Protein AF-A0A8H4IUZ9-F1 (afdb_monomer)

Mean predicted aligned error: 8.3 Å

InterPro domains:
  IPR010730 Heterokaryon incompatibility [PF06985] (3-133)
  IPR052895 Heterokaryon Regulation/Transcriptional Modulator [PTHR24148] (2-432)

Solvent-accessible surface area (backbone atoms only — not comparable to full-atom values): 25069 Å² total; per-residue (Å²): 133,91,75,56,72,67,57,58,50,48,55,60,69,68,50,54,96,87,52,91,75,92,79,90,46,70,91,74,78,42,61,86,88,40,52,72,56,44,28,57,46,61,76,40,46,54,58,51,34,45,68,36,89,57,38,75,48,71,68,45,71,69,54,70,53,34,62,58,28,52,50,52,38,44,54,52,17,57,22,35,34,73,49,94,87,73,49,73,38,64,23,92,84,37,88,50,77,58,65,47,42,37,81,50,80,71,99,64,55,71,67,55,52,49,14,42,40,50,52,62,66,31,71,64,77,39,38,34,47,45,58,49,58,62,69,40,23,43,94,64,17,30,37,32,36,45,93,46,69,48,52,38,69,35,47,53,42,27,45,55,48,54,51,57,40,66,89,58,59,68,69,43,43,53,52,33,50,58,39,44,78,74,72,53,60,76,92,67,40,41,60,69,60,46,42,62,47,29,41,80,28,50,69,95,49,60,50,38,54,50,64,32,46,41,81,61,32,52,67,79,48,37,76,52,41,85,72,54,78,83,57,54,48,52,58,53,38,37,42,48,49,46,30,43,27,72,71,70,21,43,44,49,60,50,59,58,34,45,88,91,54,46,35,89,95,46,38,78,77,32,37,35,57,67,55,68,93,64,89,70,74,57,79,55,91,89,38,81,67,45,78,37,65,94,50,74,47,50,73,48,67,93,43,101,68,43,80,47,67,75,81,78,94,84,73,43,37,68,46,71,46,73,41,52,69,46,56,68,64,40,36,45,51,37,54,64,74,60,57,54,88,47,33,91,79,30,73,26,81,89,61,63,40,28,46,59,56,51,48,35,41,73,46,67,66,55,28,22,82,79,35,77,91,47,82,87,43,51,38,64,67,58,42,52,50,31,45,50,34,23,75,70,70,77,42,61,51,64,75,39,41,52,89,39,45,82,80,46,56,24,76,55,30,20,40,33,37,26,76,76,61,51,72,43,72,42,75,45,85,72,75,64,55,85,128

Secondary structure (DSSP, 8-state):
----HHHHHHHHHH--SSS------HHHHS-TT-HHHHHHHHHHHHHHHHHSS--EEE--SS-TTHHHHHHHHHHHHHHEEE-TT--EEEPTT-SSTTTTSTTS-----HHHHHHHHHHHTSGGGGBTTHHHHHHSS-TT-EEEETTEEEEHHHHHHHHHHHTT-TT--HHHHHHHHHHHHHHS-GGG--HHHHHHHHHTSB-SSTTHHHHTTGGGS-HHHHTTS---TTS-HHHHHHHHHHHHHHHH---GGGGG--STTPPTT--TTS--SSS-----TT-STT----TTTTSPP-EEEEETTEEEE-------EEEEEEPPSSSHHHHHHHHHHT--TTTTTPBPTTSSBHHHHHHHHHTTT--TTT-TTSTTPPPHHHHHHHHHHHHTTSS-HHHHSGGGHHHH--SS-EEEEETTS-EEEESS-PPPPP-

Radius of gyration: 25.47 Å; Cα contacts (8 Å, |Δi|>4): 630; chains: 1; bounding box: 60×59×74 Å

Structure (mmCIF, N/CA/C/O backbone):
data_AF-A0A8H4IUZ9-F1
#
_entry.id   AF-A0A8H4IUZ9-F1
#
loop_
_atom_site.group_PDB
_atom_site.id
_atom_site.type_symbol
_atom_site.label_atom_id
_atom_site.label_alt_id
_atom_site.label_comp_id
_atom_site.label_asym_id
_atom_site.label_entity_id
_atom_site.label_seq_id
_atom_site.pdbx_PDB_ins_code
_atom_site.Cartn_x
_atom_site.Cartn_y
_atom_site.Cartn_z
_atom_site.occupancy
_atom_site.B_iso_or_equiv
_atom_site.auth_seq_id
_atom_site.auth_comp_id
_atom_site.auth_asym_id
_atom_site.auth_atom_id
_atom_site.pdbx_PDB_model_num
ATOM 1 N N . MET A 1 1 ? -10.299 -13.273 -30.147 1.00 68.19 1 MET A N 1
ATOM 2 C CA . MET A 1 1 ? -10.267 -12.860 -28.729 1.00 68.19 1 MET A CA 1
ATOM 3 C C . MET A 1 1 ? -9.928 -11.375 -28.660 1.00 68.19 1 MET A C 1
ATOM 5 O O . MET A 1 1 ? -8.871 -11.003 -29.164 1.00 68.19 1 MET A O 1
ATOM 9 N N . PRO A 1 2 ? -10.821 -10.522 -28.137 1.00 83.06 2 PRO A N 1
ATOM 10 C CA . PRO A 1 2 ? -10.525 -9.107 -27.930 1.00 83.06 2 PRO A CA 1
ATOM 11 C C . PRO A 1 2 ? -9.498 -8.944 -26.798 1.00 83.06 2 PRO A C 1
ATOM 13 O O . PRO A 1 2 ? -9.589 -9.622 -25.781 1.00 83.06 2 PRO A O 1
ATOM 16 N N . ILE A 1 3 ? -8.522 -8.051 -26.971 1.00 90.06 3 ILE A N 1
ATOM 17 C CA . ILE A 1 3 ? -7.540 -7.694 -25.936 1.00 90.06 3 ILE A CA 1
ATOM 18 C C . ILE A 1 3 ? -7.425 -6.175 -25.825 1.00 90.06 3 ILE A C 1
ATOM 20 O O . ILE A 1 3 ? -7.604 -5.456 -26.808 1.00 90.06 3 ILE A O 1
ATOM 24 N N . GLY A 1 4 ? -7.097 -5.680 -24.631 1.00 89.88 4 GLY A N 1
ATOM 25 C CA . GLY A 1 4 ? -6.888 -4.250 -24.407 1.00 89.88 4 GLY A CA 1
ATOM 26 C C . GLY A 1 4 ? -5.687 -3.698 -25.185 1.00 89.88 4 GLY A C 1
ATOM 27 O O . GLY A 1 4 ? -4.695 -4.397 -25.404 1.00 89.88 4 GLY A O 1
ATOM 28 N N . ALA A 1 5 ? -5.740 -2.412 -25.550 1.00 92.62 5 ALA A N 1
ATOM 29 C CA . ALA A 1 5 ? -4.696 -1.748 -26.339 1.00 92.62 5 ALA A CA 1
ATOM 30 C C . ALA A 1 5 ? -3.298 -1.838 -25.698 1.00 92.62 5 ALA A C 1
ATOM 32 O O . ALA A 1 5 ? -2.304 -2.034 -26.399 1.00 92.62 5 ALA A O 1
ATOM 33 N N . ASN A 1 6 ? -3.222 -1.751 -24.365 1.00 92.12 6 ASN A N 1
ATOM 34 C CA . ASN A 1 6 ? -1.965 -1.889 -23.631 1.00 92.12 6 ASN A CA 1
ATOM 35 C C . ASN A 1 6 ? -1.355 -3.294 -23.817 1.00 92.12 6 ASN A C 1
ATOM 37 O O . ASN A 1 6 ? -0.188 -3.414 -24.183 1.00 92.12 6 ASN A O 1
ATOM 41 N N . LEU A 1 7 ? -2.163 -4.350 -23.680 1.00 94.00 7 LEU A N 1
ATOM 42 C CA . LEU A 1 7 ? -1.710 -5.725 -23.886 1.00 94.00 7 LEU A CA 1
ATOM 43 C C . LEU A 1 7 ? -1.313 -5.988 -25.346 1.00 94.00 7 LEU A C 1
ATOM 45 O O . LEU A 1 7 ? -0.278 -6.596 -25.608 1.00 94.00 7 LEU A O 1
ATOM 49 N N . ALA A 1 8 ? -2.086 -5.475 -26.306 1.00 94.94 8 ALA A N 1
ATOM 50 C CA . ALA A 1 8 ? -1.737 -5.574 -27.722 1.00 94.94 8 ALA A CA 1
ATOM 51 C C . ALA A 1 8 ? -0.395 -4.890 -28.037 1.00 94.94 8 ALA A C 1
ATOM 53 O O . ALA A 1 8 ? 0.361 -5.357 -28.889 1.00 94.94 8 ALA A O 1
ATOM 54 N N . CYS A 1 9 ? -0.095 -3.774 -27.369 1.00 95.44 9 CYS A N 1
ATOM 55 C CA . CYS A 1 9 ? 1.200 -3.109 -27.452 1.00 95.44 9 CYS A CA 1
ATOM 56 C C . CYS A 1 9 ? 2.305 -3.999 -26.860 1.00 95.44 9 CYS A C 1
ATOM 58 O O . CYS A 1 9 ? 3.253 -4.334 -27.568 1.00 95.44 9 CYS A O 1
ATOM 60 N N . ALA A 1 10 ? 2.127 -4.471 -25.621 1.00 96.00 10 ALA A N 1
ATOM 61 C CA . ALA A 1 10 ? 3.081 -5.338 -24.931 1.00 96.00 10 ALA A CA 1
ATOM 62 C C . ALA A 1 10 ? 3.464 -6.567 -25.769 1.00 96.00 10 ALA A C 1
ATOM 64 O O . ALA A 1 10 ? 4.642 -6.848 -25.951 1.00 96.00 10 ALA A O 1
ATOM 65 N N . LEU A 1 11 ? 2.486 -7.268 -26.353 1.00 95.50 11 LEU A N 1
ATOM 66 C CA . LEU A 1 11 ? 2.736 -8.458 -27.174 1.00 95.50 11 LEU A CA 1
ATOM 67 C C . LEU A 1 11 ? 3.648 -8.183 -28.379 1.00 95.50 11 LEU A C 1
ATOM 69 O O . LEU A 1 11 ? 4.432 -9.054 -28.747 1.00 95.50 11 LEU A O 1
ATOM 73 N N . ARG A 1 12 ? 3.578 -6.989 -28.984 1.00 94.88 12 ARG A N 1
ATOM 74 C CA . ARG A 1 12 ? 4.452 -6.612 -30.109 1.00 94.88 12 ARG A CA 1
ATOM 75 C C . ARG A 1 12 ? 5.887 -6.368 -29.652 1.00 94.88 12 ARG A C 1
ATOM 77 O O . ARG A 1 12 ? 6.795 -6.894 -30.284 1.00 94.88 12 ARG A O 1
ATOM 84 N N . TYR A 1 13 ? 6.069 -5.646 -28.546 1.00 95.44 13 TYR A N 1
ATOM 85 C CA . TYR A 1 13 ? 7.384 -5.376 -27.949 1.00 95.44 13 TYR A CA 1
ATOM 86 C C . TYR A 1 13 ? 8.041 -6.630 -27.358 1.00 95.44 13 TYR A C 1
ATOM 88 O O . TYR A 1 13 ? 9.256 -6.785 -27.379 1.00 95.44 13 TYR A O 1
ATOM 96 N N . LEU A 1 14 ? 7.243 -7.555 -26.822 1.00 94.69 14 LEU A N 1
ATOM 97 C CA . LEU A 1 14 ? 7.749 -8.782 -26.211 1.00 94.69 14 LEU A CA 1
ATOM 98 C C . LEU A 1 14 ? 8.012 -9.899 -27.224 1.00 94.69 14 LEU A C 1
ATOM 100 O O . LEU A 1 14 ? 8.622 -10.907 -26.860 1.00 94.69 14 LEU A O 1
ATOM 104 N N . ARG A 1 15 ? 7.568 -9.761 -28.473 1.00 94.44 15 ARG A N 1
ATOM 105 C CA . ARG A 1 15 ? 7.786 -10.767 -29.512 1.00 94.44 15 ARG A CA 1
ATOM 106 C C . ARG A 1 15 ? 9.255 -10.782 -29.934 1.00 94.44 15 ARG A C 1
ATOM 108 O O . ARG A 1 15 ? 9.818 -9.746 -30.264 1.00 94.44 15 ARG A O 1
ATOM 115 N N . HIS A 1 16 ? 9.862 -11.967 -29.973 1.00 92.06 16 HIS A N 1
ATOM 116 C CA . HIS A 1 16 ? 11.173 -12.124 -30.600 1.00 92.06 16 HIS A CA 1
ATOM 117 C C . HIS A 1 16 ? 11.037 -12.080 -32.132 1.00 92.06 16 HIS A C 1
ATOM 119 O O . HIS A 1 16 ? 10.047 -12.591 -32.658 1.00 92.06 16 HIS A O 1
ATOM 125 N N . PRO A 1 17 ? 12.001 -11.487 -32.854 1.00 92.38 17 PRO A N 1
ATOM 126 C CA . PRO A 1 17 ? 11.924 -11.361 -34.310 1.00 92.38 17 PRO A CA 1
ATOM 127 C C . PRO A 1 17 ? 12.042 -12.709 -35.035 1.00 92.38 17 PRO A C 1
ATOM 129 O O . PRO A 1 17 ? 11.488 -12.877 -36.115 1.00 92.38 17 PRO A O 1
ATOM 132 N N . ASP A 1 18 ? 12.750 -13.661 -34.434 1.00 95.56 18 ASP A N 1
ATOM 133 C CA . ASP A 1 18 ? 13.264 -14.876 -35.067 1.00 95.56 18 ASP A CA 1
ATOM 134 C C . ASP A 1 18 ? 12.739 -16.173 -34.434 1.00 95.56 18 ASP A C 1
ATOM 136 O O . ASP A 1 18 ? 12.943 -17.259 -34.975 1.00 95.56 18 ASP A O 1
ATOM 140 N N . ARG A 1 19 ? 12.061 -16.091 -33.285 1.00 94.50 19 ARG A N 1
ATOM 141 C CA . ARG A 1 19 ? 11.604 -17.274 -32.549 1.00 94.50 19 ARG A CA 1
ATOM 142 C C . ARG A 1 19 ? 10.286 -17.067 -31.823 1.00 94.50 19 ARG A C 1
ATOM 144 O O . ARG A 1 19 ? 9.902 -15.958 -31.457 1.00 94.50 19 ARG A O 1
ATOM 151 N N . SER A 1 20 ? 9.619 -18.182 -31.548 1.00 94.69 20 SER A N 1
ATOM 152 C CA . SER A 1 20 ? 8.426 -18.184 -30.707 1.00 94.69 20 SER A CA 1
ATOM 153 C C . SER A 1 20 ? 8.771 -17.840 -29.260 1.00 94.69 20 SER A C 1
ATOM 155 O O . SER A 1 20 ? 9.844 -18.176 -28.753 1.00 94.69 20 SER A O 1
ATOM 157 N N . ARG A 1 21 ? 7.831 -17.181 -28.582 1.00 94.00 21 ARG A N 1
ATOM 158 C CA . ARG A 1 21 ? 7.924 -16.857 -27.162 1.00 94.00 21 ARG A CA 1
ATOM 159 C C . ARG A 1 21 ? 6.682 -17.355 -26.439 1.00 94.00 21 ARG A C 1
ATOM 161 O O . ARG A 1 21 ? 5.576 -16.943 -26.769 1.00 94.00 21 ARG A O 1
ATOM 168 N N . THR A 1 22 ? 6.878 -18.183 -25.420 1.00 94.69 22 THR A N 1
ATOM 169 C CA . THR A 1 22 ? 5.793 -18.623 -24.538 1.00 94.69 22 THR A CA 1
ATOM 170 C C . THR A 1 22 ? 5.569 -17.582 -23.448 1.00 94.69 22 THR A C 1
ATOM 172 O O . THR A 1 22 ? 6.500 -17.231 -22.720 1.00 94.69 22 THR A O 1
ATOM 175 N N . LEU A 1 23 ? 4.341 -17.078 -23.342 1.00 94.44 23 LEU A N 1
ATOM 176 C CA . LEU A 1 23 ? 3.927 -16.104 -22.338 1.00 94.44 23 LEU A CA 1
ATOM 177 C C . LEU A 1 23 ? 2.672 -16.614 -21.636 1.00 94.44 23 LEU A C 1
ATOM 179 O O . LEU A 1 23 ? 1.731 -17.047 -22.295 1.00 94.44 23 LEU A O 1
ATOM 183 N N . TRP A 1 24 ? 2.663 -16.521 -20.309 1.00 94.38 24 TRP A N 1
ATOM 184 C CA . TRP A 1 24 ? 1.435 -16.606 -19.530 1.00 94.38 24 TRP A CA 1
ATOM 185 C C . TRP A 1 24 ? 0.952 -15.185 -19.247 1.00 94.38 24 TRP A C 1
ATOM 187 O O . TRP A 1 24 ? 1.723 -14.359 -18.756 1.00 94.38 24 TRP A O 1
ATOM 197 N N . ILE A 1 25 ? -0.295 -14.896 -19.607 1.00 92.88 25 ILE A N 1
ATOM 198 C CA . ILE A 1 25 ? -0.935 -13.589 -19.444 1.00 92.88 25 ILE A CA 1
ATOM 199 C C . ILE A 1 25 ? -2.332 -13.859 -18.899 1.00 92.88 25 ILE A C 1
ATOM 201 O O . ILE A 1 25 ? -3.130 -14.497 -19.577 1.00 92.88 25 ILE A O 1
ATOM 205 N N . ASP A 1 26 ? -2.630 -13.372 -17.702 1.00 89.50 26 ASP A N 1
ATOM 206 C CA . ASP A 1 26 ? -3.909 -13.549 -17.002 1.00 89.50 26 ASP A CA 1
ATOM 207 C C . ASP A 1 26 ? -5.141 -13.235 -17.872 1.00 89.50 26 ASP A C 1
ATOM 209 O O . ASP A 1 26 ? -6.083 -14.020 -17.920 1.00 89.50 26 ASP A O 1
ATOM 213 N N . ALA A 1 27 ? -5.115 -12.141 -18.633 1.00 89.38 27 ALA A N 1
ATOM 214 C CA . ALA A 1 27 ? -6.211 -11.735 -19.514 1.00 89.38 27 ALA A CA 1
ATOM 215 C C . ALA A 1 27 ? -6.435 -12.661 -20.731 1.00 89.38 27 ALA A C 1
ATOM 217 O O . ALA A 1 27 ? -7.413 -12.483 -21.452 1.00 89.38 27 ALA A O 1
ATOM 218 N N . ILE A 1 28 ? -5.518 -13.598 -20.997 1.00 92.12 28 ILE A N 1
ATOM 219 C CA . ILE A 1 28 ? -5.573 -14.547 -22.123 1.00 92.12 28 ILE A CA 1
ATOM 220 C C . ILE A 1 28 ? -5.701 -15.991 -21.628 1.00 92.12 28 ILE A C 1
ATOM 222 O O . ILE A 1 28 ? -6.414 -16.792 -22.222 1.00 92.12 28 ILE A O 1
ATOM 226 N N . CYS A 1 29 ? -4.962 -16.337 -20.576 1.00 92.94 29 CYS A N 1
ATOM 227 C CA . CYS A 1 29 ? -4.814 -17.697 -20.070 1.00 92.94 29 CYS A CA 1
ATOM 228 C C . CYS A 1 29 ? -5.856 -18.078 -19.012 1.00 92.94 29 CYS A C 1
ATOM 230 O O . CYS A 1 29 ? -5.817 -19.212 -18.545 1.00 92.94 29 CYS A O 1
ATOM 232 N N . ILE A 1 30 ? -6.711 -17.142 -18.599 1.00 90.25 30 ILE A N 1
ATOM 233 C CA . ILE A 1 30 ? -7.815 -17.366 -17.664 1.00 90.25 30 ILE A CA 1
ATOM 234 C C . ILE A 1 30 ? -9.096 -16.967 -18.388 1.00 90.25 30 ILE A C 1
ATOM 236 O O . ILE A 1 30 ? -9.172 -15.846 -18.904 1.00 90.25 30 ILE A O 1
ATOM 240 N N . ASP A 1 31 ? -10.111 -17.831 -18.390 1.00 89.25 31 ASP A N 1
ATOM 241 C CA . ASP A 1 31 ? -11.448 -17.412 -18.794 1.00 89.25 31 ASP A CA 1
ATOM 242 C C . ASP A 1 31 ? -12.021 -16.440 -17.753 1.00 89.25 31 ASP A C 1
ATOM 244 O O . ASP A 1 31 ? -12.530 -16.817 -16.697 1.00 89.25 31 ASP A O 1
ATOM 248 N N . GLN A 1 32 ? -11.924 -15.146 -18.058 1.00 85.44 32 GLN A N 1
ATOM 249 C CA . GLN A 1 32 ? -12.402 -14.071 -17.189 1.00 85.44 32 GLN A CA 1
ATOM 250 C C . GLN A 1 32 ? -13.934 -14.056 -17.044 1.00 85.44 32 GLN A C 1
ATOM 252 O O . GLN A 1 32 ? -14.445 -13.327 -16.194 1.00 85.44 32 GLN A O 1
ATOM 257 N N . SER A 1 33 ? -14.666 -14.825 -17.862 1.00 88.81 33 SER A N 1
ATOM 258 C CA . SER A 1 33 ? -16.125 -14.939 -17.795 1.00 88.81 33 SER A CA 1
ATOM 259 C C . SER A 1 33 ? -16.609 -16.056 -16.865 1.00 88.81 33 SER A C 1
ATOM 261 O O . SER A 1 33 ? -17.761 -16.019 -16.428 1.00 88.81 33 SER A O 1
ATOM 263 N N . LEU A 1 34 ? -15.737 -17.008 -16.506 1.00 92.56 34 LEU A N 1
ATOM 264 C CA . LEU A 1 34 ? -16.075 -18.143 -15.654 1.00 92.56 34 LEU A CA 1
ATOM 265 C C . LEU A 1 34 ? -15.470 -17.981 -14.253 1.00 92.56 34 LEU A C 1
ATOM 267 O O . LEU A 1 34 ? -14.285 -18.233 -14.024 1.00 92.56 34 LEU A O 1
ATOM 271 N N . ASN A 1 35 ? -16.310 -17.614 -13.280 1.00 91.94 35 ASN A N 1
ATOM 272 C CA . ASN A 1 35 ? -15.879 -17.419 -11.891 1.00 91.94 35 ASN A CA 1
ATOM 273 C C . ASN A 1 35 ? -15.210 -18.661 -11.285 1.00 91.94 35 ASN A C 1
ATOM 275 O O . ASN A 1 35 ? -14.278 -18.513 -10.503 1.00 91.94 35 ASN A O 1
ATOM 279 N N . GLU A 1 36 ? -15.640 -19.873 -11.645 1.00 93.06 36 GLU A N 1
ATOM 280 C CA . GLU A 1 36 ? -15.028 -21.118 -11.161 1.00 93.06 36 GLU A CA 1
ATOM 281 C C . GLU A 1 36 ? -13.551 -21.221 -11.555 1.00 93.06 36 GLU A C 1
ATOM 283 O O . GLU A 1 36 ? -12.694 -21.475 -10.701 1.00 93.06 36 GLU A O 1
ATOM 288 N N . GLU A 1 37 ? -13.236 -20.952 -12.827 1.00 92.19 37 GLU A N 1
ATOM 289 C CA . GLU A 1 37 ? -11.851 -20.914 -13.281 1.00 92.19 37 GLU A CA 1
ATOM 290 C C . GLU A 1 37 ? -11.111 -19.754 -12.615 1.00 92.19 37 GLU A C 1
ATOM 292 O O . GLU A 1 37 ? -10.044 -19.965 -12.038 1.00 92.19 37 GLU A O 1
ATOM 297 N N . LYS A 1 38 ? -11.680 -18.543 -12.624 1.00 90.19 38 LYS A N 1
ATOM 298 C CA . LYS A 1 38 ? -11.057 -17.361 -12.011 1.00 90.19 38 LYS A CA 1
ATOM 299 C C . LYS A 1 38 ? -10.685 -17.608 -10.543 1.00 90.19 38 LYS A C 1
ATOM 301 O O . LYS A 1 38 ? -9.556 -17.324 -10.139 1.00 90.19 38 LYS A O 1
ATOM 306 N N . ASN A 1 39 ? -11.590 -18.208 -9.768 1.00 92.81 39 ASN A N 1
ATOM 307 C CA . ASN A 1 39 ? -11.375 -18.607 -8.376 1.00 92.81 39 ASN A CA 1
ATOM 308 C C . ASN A 1 39 ? -10.184 -19.566 -8.239 1.00 92.81 39 ASN A C 1
ATOM 310 O O . ASN A 1 39 ? -9.327 -19.383 -7.369 1.00 92.81 39 ASN A O 1
ATOM 314 N N . ALA A 1 40 ? -10.112 -20.590 -9.093 1.00 91.81 40 ALA A N 1
ATOM 315 C CA . ALA A 1 40 ? -9.021 -21.560 -9.085 1.00 91.81 40 ALA A CA 1
ATOM 316 C C . ALA A 1 40 ? -7.680 -20.934 -9.504 1.00 91.81 40 ALA A C 1
ATOM 318 O O . ALA A 1 40 ? -6.645 -21.223 -8.899 1.00 91.81 40 ALA A O 1
ATOM 319 N N . GLN A 1 41 ? -7.685 -20.054 -10.506 1.00 90.88 41 GLN A N 1
ATOM 320 C CA . GLN A 1 41 ? -6.479 -19.418 -11.035 1.00 90.88 41 GLN A CA 1
ATOM 321 C C . GLN A 1 41 ? -5.907 -18.388 -10.062 1.00 90.88 41 GLN A C 1
ATOM 323 O O . GLN A 1 41 ? -4.703 -18.394 -9.825 1.00 90.88 41 GLN A O 1
ATOM 328 N N . VAL A 1 42 ? -6.740 -17.573 -9.410 1.00 88.81 42 VAL A N 1
ATOM 329 C CA . VAL A 1 42 ? -6.289 -16.584 -8.411 1.00 88.81 42 VAL A CA 1
ATOM 330 C C . VAL A 1 42 ? -5.583 -17.256 -7.232 1.00 88.81 42 VAL A C 1
ATOM 332 O O . VAL A 1 42 ? -4.534 -16.787 -6.791 1.00 88.81 42 VAL A O 1
ATOM 335 N N . LYS A 1 43 ? -6.060 -18.429 -6.791 1.00 88.25 43 LYS A N 1
ATOM 336 C CA . LYS A 1 43 ? -5.361 -19.251 -5.783 1.00 88.25 43 LYS A CA 1
ATOM 337 C C . LYS A 1 43 ? -3.982 -19.738 -6.259 1.00 88.25 43 LYS A C 1
ATOM 339 O O . LYS A 1 43 ? -3.102 -19.989 -5.438 1.00 88.25 43 LYS A O 1
ATOM 344 N N . ARG A 1 44 ? -3.775 -19.864 -7.574 1.00 89.62 44 ARG A N 1
ATOM 345 C CA . ARG A 1 44 ? -2.530 -20.336 -8.208 1.00 89.62 44 ARG A CA 1
ATOM 346 C C . ARG A 1 44 ? -1.606 -19.213 -8.677 1.00 89.62 44 ARG A C 1
ATOM 348 O O . ARG A 1 44 ? -0.428 -19.489 -8.898 1.00 89.62 44 ARG A O 1
ATOM 355 N N . MET A 1 45 ? -2.082 -17.970 -8.795 1.00 88.06 45 MET A N 1
ATOM 356 C CA . MET A 1 45 ? -1.292 -16.834 -9.299 1.00 88.06 45 MET A CA 1
ATOM 357 C C . MET A 1 45 ? 0.034 -16.681 -8.556 1.00 88.06 45 MET A C 1
ATOM 359 O O . MET A 1 45 ? 1.068 -16.435 -9.176 1.00 88.06 45 MET A O 1
ATOM 363 N N . ALA A 1 46 ? 0.032 -16.924 -7.243 1.00 85.88 46 ALA A N 1
ATOM 364 C CA . ALA A 1 46 ? 1.246 -16.872 -6.444 1.00 85.88 46 ALA A CA 1
ATOM 365 C C . ALA A 1 46 ? 2.332 -17.834 -6.956 1.00 85.88 46 ALA A C 1
ATOM 367 O O . ALA A 1 46 ? 3.475 -17.441 -7.184 1.00 85.88 46 ALA A O 1
ATOM 368 N N . GLN A 1 47 ? 1.947 -19.090 -7.195 1.00 89.81 47 GLN A N 1
ATOM 369 C CA . GLN A 1 47 ? 2.831 -20.117 -7.741 1.00 89.81 47 GLN A CA 1
ATOM 370 C C . GLN A 1 47 ? 3.252 -19.781 -9.173 1.00 89.81 47 GLN A C 1
ATOM 372 O O . GLN A 1 47 ? 4.409 -19.978 -9.526 1.00 89.81 47 GLN A O 1
ATOM 377 N N . MET A 1 48 ? 2.347 -19.237 -9.990 1.00 91.12 48 MET A N 1
ATOM 378 C CA . MET A 1 48 ? 2.657 -18.852 -11.368 1.00 91.12 48 MET A CA 1
ATOM 379 C C . MET A 1 48 ? 3.755 -17.788 -11.427 1.00 91.12 48 MET A C 1
ATOM 381 O O . MET A 1 48 ? 4.736 -17.984 -12.140 1.00 91.12 48 MET A O 1
ATOM 385 N N . TYR A 1 49 ? 3.652 -16.708 -10.644 1.00 90.56 49 TYR A N 1
ATOM 386 C CA . TYR A 1 49 ? 4.698 -15.678 -10.604 1.00 90.56 49 TYR A CA 1
ATOM 387 C C . TYR A 1 49 ? 6.013 -16.197 -10.012 1.00 90.56 49 TYR A C 1
ATOM 389 O O . TYR A 1 49 ? 7.083 -15.867 -10.526 1.00 90.56 49 TYR A O 1
ATOM 397 N N . SER A 1 50 ? 5.950 -17.039 -8.976 1.00 88.94 50 SER A N 1
ATOM 398 C CA . SER A 1 50 ? 7.150 -17.589 -8.335 1.00 88.94 50 SER A CA 1
ATOM 399 C C . SER A 1 50 ? 7.883 -18.633 -9.180 1.00 88.94 50 SER A C 1
ATOM 401 O O . SER A 1 50 ? 9.114 -18.662 -9.165 1.00 88.94 50 SER A O 1
ATOM 403 N N . TYR A 1 51 ? 7.163 -19.464 -9.937 1.00 91.94 51 TYR A N 1
ATOM 404 C CA . TYR A 1 51 ? 7.751 -20.495 -10.800 1.00 91.94 51 TYR A CA 1
ATOM 405 C C . TYR A 1 51 ? 8.000 -20.035 -12.237 1.00 91.94 51 TYR A C 1
ATOM 407 O O . TYR A 1 51 ? 8.699 -20.728 -12.981 1.00 91.94 51 TYR A O 1
ATOM 415 N N . ALA A 1 52 ? 7.472 -18.878 -12.648 1.00 92.75 52 ALA A N 1
ATOM 416 C CA . ALA A 1 52 ? 7.784 -18.301 -13.949 1.00 92.75 52 ALA A CA 1
ATOM 417 C C . ALA A 1 52 ? 9.302 -18.189 -14.120 1.00 92.75 52 ALA A C 1
ATOM 419 O O . ALA A 1 52 ? 10.002 -17.755 -13.212 1.00 92.75 52 ALA A O 1
ATOM 420 N N . HIS A 1 53 ? 9.829 -18.519 -15.303 1.00 94.12 53 HIS A N 1
ATOM 421 C CA . HIS A 1 53 ? 11.258 -18.337 -15.577 1.00 94.12 53 HIS A CA 1
ATOM 422 C C . HIS A 1 53 ? 11.686 -16.872 -15.384 1.00 94.12 53 HIS A C 1
ATOM 424 O O . HIS A 1 53 ? 12.762 -16.597 -14.849 1.00 94.12 53 HIS A O 1
ATOM 430 N N . ARG A 1 54 ? 10.824 -15.939 -15.799 1.00 94.31 54 ARG A N 1
ATOM 431 C CA . ARG A 1 54 ? 10.971 -14.491 -15.652 1.00 94.31 54 ARG A CA 1
ATOM 432 C C . ARG A 1 54 ? 9.588 -13.847 -15.680 1.00 94.31 54 ARG A C 1
ATOM 434 O O . ARG A 1 54 ? 8.790 -14.170 -16.555 1.00 94.31 54 ARG A O 1
ATOM 441 N N . VAL A 1 55 ? 9.356 -12.890 -14.788 1.00 95.38 55 VAL A N 1
ATOM 442 C CA . VAL A 1 55 ? 8.201 -11.983 -14.846 1.00 95.38 55 VAL A CA 1
ATOM 443 C C . VAL A 1 55 ? 8.616 -10.693 -15.546 1.00 95.38 55 VAL A C 1
ATOM 445 O O . VAL A 1 55 ? 9.728 -10.203 -15.339 1.00 95.38 55 VAL A O 1
ATOM 448 N N . ILE A 1 56 ? 7.738 -10.155 -16.390 1.00 96.06 56 ILE A N 1
ATOM 449 C CA . ILE A 1 56 ? 7.947 -8.869 -17.058 1.00 96.06 56 ILE A CA 1
ATOM 450 C C . ILE A 1 56 ? 6.868 -7.907 -16.606 1.00 96.06 56 ILE A C 1
ATOM 452 O O . ILE A 1 56 ? 5.695 -8.072 -16.932 1.00 96.06 56 ILE A O 1
ATOM 456 N N . ILE A 1 57 ? 7.298 -6.888 -15.878 1.00 96.06 57 ILE A N 1
ATOM 457 C CA . ILE A 1 57 ? 6.481 -5.752 -15.490 1.00 96.06 57 ILE A CA 1
ATOM 458 C C . ILE A 1 57 ? 6.484 -4.778 -16.666 1.00 96.06 57 ILE A C 1
ATOM 460 O O . ILE A 1 57 ? 7.475 -4.099 -16.927 1.00 96.06 57 ILE A O 1
ATOM 464 N N . TRP A 1 58 ? 5.381 -4.743 -17.403 1.00 96.56 58 TRP A N 1
ATOM 465 C CA . TRP A 1 58 ? 5.222 -3.875 -18.564 1.00 96.56 58 TRP A CA 1
ATOM 466 C C . TRP A 1 58 ? 4.616 -2.525 -18.165 1.00 96.56 58 TRP A C 1
ATOM 468 O O . TRP A 1 58 ? 3.486 -2.459 -17.678 1.00 96.56 58 TRP A O 1
ATOM 478 N N . LEU A 1 59 ? 5.352 -1.439 -18.405 1.00 96.69 59 LEU A N 1
ATOM 479 C CA . LEU A 1 59 ? 4.928 -0.076 -18.074 1.00 96.69 59 LEU A CA 1
ATOM 480 C C . LEU A 1 59 ? 4.250 0.658 -19.239 1.00 96.69 59 LEU A C 1
ATOM 482 O O . LEU A 1 59 ? 3.745 1.762 -19.039 1.00 96.69 59 LEU A O 1
ATOM 486 N N . GLY A 1 60 ? 4.212 0.078 -20.440 1.00 96.31 60 GLY A N 1
ATOM 487 C CA . GLY A 1 60 ? 3.683 0.718 -21.650 1.00 96.31 60 GLY A CA 1
ATOM 488 C C . GLY A 1 60 ? 4.772 1.074 -22.662 1.00 96.31 60 GLY A C 1
ATOM 489 O O . GLY A 1 60 ? 5.946 0.781 -22.453 1.00 96.31 60 GLY A O 1
ATOM 490 N N . LYS A 1 61 ? 4.375 1.718 -23.765 1.00 96.56 61 LYS A N 1
ATOM 491 C CA . LYS A 1 61 ? 5.317 2.233 -24.771 1.00 96.56 61 LYS A CA 1
ATOM 492 C C . LYS A 1 61 ? 6.225 3.323 -24.191 1.00 96.56 61 LYS A C 1
ATOM 494 O O . LYS A 1 61 ? 5.895 3.958 -23.183 1.00 96.56 61 LYS A O 1
ATOM 499 N N . GLU A 1 62 ? 7.351 3.534 -24.856 1.00 96.62 62 GLU A N 1
ATOM 500 C CA . GLU A 1 62 ? 8.258 4.637 -24.560 1.00 96.62 62 GLU A CA 1
ATOM 501 C C . GLU A 1 62 ? 7.574 5.978 -24.836 1.00 96.62 62 GLU A C 1
ATOM 503 O O . GLU A 1 62 ? 7.115 6.213 -25.954 1.00 96.62 62 GLU A O 1
ATOM 508 N N . GLN A 1 63 ? 7.447 6.801 -23.790 1.00 95.25 63 GLN A N 1
ATOM 509 C CA . GLN A 1 63 ? 6.819 8.130 -23.778 1.00 95.25 63 GLN A CA 1
ATOM 510 C C . GLN A 1 63 ? 7.255 8.887 -22.520 1.00 95.25 63 GLN A C 1
ATOM 512 O O . GLN A 1 63 ? 7.649 8.249 -21.540 1.00 95.25 63 GLN A O 1
ATOM 517 N N . ASP A 1 64 ? 7.113 10.214 -22.530 1.00 96.00 64 ASP A N 1
ATOM 518 C CA . ASP A 1 64 ? 7.329 11.084 -21.364 1.00 96.00 64 ASP A CA 1
ATOM 519 C C . ASP A 1 64 ? 8.716 10.886 -20.730 1.00 96.00 64 ASP A C 1
ATOM 521 O O . ASP A 1 64 ? 8.850 10.771 -19.511 1.00 96.00 64 ASP A O 1
ATOM 525 N N . GLU A 1 65 ? 9.744 10.767 -21.579 1.00 97.56 65 GLU A N 1
ATOM 526 C CA . GLU A 1 65 ? 11.136 10.531 -21.176 1.00 97.56 65 GLU A CA 1
ATOM 527 C C . GLU A 1 65 ? 11.333 9.262 -20.323 1.00 97.56 65 GLU A C 1
ATOM 529 O O . GLU A 1 65 ? 12.239 9.169 -19.495 1.00 97.56 65 GLU A O 1
ATOM 534 N N . SER A 1 66 ? 10.500 8.233 -20.521 1.00 97.75 66 SER A N 1
ATOM 535 C CA . SER A 1 66 ? 10.557 7.003 -19.719 1.00 97.75 66 SER A CA 1
ATOM 536 C C . SER A 1 66 ? 11.902 6.276 -19.769 1.00 97.75 66 SER A C 1
ATOM 538 O O . SER A 1 66 ? 12.282 5.637 -18.788 1.00 97.75 66 SER A O 1
ATOM 540 N N . THR A 1 67 ? 12.616 6.352 -20.894 1.00 98.25 67 THR A N 1
ATOM 541 C CA . THR A 1 67 ? 13.945 5.737 -21.044 1.00 98.25 67 THR A CA 1
ATOM 542 C C . THR A 1 67 ? 14.987 6.486 -20.221 1.00 98.25 67 THR A C 1
ATOM 544 O O . THR A 1 67 ? 15.786 5.848 -19.532 1.00 98.25 67 THR A O 1
ATOM 547 N N . HIS A 1 68 ? 14.930 7.823 -20.212 1.00 98.56 68 HIS A N 1
ATOM 548 C CA . HIS A 1 68 ? 15.736 8.655 -19.317 1.00 98.56 68 HIS A CA 1
ATOM 549 C C . HIS A 1 68 ? 15.436 8.309 -17.856 1.00 98.56 68 HIS A C 1
ATOM 551 O O . HIS A 1 68 ? 16.337 7.895 -17.133 1.00 98.56 68 HIS A O 1
ATOM 557 N N . ALA A 1 69 ? 14.158 8.310 -17.462 1.00 98.56 69 ALA A N 1
ATOM 558 C CA . ALA A 1 69 ? 13.724 7.974 -16.105 1.00 98.56 69 ALA A CA 1
ATOM 559 C C . ALA A 1 69 ? 14.229 6.597 -15.631 1.00 98.56 69 ALA A C 1
ATOM 561 O O . ALA A 1 69 ? 14.788 6.473 -14.540 1.00 98.56 69 ALA A O 1
ATOM 562 N N . LEU A 1 70 ? 14.065 5.547 -16.448 1.00 98.62 70 LEU A N 1
ATOM 563 C CA . LEU A 1 70 ? 14.542 4.200 -16.115 1.00 98.62 70 LEU A CA 1
ATOM 564 C C . LEU A 1 70 ? 16.070 4.118 -16.067 1.00 98.62 70 LEU A C 1
ATOM 566 O O . LEU A 1 70 ? 16.607 3.390 -15.235 1.00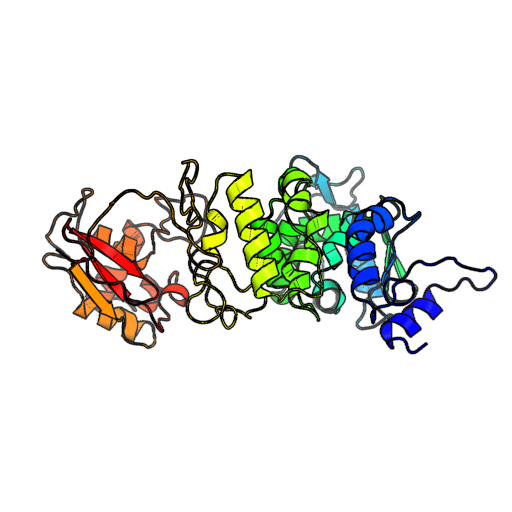 98.62 70 LEU A O 1
ATOM 570 N N . THR A 1 71 ? 16.774 4.858 -16.923 1.00 98.62 71 THR A N 1
ATOM 571 C CA . THR A 1 71 ? 18.242 4.921 -16.908 1.00 98.62 71 THR A CA 1
ATOM 572 C C . THR A 1 71 ? 18.745 5.618 -15.649 1.00 98.62 71 THR A C 1
ATOM 574 O O . THR A 1 71 ? 19.625 5.085 -14.975 1.00 98.62 71 THR A O 1
ATOM 577 N N . THR A 1 72 ? 18.133 6.741 -15.266 1.00 98.62 72 THR A N 1
ATOM 578 C CA . THR A 1 72 ? 18.418 7.439 -14.007 1.00 98.62 72 THR A CA 1
ATOM 579 C C . THR A 1 72 ? 18.175 6.529 -12.804 1.00 98.62 72 THR A C 1
ATOM 581 O O . THR A 1 72 ? 19.041 6.414 -11.940 1.00 98.62 72 THR A O 1
ATOM 584 N N . LEU A 1 73 ? 17.033 5.832 -12.756 1.00 98.50 73 LEU A N 1
ATOM 585 C CA . LEU A 1 73 ? 16.698 4.914 -11.660 1.00 98.50 73 LEU A CA 1
ATOM 586 C C . LEU A 1 73 ? 17.628 3.704 -11.606 1.00 98.50 73 LEU A C 1
ATOM 588 O O . LEU A 1 73 ? 17.965 3.252 -10.512 1.00 98.50 73 LEU A O 1
ATOM 592 N N . LYS A 1 74 ? 18.057 3.190 -12.764 1.00 98.50 74 LYS A N 1
ATOM 593 C CA . LYS A 1 74 ? 19.054 2.120 -12.842 1.00 98.50 74 LYS A CA 1
ATOM 594 C C . LYS A 1 74 ? 20.381 2.579 -12.258 1.00 98.50 74 LYS A C 1
ATOM 596 O O . LYS A 1 74 ? 20.883 1.913 -11.361 1.00 98.50 74 LYS A O 1
ATOM 601 N N . TYR A 1 75 ? 20.895 3.723 -12.712 1.00 98.50 75 TYR A N 1
ATOM 602 C CA . TYR A 1 75 ? 22.153 4.268 -12.210 1.00 98.50 75 TYR A CA 1
ATOM 603 C C . TYR A 1 75 ? 22.081 4.519 -10.704 1.00 98.50 75 TYR A C 1
ATOM 605 O O . TYR A 1 75 ? 22.926 4.016 -9.974 1.00 98.50 75 TYR A O 1
ATOM 613 N N . PHE A 1 76 ? 21.034 5.202 -10.223 1.00 98.38 76 PHE A N 1
ATOM 614 C CA . PHE A 1 76 ? 20.811 5.441 -8.794 1.00 98.38 76 PHE A CA 1
ATOM 615 C C . PHE A 1 76 ? 20.761 4.140 -7.989 1.00 98.38 76 PHE A C 1
ATOM 617 O O . PHE A 1 76 ? 21.448 4.002 -6.981 1.00 98.38 76 PHE A O 1
ATOM 624 N N . GLY A 1 77 ? 19.973 3.166 -8.452 1.00 97.38 77 GLY A N 1
ATOM 625 C CA . GLY A 1 77 ? 19.864 1.859 -7.816 1.00 97.38 77 GLY A CA 1
ATOM 626 C C . GLY A 1 77 ? 21.180 1.078 -7.824 1.00 97.38 77 GLY A C 1
ATOM 627 O O . GLY A 1 77 ? 21.381 0.234 -6.965 1.00 97.38 77 GLY A O 1
ATOM 628 N N . GLU A 1 78 ? 22.109 1.348 -8.734 1.00 97.31 78 GLU A N 1
ATOM 629 C CA . GLU A 1 78 ? 23.453 0.757 -8.708 1.00 97.31 78 GLU A CA 1
ATOM 630 C C . GLU A 1 78 ? 24.377 1.430 -7.673 1.00 97.31 78 GLU A C 1
ATOM 632 O O . GLU A 1 78 ? 25.360 0.814 -7.273 1.00 97.31 78 GLU A O 1
ATOM 637 N N . GLN A 1 79 ? 24.047 2.634 -7.181 1.00 98.00 79 GLN A N 1
ATOM 638 C CA . GLN A 1 79 ? 24.839 3.348 -6.164 1.00 98.00 79 GLN A CA 1
ATOM 639 C C . GLN A 1 79 ? 24.419 3.033 -4.724 1.00 98.00 79 GLN A C 1
ATOM 641 O O . GLN A 1 79 ? 25.235 3.116 -3.813 1.00 98.00 79 GLN A O 1
ATOM 646 N N . VAL A 1 80 ? 23.156 2.669 -4.490 1.00 97.06 80 VAL A N 1
ATOM 647 C CA . VAL A 1 80 ? 22.582 2.565 -3.133 1.00 97.06 80 VAL A CA 1
ATOM 648 C C . VAL A 1 80 ? 22.219 1.134 -2.767 1.00 97.06 80 VAL A C 1
ATOM 650 O O . VAL A 1 80 ? 21.823 0.366 -3.638 1.00 97.06 80 VAL A O 1
ATOM 653 N N . GLU A 1 81 ? 22.339 0.764 -1.498 1.00 93.69 81 GLU A N 1
ATOM 654 C CA . GLU A 1 81 ? 21.992 -0.553 -0.965 1.00 93.69 81 GLU A CA 1
ATOM 655 C C . GLU A 1 81 ? 20.797 -0.486 -0.008 1.00 93.69 81 GLU A C 1
ATOM 657 O O . GLU A 1 81 ? 20.635 0.491 0.725 1.00 93.69 81 GLU A O 1
ATOM 662 N N . TYR A 1 82 ? 19.966 -1.531 -0.019 1.00 89.19 82 TYR A N 1
ATOM 663 C CA . TYR A 1 82 ? 18.950 -1.763 1.008 1.00 89.19 82 TYR A CA 1
ATOM 664 C C . TYR A 1 82 ? 18.953 -3.234 1.418 1.00 89.19 82 TYR A C 1
ATOM 666 O O . TYR A 1 82 ? 18.654 -4.122 0.613 1.00 89.19 82 TYR A O 1
ATOM 674 N N . THR A 1 83 ? 19.272 -3.492 2.680 1.00 83.00 83 THR A N 1
ATOM 675 C CA . THR A 1 83 ? 19.489 -4.842 3.199 1.00 83.00 83 THR A CA 1
ATOM 676 C C . THR A 1 83 ? 18.264 -5.390 3.941 1.00 83.00 83 THR A C 1
ATOM 678 O O . THR A 1 83 ? 17.288 -4.693 4.224 1.00 83.00 83 THR A O 1
ATOM 681 N N . ALA A 1 84 ? 18.282 -6.693 4.239 1.00 73.88 84 ALA A N 1
ATOM 682 C CA . ALA A 1 84 ? 17.166 -7.379 4.895 1.00 73.88 84 ALA A CA 1
ATOM 683 C C . ALA A 1 84 ? 16.945 -6.951 6.360 1.00 73.88 84 ALA A C 1
ATOM 685 O O . ALA A 1 84 ? 15.837 -7.090 6.871 1.00 73.88 84 ALA A O 1
ATOM 686 N N . ASP A 1 85 ? 17.978 -6.432 7.015 1.00 78.12 85 ASP A N 1
ATOM 687 C CA . ASP A 1 85 ? 17.954 -5.785 8.332 1.00 78.12 85 ASP A CA 1
ATOM 688 C C . ASP A 1 85 ? 17.535 -4.306 8.262 1.00 78.12 85 ASP A C 1
ATOM 690 O O . ASP A 1 85 ? 17.627 -3.584 9.248 1.00 78.12 85 ASP A O 1
ATOM 694 N N . GLU A 1 86 ? 17.017 -3.874 7.109 1.00 80.88 86 GLU A N 1
ATOM 695 C CA . GLU A 1 86 ? 16.510 -2.525 6.859 1.00 80.88 86 GLU A CA 1
ATOM 696 C C . GLU A 1 86 ? 17.584 -1.427 6.916 1.00 80.88 86 GLU A C 1
ATOM 698 O O . GLU A 1 86 ? 17.253 -0.247 7.042 1.00 80.88 86 GLU A O 1
ATOM 703 N N . CYS A 1 87 ? 18.861 -1.792 6.760 1.00 85.19 87 CYS A N 1
ATOM 704 C CA . CYS A 1 87 ? 19.940 -0.824 6.617 1.00 85.19 87 CYS A CA 1
ATOM 705 C C . CYS A 1 87 ? 19.971 -0.256 5.193 1.00 85.19 87 CYS A C 1
ATOM 707 O O . CYS A 1 87 ? 19.744 -0.956 4.203 1.00 85.19 87 CYS A O 1
ATOM 709 N N . ILE A 1 88 ? 20.261 1.040 5.110 1.00 91.69 88 ILE A N 1
ATOM 710 C CA . ILE A 1 88 ? 20.442 1.791 3.870 1.00 91.69 88 ILE A CA 1
ATOM 711 C C . ILE A 1 88 ? 21.899 2.252 3.833 1.00 91.69 88 ILE A C 1
ATOM 713 O O . ILE A 1 88 ? 22.415 2.729 4.842 1.00 91.69 88 ILE A O 1
ATOM 717 N N . GLY A 1 89 ? 22.564 2.094 2.692 1.00 95.12 89 GLY A N 1
ATOM 718 C CA . GLY A 1 89 ? 23.983 2.420 2.562 1.00 95.12 89 GLY A CA 1
ATOM 719 C C . GLY A 1 89 ? 24.453 2.499 1.116 1.00 95.12 89 GLY A C 1
ATOM 720 O O . GLY A 1 89 ? 23.645 2.498 0.187 1.00 95.12 89 GLY A O 1
ATOM 721 N N . ASP A 1 90 ? 25.766 2.571 0.918 1.00 96.62 90 ASP A N 1
ATOM 722 C CA . ASP A 1 90 ? 26.377 2.519 -0.409 1.00 96.62 90 ASP A CA 1
ATOM 723 C C . ASP A 1 90 ? 26.388 1.075 -0.933 1.00 96.62 90 ASP A C 1
ATOM 725 O O . ASP A 1 90 ? 26.661 0.127 -0.192 1.00 96.62 90 ASP A O 1
ATOM 729 N N . SER A 1 91 ? 26.107 0.896 -2.225 1.00 95.50 91 SER A N 1
ATOM 730 C CA . SER A 1 91 ? 26.322 -0.398 -2.882 1.00 95.50 91 SER A CA 1
ATOM 731 C C . SER A 1 91 ? 27.815 -0.739 -2.935 1.00 95.50 91 SER A C 1
ATOM 733 O O . SER A 1 91 ? 28.654 0.162 -3.050 1.00 95.50 91 SER A O 1
ATOM 735 N N . PRO A 1 92 ? 28.186 -2.033 -2.938 1.00 92.69 92 PRO A N 1
ATOM 736 C CA . PRO A 1 92 ? 29.558 -2.435 -3.219 1.00 92.69 92 PRO A CA 1
ATOM 737 C C . PRO A 1 92 ? 30.030 -1.873 -4.570 1.00 92.69 92 PRO A C 1
ATOM 739 O O . PRO A 1 92 ? 29.464 -2.199 -5.611 1.00 92.69 92 PRO A O 1
ATOM 742 N N . GLY A 1 93 ? 31.067 -1.031 -4.551 1.00 92.62 93 GLY A N 1
ATOM 743 C CA . GLY A 1 93 ? 31.597 -0.382 -5.757 1.00 92.62 93 GLY A CA 1
ATOM 744 C C . GLY A 1 93 ? 30.825 0.857 -6.222 1.00 92.62 93 GLY A C 1
ATOM 745 O O . GLY A 1 93 ? 30.993 1.258 -7.373 1.00 92.62 93 GLY A O 1
ATOM 746 N N . ALA A 1 94 ? 29.996 1.459 -5.362 1.00 96.25 94 ALA A N 1
ATOM 747 C CA . ALA A 1 94 ? 29.330 2.723 -5.662 1.00 96.25 94 ALA A CA 1
ATOM 748 C C . ALA A 1 94 ? 30.347 3.809 -6.053 1.00 96.25 94 ALA A C 1
ATOM 750 O O . ALA A 1 94 ? 31.352 4.024 -5.373 1.00 96.25 94 ALA A O 1
ATOM 751 N N . LEU A 1 95 ? 30.059 4.501 -7.153 1.00 97.81 95 LEU A N 1
ATOM 752 C CA . LEU A 1 95 ? 30.818 5.658 -7.630 1.00 97.81 95 LEU A CA 1
ATOM 753 C C . LEU A 1 95 ? 30.363 6.947 -6.940 1.00 97.81 95 LEU A C 1
ATOM 755 O O . LEU A 1 95 ? 31.109 7.921 -6.880 1.00 97.81 95 LEU A O 1
ATOM 759 N N . GLU A 1 96 ? 29.140 6.935 -6.415 1.00 97.12 96 GLU A N 1
ATOM 760 C CA . GLU A 1 96 ? 28.463 8.092 -5.847 1.00 97.12 96 GLU A CA 1
ATOM 761 C C . GLU A 1 96 ? 28.223 7.903 -4.341 1.00 97.12 96 GLU A C 1
ATOM 763 O O . GLU A 1 96 ? 27.114 7.543 -3.924 1.00 97.12 96 GLU A O 1
ATOM 768 N N . PRO A 1 97 ? 29.246 8.124 -3.497 1.00 93.94 97 PRO A N 1
ATOM 769 C CA . PRO A 1 97 ? 29.132 7.869 -2.070 1.00 93.94 97 PRO A CA 1
ATOM 770 C C . PRO A 1 97 ? 28.051 8.755 -1.451 1.00 93.94 97 PRO A C 1
ATOM 772 O O . PRO A 1 97 ? 27.866 9.910 -1.852 1.00 93.94 97 PRO A O 1
ATOM 775 N N . THR A 1 98 ? 27.369 8.245 -0.427 1.00 95.19 98 THR A N 1
ATOM 776 C CA . THR A 1 98 ? 26.349 8.956 0.372 1.00 95.19 98 THR A CA 1
ATOM 777 C C . THR A 1 98 ? 25.068 9.324 -0.375 1.00 95.19 98 THR A C 1
ATOM 779 O O . THR A 1 98 ? 24.205 9.999 0.181 1.00 95.19 98 THR A O 1
ATOM 782 N N . TRP A 1 99 ? 24.862 8.877 -1.619 1.00 96.62 99 TRP A N 1
ATOM 783 C CA . TRP A 1 99 ? 23.597 9.135 -2.329 1.00 96.62 99 TRP A CA 1
ATOM 784 C C . TRP A 1 99 ? 22.368 8.547 -1.624 1.00 96.62 99 TRP A C 1
ATOM 786 O O . TRP A 1 99 ? 21.249 9.037 -1.814 1.00 96.62 99 TRP A O 1
ATOM 796 N N . TRP A 1 100 ? 22.594 7.544 -0.780 1.00 95.31 100 TRP A N 1
ATOM 797 C CA . TRP A 1 100 ? 21.607 6.914 0.082 1.00 95.31 100 TRP A CA 1
ATOM 798 C C . TRP A 1 100 ? 21.159 7.781 1.270 1.00 95.31 100 TRP A C 1
ATOM 800 O O . TRP A 1 100 ? 20.059 7.576 1.778 1.00 95.31 100 TRP A O 1
ATOM 810 N N . ASP A 1 101 ? 21.968 8.758 1.695 1.00 95.00 101 ASP A N 1
ATOM 811 C CA . ASP A 1 101 ? 21.676 9.646 2.826 1.00 95.00 101 ASP A CA 1
ATOM 812 C C . ASP A 1 101 ? 20.442 10.509 2.520 1.00 95.00 101 ASP A C 1
ATOM 814 O O . ASP A 1 101 ? 20.354 11.115 1.450 1.00 95.00 101 ASP A O 1
ATOM 818 N N . ALA A 1 102 ? 19.485 10.588 3.445 1.00 92.75 102 ALA A N 1
ATOM 819 C CA . ALA A 1 102 ? 18.228 11.315 3.271 1.00 92.75 102 ALA A CA 1
ATOM 820 C C . ALA A 1 102 ? 18.405 12.806 2.910 1.00 92.75 102 ALA A C 1
ATOM 822 O O . ALA A 1 102 ? 17.616 13.338 2.121 1.00 92.75 102 ALA A O 1
ATOM 823 N N . GLU A 1 103 ? 19.435 13.469 3.445 1.00 93.31 103 GLU A N 1
ATOM 824 C CA . GLU A 1 103 ? 19.687 14.908 3.284 1.00 93.31 103 GLU A CA 1
ATOM 825 C C . GLU A 1 103 ? 20.565 15.229 2.066 1.00 93.31 103 GLU A C 1
ATOM 827 O O . GLU A 1 103 ? 20.571 16.359 1.565 1.00 93.31 103 GLU A O 1
ATOM 832 N N . ARG A 1 104 ? 21.285 14.236 1.529 1.00 94.56 104 ARG A N 1
ATOM 833 C CA . ARG A 1 104 ? 22.145 14.428 0.355 1.00 94.56 104 ARG A CA 1
ATOM 834 C C . ARG A 1 104 ? 21.309 14.787 -0.874 1.00 94.56 104 ARG A C 1
ATOM 836 O O . ARG A 1 104 ? 20.606 13.946 -1.430 1.00 94.56 104 ARG A O 1
ATOM 843 N N . ARG A 1 105 ? 21.422 16.011 -1.387 1.00 93.00 105 ARG A N 1
ATOM 844 C CA . ARG A 1 105 ? 20.736 16.386 -2.633 1.00 93.00 105 ARG A CA 1
ATOM 845 C C . ARG A 1 105 ? 21.301 15.604 -3.823 1.00 93.00 105 ARG A C 1
ATOM 847 O O . ARG A 1 105 ? 22.507 15.619 -4.060 1.00 93.00 105 ARG A O 1
ATOM 854 N N . LEU A 1 106 ? 20.421 14.953 -4.582 1.00 96.12 106 LEU A N 1
ATOM 855 C CA . LEU A 1 106 ? 20.801 14.291 -5.829 1.00 96.12 106 LEU A CA 1
ATOM 856 C C . LEU A 1 106 ? 21.029 15.338 -6.929 1.00 96.12 106 LEU A C 1
ATOM 858 O O . LEU A 1 106 ? 20.279 16.320 -6.983 1.00 96.12 106 LEU A O 1
ATOM 862 N N . PRO A 1 107 ? 22.027 15.151 -7.811 1.00 95.56 107 PRO A N 1
ATOM 863 C CA . PRO A 1 107 ? 22.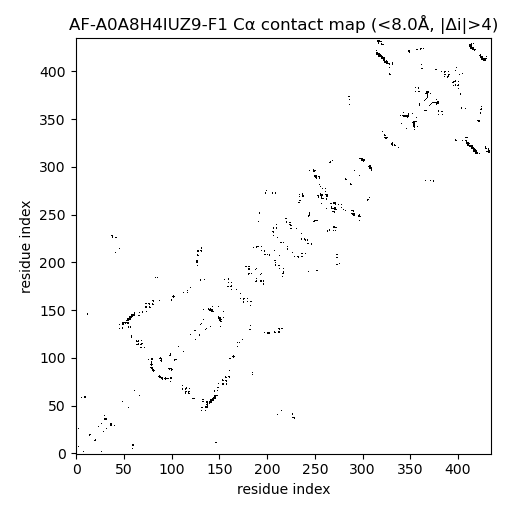371 16.105 -8.865 1.00 95.56 107 PRO A CA 1
ATOM 864 C C . PRO A 1 107 ? 21.403 16.010 -10.058 1.00 95.56 107 PRO A C 1
ATOM 866 O O . PRO A 1 107 ? 21.818 15.947 -11.210 1.00 95.56 107 PRO A O 1
ATOM 869 N N . TYR A 1 108 ? 20.100 15.952 -9.783 1.00 96.44 108 TYR A N 1
ATOM 870 C CA . TYR A 1 108 ? 19.047 15.849 -10.789 1.00 96.44 108 TYR A CA 1
ATOM 871 C C . TYR A 1 108 ? 18.406 17.212 -11.016 1.00 96.44 108 TYR A C 1
ATOM 873 O O . TYR A 1 108 ? 18.020 17.909 -10.069 1.00 96.44 108 TYR A O 1
ATOM 881 N N . ASP A 1 109 ? 18.292 17.575 -12.286 1.00 96.62 109 ASP A N 1
ATOM 882 C CA . ASP A 1 109 ? 17.612 18.775 -12.744 1.00 96.62 109 ASP A CA 1
ATOM 883 C C . ASP A 1 109 ? 16.085 18.587 -12.791 1.00 96.62 109 ASP A C 1
ATOM 885 O O . ASP A 1 109 ? 15.541 17.510 -12.526 1.00 96.62 109 ASP A O 1
ATOM 889 N N . ALA A 1 110 ? 15.367 19.665 -13.116 1.00 96.69 110 ALA A N 1
A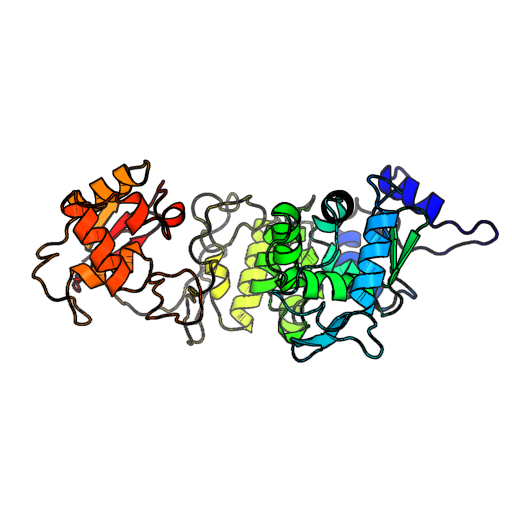TOM 890 C CA . ALA A 1 110 ? 13.907 19.652 -13.171 1.00 96.69 110 ALA A CA 1
ATOM 891 C C . ALA A 1 110 ? 13.361 18.666 -14.221 1.00 96.69 110 ALA A C 1
ATOM 893 O O . ALA A 1 110 ? 12.348 18.014 -13.971 1.00 96.69 110 ALA A O 1
ATOM 894 N N . ALA A 1 111 ? 14.041 18.523 -15.365 1.00 97.81 111 ALA A N 1
ATOM 895 C CA . ALA A 1 111 ? 13.648 17.595 -16.423 1.00 97.81 111 ALA A CA 1
ATOM 896 C C . ALA A 1 111 ? 13.754 16.134 -15.957 1.00 97.81 111 ALA A C 1
ATOM 898 O O . ALA A 1 111 ? 12.817 15.354 -16.131 1.00 97.81 111 ALA A O 1
ATOM 899 N N . THR A 1 112 ? 14.846 15.782 -15.273 1.00 98.31 112 THR A N 1
ATOM 900 C CA . THR A 1 112 ? 15.028 14.450 -14.689 1.00 98.31 112 THR A CA 1
ATOM 901 C C . THR A 1 112 ? 13.944 14.157 -13.659 1.00 98.31 112 THR A C 1
ATOM 903 O O . THR A 1 112 ? 13.274 13.130 -13.761 1.00 98.31 112 THR A O 1
ATOM 906 N N . TRP A 1 113 ? 13.677 15.073 -12.721 1.00 97.81 113 TRP A N 1
ATOM 907 C CA . TRP A 1 113 ? 12.589 14.893 -11.754 1.00 97.81 113 TRP A CA 1
ATOM 908 C C . TRP A 1 113 ? 11.217 14.738 -12.417 1.00 97.81 113 TRP A C 1
ATOM 910 O O . TRP A 1 113 ? 10.443 13.871 -12.010 1.00 97.81 113 TRP A O 1
ATOM 920 N N . SER A 1 114 ? 10.932 15.524 -13.458 1.00 98.19 114 SER A N 1
ATOM 921 C CA . SER A 1 114 ? 9.690 15.422 -14.227 1.00 98.19 114 SER A CA 1
ATOM 922 C C . SER A 1 114 ? 9.542 14.050 -14.892 1.00 98.19 114 SER A C 1
ATOM 924 O O . SER A 1 114 ? 8.483 13.434 -14.778 1.00 98.19 114 SER A O 1
ATOM 926 N N . SER A 1 115 ? 10.613 13.508 -15.483 1.00 98.44 115 SER A N 1
ATOM 927 C CA . SER A 1 115 ? 10.595 12.164 -16.080 1.00 98.44 115 SER A CA 1
ATOM 928 C C . SER A 1 115 ? 10.288 11.065 -15.050 1.00 98.44 115 SER A C 1
ATOM 930 O O . SER A 1 115 ? 9.510 10.148 -15.324 1.00 98.44 115 SER A O 1
ATOM 932 N N . LEU A 1 116 ? 10.826 11.181 -13.826 1.00 98.50 116 LEU A N 1
ATOM 933 C CA . LEU A 1 116 ? 10.546 10.246 -12.733 1.00 98.50 116 LEU A CA 1
ATOM 934 C C . LEU A 1 116 ? 9.080 10.331 -12.296 1.00 98.50 116 LEU A C 1
ATOM 936 O O . LEU A 1 116 ? 8.422 9.299 -12.155 1.00 98.50 116 LEU A O 1
ATOM 940 N N . VAL A 1 117 ? 8.549 11.546 -12.126 1.00 97.94 117 VAL A N 1
ATOM 941 C CA . VAL A 1 117 ? 7.130 11.770 -11.802 1.00 97.94 117 VAL A CA 1
ATOM 942 C C . VAL A 1 117 ? 6.227 11.145 -12.870 1.00 97.94 117 VAL A C 1
ATOM 944 O O . VAL A 1 117 ? 5.306 10.399 -12.528 1.00 97.94 117 VAL A O 1
ATOM 947 N N . SER A 1 118 ? 6.513 11.371 -14.154 1.00 97.94 118 SER A N 1
ATOM 948 C CA . SER A 1 118 ? 5.752 10.799 -15.271 1.00 97.94 118 SER A CA 1
ATOM 949 C C . SER A 1 118 ? 5.806 9.270 -15.292 1.00 97.94 118 SER A C 1
ATOM 951 O O . SER A 1 118 ? 4.771 8.616 -15.442 1.00 97.94 118 SER A O 1
ATOM 953 N N . LEU A 1 119 ? 6.983 8.672 -15.065 1.00 98.00 119 LEU A N 1
ATOM 954 C CA . LEU A 1 119 ? 7.141 7.217 -15.007 1.00 98.00 119 LEU A CA 1
ATOM 955 C C . LEU A 1 119 ? 6.308 6.600 -13.872 1.00 98.00 119 LEU A C 1
ATOM 957 O O . LEU A 1 119 ? 5.558 5.651 -14.110 1.00 98.00 119 LEU A O 1
ATOM 961 N N . PHE A 1 120 ? 6.406 7.142 -12.655 1.00 96.25 120 PHE A N 1
ATOM 962 C CA . PHE A 1 120 ? 5.679 6.631 -11.486 1.00 96.25 120 PHE A CA 1
ATOM 963 C C . PHE A 1 120 ? 4.175 6.942 -11.512 1.00 96.25 120 PHE A C 1
ATOM 965 O O . PHE A 1 120 ? 3.407 6.286 -10.810 1.00 96.25 120 PHE A O 1
ATOM 972 N N . SER A 1 121 ? 3.734 7.865 -12.370 1.00 95.25 121 SER A N 1
ATOM 973 C CA . SER A 1 121 ? 2.312 8.143 -12.620 1.00 95.25 121 SER A CA 1
ATOM 974 C C . SER 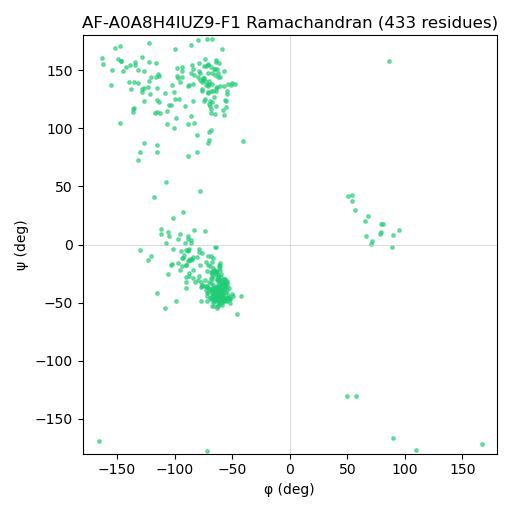A 1 121 ? 1.646 7.122 -13.552 1.00 95.25 121 SER A C 1
ATOM 976 O O . SER A 1 121 ? 0.428 7.153 -13.749 1.00 95.25 121 SER A O 1
ATOM 978 N N . ARG A 1 122 ? 2.414 6.191 -14.137 1.00 95.06 122 ARG A N 1
ATOM 979 C CA . ARG A 1 122 ? 1.876 5.189 -15.064 1.00 95.06 122 ARG A CA 1
ATOM 980 C C . ARG A 1 122 ? 0.891 4.238 -14.368 1.00 95.06 122 ARG A C 1
ATOM 982 O O . ARG A 1 122 ? 1.116 3.850 -13.220 1.00 95.06 122 ARG A O 1
ATOM 989 N N . PRO A 1 123 ? -0.163 3.765 -15.069 1.00 93.38 123 PRO A N 1
ATOM 990 C CA . PRO A 1 123 ? -1.260 3.009 -14.459 1.00 93.38 123 PRO A CA 1
ATOM 991 C C . PRO A 1 123 ? -0.842 1.780 -13.652 1.00 93.38 123 PRO A C 1
ATOM 993 O O . PRO A 1 123 ? -1.510 1.464 -12.665 1.00 93.38 123 PRO A O 1
ATOM 996 N N . TRP A 1 124 ? 0.251 1.107 -14.035 1.00 93.88 124 TRP A N 1
ATOM 997 C CA . TRP A 1 124 ? 0.783 -0.037 -13.293 1.00 93.88 124 TRP A CA 1
ATOM 998 C C . TRP A 1 124 ? 0.977 0.319 -11.813 1.00 93.88 124 TRP A C 1
ATOM 1000 O O . TRP A 1 124 ? 0.359 -0.316 -10.967 1.00 93.88 124 TRP A O 1
ATOM 1010 N N . PHE A 1 125 ? 1.645 1.434 -11.498 1.00 92.88 125 PHE A N 1
ATOM 1011 C CA . PHE A 1 125 ? 1.902 1.881 -10.121 1.00 92.88 125 PHE A CA 1
ATOM 1012 C C . PHE A 1 125 ? 0.646 2.247 -9.307 1.00 92.88 125 PHE A C 1
ATOM 1014 O O . PHE A 1 125 ? 0.724 2.602 -8.134 1.00 92.88 125 PHE A O 1
ATOM 1021 N N . SER A 1 126 ? -0.545 2.187 -9.895 1.00 91.00 126 SER A N 1
ATOM 1022 C CA . SER A 1 126 ? -1.789 2.417 -9.164 1.00 91.00 126 SER A CA 1
ATOM 1023 C C . SER A 1 126 ? -2.547 1.133 -8.842 1.00 91.00 126 SER A C 1
ATOM 1025 O O . SER A 1 126 ? -3.402 1.176 -7.967 1.00 91.00 126 SER A O 1
ATOM 1027 N N . ARG A 1 127 ? -2.262 0.001 -9.500 1.00 91.88 127 ARG A N 1
ATOM 1028 C CA . ARG A 1 127 ? -3.074 -1.227 -9.391 1.00 91.88 127 ARG A CA 1
ATOM 1029 C C . ARG A 1 127 ? -2.796 -1.987 -8.089 1.00 91.88 127 ARG A C 1
ATOM 1031 O O . ARG A 1 127 ? -1.672 -1.995 -7.602 1.00 91.88 127 ARG A O 1
ATOM 1038 N N . VAL A 1 128 ? -3.807 -2.664 -7.537 1.00 90.50 128 VAL A N 1
ATOM 1039 C CA . VAL A 1 128 ? -3.656 -3.471 -6.303 1.00 90.50 128 VAL A CA 1
ATOM 1040 C C . VAL A 1 128 ? -2.817 -4.736 -6.521 1.00 90.50 128 VAL A C 1
ATOM 1042 O O . VAL A 1 128 ? -2.051 -5.134 -5.650 1.00 90.50 128 VAL A O 1
ATOM 1045 N N . TRP A 1 129 ? -2.888 -5.317 -7.719 1.00 91.25 129 TRP A N 1
ATOM 1046 C CA . TRP A 1 129 ? -2.224 -6.576 -8.074 1.00 91.25 129 TRP A CA 1
ATOM 1047 C C . TRP A 1 129 ? -0.699 -6.482 -8.203 1.00 91.25 129 TRP A C 1
ATOM 1049 O O . TRP A 1 129 ? -0.004 -7.494 -8.119 1.00 91.25 129 TRP A O 1
ATOM 1059 N N . VAL A 1 130 ? -0.153 -5.273 -8.353 1.00 89.00 130 VAL A N 1
ATOM 1060 C CA . VAL A 1 130 ? 1.267 -5.074 -8.685 1.00 89.00 130 VAL A CA 1
ATOM 1061 C C . VAL A 1 130 ? 2.245 -5.638 -7.676 1.00 89.00 130 VAL A C 1
ATOM 1063 O O . VAL A 1 130 ? 3.331 -6.049 -8.065 1.00 89.00 130 VAL A O 1
ATOM 1066 N N . LEU A 1 131 ? 1.902 -5.673 -6.386 1.00 84.50 131 LEU A N 1
ATOM 1067 C CA . LEU A 1 131 ? 2.815 -6.255 -5.408 1.00 84.50 131 LEU A CA 1
ATOM 1068 C C . LEU A 1 131 ? 2.882 -7.770 -5.530 1.00 84.50 131 LEU A C 1
ATOM 1070 O O . LEU A 1 131 ? 3.972 -8.305 -5.380 1.00 84.50 131 LEU A O 1
ATOM 1074 N N . GLN A 1 132 ? 1.785 -8.467 -5.842 1.00 86.50 132 GLN A N 1
ATOM 1075 C CA . GLN A 1 132 ? 1.884 -9.903 -6.128 1.00 86.50 132 GLN A CA 1
ATOM 1076 C C . GLN A 1 132 ? 2.733 -10.134 -7.372 1.00 86.50 132 GLN A C 1
ATOM 1078 O O . GLN A 1 132 ? 3.676 -10.919 -7.321 1.00 86.50 132 GLN A O 1
ATOM 1083 N N . GLU A 1 133 ? 2.448 -9.391 -8.445 1.00 86.81 133 GLU A N 1
ATOM 1084 C CA . GLU A 1 133 ? 3.191 -9.461 -9.706 1.00 86.81 133 GLU A CA 1
ATOM 1085 C C . GLU A 1 133 ? 4.696 -9.241 -9.482 1.00 86.81 133 GLU A C 1
ATOM 1087 O O . GLU A 1 133 ? 5.523 -9.990 -9.997 1.00 86.81 133 GLU A O 1
ATOM 1092 N N . ALA A 1 134 ? 5.060 -8.224 -8.699 1.00 84.75 134 ALA A N 1
ATOM 1093 C CA . ALA A 1 134 ? 6.438 -7.774 -8.569 1.00 84.75 134 ALA A CA 1
ATOM 1094 C C . ALA A 1 134 ? 7.215 -8.463 -7.438 1.00 84.75 134 ALA A C 1
ATOM 1096 O O . ALA A 1 134 ? 8.406 -8.733 -7.580 1.00 84.75 134 ALA A O 1
ATOM 1097 N N . LEU A 1 135 ? 6.585 -8.739 -6.296 1.00 85.06 135 LEU A N 1
ATOM 1098 C CA . LEU A 1 135 ? 7.275 -9.295 -5.126 1.00 85.06 135 LEU A CA 1
ATOM 1099 C C . LEU A 1 135 ? 7.353 -10.817 -5.126 1.00 85.06 135 LEU A C 1
ATOM 1101 O O . LEU A 1 135 ? 8.244 -11.369 -4.479 1.00 85.06 135 LEU A O 1
ATOM 1105 N N . LEU A 1 136 ? 6.436 -11.496 -5.816 1.00 87.06 136 LEU A N 1
ATOM 1106 C CA . LEU A 1 136 ? 6.516 -12.947 -5.986 1.00 87.06 136 LEU A CA 1
ATOM 1107 C C . LEU A 1 136 ? 7.379 -13.360 -7.166 1.00 87.06 136 LEU A C 1
ATOM 1109 O O . LEU A 1 136 ? 7.726 -14.537 -7.275 1.00 87.06 136 LEU A O 1
ATOM 1113 N N . ALA A 1 137 ? 7.718 -12.410 -8.034 1.00 87.38 137 ALA A N 1
ATOM 1114 C CA . ALA A 1 137 ? 8.628 -12.649 -9.126 1.00 87.38 137 ALA A CA 1
ATOM 1115 C C . ALA A 1 137 ? 10.018 -13.043 -8.610 1.00 87.38 137 ALA A C 1
ATOM 1117 O O . ALA A 1 137 ? 10.512 -12.544 -7.596 1.00 87.38 137 ALA A O 1
ATOM 1118 N N . ASN A 1 138 ? 10.673 -13.940 -9.342 1.00 87.69 138 ASN A N 1
ATOM 1119 C CA . ASN A 1 138 ? 12.039 -14.340 -9.034 1.00 87.69 138 ASN A CA 1
ATOM 1120 C C . ASN A 1 138 ? 13.060 -13.226 -9.363 1.00 87.69 138 ASN A C 1
ATOM 1122 O O . ASN A 1 138 ? 12.735 -12.187 -9.938 1.00 87.69 138 ASN A O 1
ATOM 1126 N N . GLN A 1 139 ? 14.338 -13.467 -9.060 1.00 89.19 139 GLN A N 1
ATOM 1127 C CA . GLN A 1 139 ? 15.426 -12.501 -9.279 1.00 89.19 139 GLN A CA 1
ATOM 1128 C C . GLN A 1 139 ? 15.637 -12.081 -10.748 1.00 89.19 139 GLN A C 1
ATOM 1130 O O . GLN A 1 139 ? 16.300 -11.082 -11.006 1.00 89.19 139 GLN A O 1
ATOM 1135 N N . ARG A 1 140 ? 15.084 -12.816 -11.722 1.00 94.75 140 ARG A N 1
ATOM 1136 C CA . ARG A 1 140 ? 15.174 -12.496 -13.156 1.00 94.75 140 ARG A CA 1
ATOM 1137 C C . ARG A 1 140 ? 14.098 -11.520 -13.624 1.00 94.75 140 ARG A C 1
ATOM 1139 O O . ARG A 1 140 ? 14.046 -11.258 -14.827 1.00 94.75 140 ARG A O 1
ATOM 1146 N N . ALA A 1 141 ? 13.230 -11.048 -12.730 1.00 96.06 141 ALA A N 1
ATOM 1147 C CA . ALA A 1 141 ? 12.162 -10.110 -13.043 1.00 96.06 141 ALA A CA 1
ATOM 1148 C C . ALA A 1 141 ? 12.697 -8.815 -13.667 1.00 96.06 141 ALA A C 1
ATOM 1150 O O . ALA A 1 141 ? 13.686 -8.247 -13.198 1.00 96.06 141 ALA A O 1
ATOM 1151 N N . LEU A 1 142 ? 12.019 -8.342 -14.711 1.00 97.12 142 LEU A N 1
ATOM 1152 C CA . LEU A 1 142 ? 12.371 -7.117 -15.425 1.00 97.12 142 LEU A CA 1
ATOM 1153 C C . LEU A 1 142 ? 11.217 -6.127 -15.378 1.00 97.12 142 LEU A C 1
ATOM 1155 O O . LEU A 1 142 ? 10.056 -6.519 -15.490 1.00 97.12 142 LEU A O 1
ATOM 1159 N N . VAL A 1 143 ? 11.555 -4.848 -15.292 1.00 97.38 143 VAL A N 1
ATOM 1160 C CA . VAL A 1 143 ? 10.646 -3.749 -15.610 1.00 97.38 143 VAL A CA 1
ATOM 1161 C C . VAL A 1 143 ? 10.979 -3.260 -17.001 1.00 97.38 143 VAL A C 1
ATOM 1163 O O . VAL A 1 143 ? 12.134 -2.945 -17.275 1.00 97.38 143 VAL A O 1
ATOM 1166 N N . GLN A 1 144 ? 9.983 -3.227 -17.878 1.00 97.56 144 GLN A N 1
ATOM 1167 C CA . GLN A 1 144 ? 10.145 -2.879 -19.281 1.00 97.56 144 GLN A CA 1
ATOM 1168 C C . GLN A 1 144 ? 9.184 -1.758 -19.679 1.00 97.56 144 GLN A C 1
ATOM 1170 O O . GLN A 1 144 ? 7.993 -1.797 -19.366 1.00 97.56 144 GLN A O 1
ATOM 1175 N N . CYS A 1 145 ? 9.714 -0.775 -20.399 1.00 97.94 145 CYS A N 1
ATOM 1176 C CA . CYS A 1 145 ? 8.977 0.335 -20.977 1.00 97.94 145 CYS A CA 1
ATOM 1177 C C . CYS A 1 145 ? 9.470 0.562 -22.407 1.00 97.94 145 CYS A C 1
ATOM 1179 O O . CYS A 1 145 ? 10.626 0.923 -22.609 1.00 97.94 145 CYS A O 1
ATOM 1181 N N . GLY A 1 146 ? 8.609 0.323 -23.398 1.00 96.50 146 GLY A N 1
ATOM 1182 C CA . GLY A 1 146 ? 9.052 0.216 -24.788 1.00 96.50 146 GLY A CA 1
ATOM 1183 C C . GLY A 1 146 ? 10.112 -0.881 -24.941 1.00 96.50 146 GLY A C 1
ATOM 1184 O O . GLY A 1 146 ? 9.938 -1.998 -24.442 1.00 96.50 146 GLY A O 1
ATOM 1185 N N . ASP A 1 147 ? 11.219 -0.553 -25.598 1.00 95.69 147 ASP A N 1
ATOM 1186 C CA . ASP A 1 147 ? 12.346 -1.472 -25.794 1.00 95.69 147 ASP A CA 1
ATOM 1187 C C . ASP A 1 147 ? 13.352 -1.459 -24.632 1.00 95.69 147 ASP A C 1
ATOM 1189 O O . ASP A 1 147 ? 14.184 -2.361 -24.516 1.00 95.69 147 ASP A O 1
ATOM 1193 N N . TYR A 1 148 ? 13.263 -0.477 -23.729 1.00 97.75 148 TYR A N 1
ATOM 1194 C CA . TYR A 1 148 ? 14.184 -0.358 -22.605 1.00 97.75 148 TYR A CA 1
ATOM 1195 C C . TYR A 1 148 ? 13.708 -1.161 -21.391 1.00 97.75 148 TYR A C 1
ATOM 1197 O O . TYR A 1 148 ? 12.526 -1.157 -21.033 1.00 97.75 148 TYR A O 1
ATOM 1205 N N . SER A 1 149 ? 14.635 -1.856 -20.725 1.00 97.69 149 SER A N 1
ATOM 1206 C CA . SER A 1 149 ? 14.319 -2.645 -19.533 1.00 97.69 149 SER A CA 1
ATOM 1207 C C . SER A 1 149 ? 15.434 -2.633 -18.497 1.00 97.69 149 SER A C 1
ATOM 1209 O O . SER A 1 149 ? 16.614 -2.549 -18.834 1.00 97.69 149 SER A O 1
ATOM 1211 N N . ILE A 1 150 ? 15.045 -2.744 -17.227 1.00 98.19 150 ILE A N 1
ATOM 1212 C CA . ILE A 1 150 ? 15.954 -2.799 -16.078 1.00 98.19 150 ILE A CA 1
ATOM 1213 C C . ILE A 1 150 ? 15.530 -3.928 -15.127 1.00 98.19 150 ILE A C 1
ATOM 1215 O O . ILE A 1 150 ? 14.347 -4.288 -15.097 1.00 98.19 150 ILE A O 1
ATOM 1219 N N . PRO A 1 151 ? 16.444 -4.507 -14.326 1.00 97.50 151 PRO A N 1
ATOM 1220 C CA . PRO A 1 151 ? 16.064 -5.484 -13.311 1.00 97.50 151 PRO A CA 1
ATOM 1221 C C . PRO A 1 151 ? 15.100 -4.886 -12.282 1.00 97.50 151 PRO A C 1
ATOM 1223 O O . PRO A 1 151 ? 15.322 -3.786 -11.771 1.00 97.50 151 PRO A O 1
ATOM 1226 N N . TRP A 1 152 ? 14.054 -5.632 -11.921 1.00 95.44 152 TRP A N 1
ATOM 1227 C CA . TRP A 1 152 ? 13.116 -5.202 -10.879 1.00 95.44 152 TRP A CA 1
ATOM 1228 C C . TRP A 1 152 ? 13.801 -5.007 -9.524 1.00 95.44 152 TRP A C 1
ATOM 1230 O O . TRP A 1 152 ? 13.447 -4.091 -8.791 1.00 95.44 152 TRP A O 1
ATOM 1240 N N . SER A 1 153 ? 14.816 -5.814 -9.205 1.00 92.44 153 SER A N 1
ATOM 1241 C CA . SER A 1 153 ? 15.609 -5.656 -7.980 1.00 92.44 153 SER A CA 1
ATOM 1242 C C . SER A 1 153 ? 16.251 -4.270 -7.875 1.00 92.44 153 SER A C 1
ATOM 1244 O O . SER A 1 153 ? 16.200 -3.661 -6.809 1.00 92.44 153 SER A O 1
ATOM 1246 N N . ILE A 1 154 ? 16.783 -3.745 -8.983 1.00 95.62 154 ILE A N 1
ATOM 1247 C CA . ILE A 1 154 ? 17.391 -2.411 -9.046 1.00 95.62 154 ILE A CA 1
ATOM 1248 C C . ILE A 1 154 ? 16.328 -1.326 -8.872 1.00 95.62 154 ILE A C 1
ATOM 1250 O O . ILE A 1 154 ? 16.504 -0.436 -8.041 1.00 95.62 154 ILE A O 1
ATOM 1254 N N . LEU A 1 155 ? 15.192 -1.425 -9.576 1.00 95.81 155 LEU A N 1
ATOM 1255 C CA . LEU A 1 155 ? 14.112 -0.446 -9.423 1.00 95.81 155 LEU A CA 1
ATOM 1256 C C . LEU A 1 155 ? 13.533 -0.453 -8.005 1.00 95.81 155 LEU A C 1
ATOM 1258 O O . LEU A 1 155 ? 13.347 0.604 -7.415 1.00 95.81 155 LEU A O 1
ATOM 1262 N N . ARG A 1 156 ? 13.269 -1.634 -7.437 1.00 92.75 156 ARG A N 1
ATOM 1263 C CA . ARG A 1 156 ? 12.758 -1.776 -6.068 1.00 92.75 156 ARG A CA 1
ATOM 1264 C C . ARG A 1 156 ? 13.697 -1.114 -5.065 1.00 92.75 156 ARG A C 1
ATOM 1266 O O . ARG A 1 156 ? 13.231 -0.383 -4.197 1.00 92.75 156 ARG A O 1
ATOM 1273 N N . LYS A 1 157 ? 15.002 -1.353 -5.199 1.00 92.25 157 LYS A N 1
ATOM 1274 C CA . LYS A 1 157 ? 16.029 -0.747 -4.350 1.00 92.25 157 LYS A CA 1
ATOM 1275 C C . LYS A 1 157 ? 16.040 0.776 -4.482 1.00 92.25 157 LYS A C 1
ATOM 1277 O O . LYS A 1 157 ? 15.936 1.472 -3.476 1.00 92.25 157 LYS A O 1
ATOM 1282 N N . ALA A 1 158 ? 16.032 1.283 -5.715 1.00 96.00 158 ALA A N 1
ATOM 1283 C CA . ALA A 1 158 ? 15.914 2.710 -5.994 1.00 96.00 158 ALA A CA 1
ATOM 1284 C C . ALA A 1 158 ? 14.656 3.322 -5.354 1.00 96.00 158 ALA A C 1
ATOM 1286 O O . ALA A 1 158 ? 14.746 4.350 -4.694 1.00 96.00 158 ALA A O 1
ATOM 1287 N N . MET A 1 159 ? 13.494 2.674 -5.487 1.00 94.81 159 MET A N 1
ATOM 1288 C CA . MET A 1 159 ? 12.231 3.140 -4.903 1.00 94.81 159 MET A CA 1
ATOM 1289 C C . MET A 1 159 ? 12.285 3.231 -3.375 1.00 94.81 159 MET A C 1
ATOM 1291 O O . MET A 1 159 ? 11.795 4.210 -2.818 1.00 94.81 159 MET A O 1
ATOM 1295 N N . VAL A 1 160 ? 12.851 2.220 -2.704 1.00 91.00 160 VAL A N 1
ATOM 1296 C CA . VAL A 1 160 ? 12.941 2.187 -1.236 1.00 91.00 160 VAL A CA 1
ATOM 1297 C C . VAL A 1 160 ? 13.850 3.300 -0.724 1.00 91.00 160 VAL A C 1
ATOM 1299 O O . VAL A 1 160 ? 13.442 4.033 0.169 1.00 91.00 160 VAL A O 1
ATOM 1302 N N . VAL A 1 161 ? 15.035 3.479 -1.313 1.00 94.06 161 VAL A N 1
ATOM 1303 C CA . VAL A 1 161 ? 15.978 4.513 -0.858 1.00 94.06 161 VAL A CA 1
ATOM 1304 C C . VAL A 1 161 ? 15.506 5.917 -1.245 1.00 94.06 161 VAL A C 1
ATOM 1306 O O . VAL A 1 161 ? 15.581 6.832 -0.428 1.00 94.06 161 VAL A O 1
ATOM 1309 N N . LEU A 1 162 ? 14.939 6.104 -2.447 1.00 95.12 162 LEU A N 1
ATOM 1310 C CA . LEU A 1 162 ? 14.353 7.393 -2.837 1.00 95.12 162 LEU A CA 1
ATOM 1311 C C . LEU A 1 162 ? 13.232 7.816 -1.883 1.00 95.12 162 LEU A C 1
ATOM 1313 O O . LEU A 1 162 ? 13.125 8.998 -1.581 1.00 95.12 162 LEU A O 1
ATOM 1317 N N . ALA A 1 163 ? 12.428 6.879 -1.368 1.00 91.44 163 ALA A N 1
ATOM 1318 C CA . ALA A 1 163 ? 11.343 7.192 -0.435 1.00 91.44 163 ALA A CA 1
ATOM 1319 C C . ALA A 1 163 ? 11.814 7.849 0.880 1.00 91.44 163 ALA A C 1
ATOM 1321 O O . ALA A 1 163 ? 10.991 8.466 1.559 1.00 91.44 163 ALA A O 1
ATOM 1322 N N . GLU A 1 164 ? 13.100 7.740 1.235 1.00 89.62 164 GLU A N 1
ATOM 1323 C CA . GLU A 1 164 ? 13.682 8.394 2.415 1.00 89.62 164 GLU A CA 1
ATOM 1324 C C . GLU A 1 164 ? 14.274 9.782 2.116 1.00 89.62 164 GLU A C 1
ATOM 1326 O O . GLU A 1 164 ? 14.626 10.506 3.046 1.00 89.62 164 GLU A O 1
ATOM 1331 N N . LYS A 1 165 ? 14.379 10.189 0.845 1.00 92.00 165 LYS A N 1
ATOM 1332 C CA . LYS A 1 165 ? 14.989 11.470 0.461 1.00 92.00 165 LYS A CA 1
ATOM 1333 C C . LYS A 1 165 ? 14.105 12.652 0.842 1.00 92.00 165 LYS A C 1
ATOM 1335 O O . LYS A 1 165 ? 12.902 12.674 0.569 1.00 92.00 165 LYS A O 1
ATOM 1340 N N . VAL A 1 166 ? 14.731 13.687 1.391 1.00 89.50 166 VAL A N 1
ATOM 1341 C CA . VAL A 1 166 ? 14.081 14.976 1.644 1.00 89.50 166 VAL A CA 1
ATOM 1342 C C . VAL A 1 166 ? 14.018 15.789 0.344 1.00 89.50 166 VAL A C 1
ATOM 1344 O O . VAL A 1 166 ? 14.926 15.742 -0.484 1.00 89.50 166 VAL A O 1
ATOM 1347 N N . GLY A 1 167 ? 12.936 16.551 0.153 1.00 88.31 167 GLY A N 1
ATOM 1348 C CA . GLY A 1 167 ? 12.810 17.494 -0.966 1.00 88.31 167 GLY A CA 1
ATOM 1349 C C . GLY A 1 167 ? 12.431 16.873 -2.314 1.00 88.31 167 GLY A C 1
ATOM 1350 O O . GLY A 1 167 ? 12.621 17.512 -3.347 1.00 88.31 167 GLY A O 1
ATOM 1351 N N . LEU A 1 168 ? 11.894 15.648 -2.327 1.00 92.62 168 LEU A N 1
ATOM 1352 C CA . LEU A 1 168 ? 11.305 15.070 -3.536 1.00 92.62 168 LEU A CA 1
ATOM 1353 C C . LEU A 1 168 ? 10.087 15.879 -4.024 1.00 92.62 168 LEU A C 1
ATOM 1355 O O . LEU A 1 168 ? 9.351 16.424 -3.194 1.00 92.62 168 LEU A O 1
ATOM 1359 N N . PRO A 1 169 ? 9.801 15.884 -5.343 1.00 95.25 169 PRO A N 1
ATOM 1360 C CA . PRO A 1 169 ? 8.515 16.349 -5.863 1.00 95.25 169 PRO A CA 1
ATOM 1361 C C . PRO A 1 169 ? 7.342 15.684 -5.129 1.00 95.25 169 PRO A C 1
ATOM 1363 O O . PRO A 1 169 ? 7.391 14.483 -4.845 1.00 95.25 169 PRO A O 1
ATOM 1366 N N . ALA A 1 170 ? 6.286 16.442 -4.823 1.00 89.75 170 ALA A N 1
ATOM 1367 C CA . ALA A 1 170 ? 5.205 16.002 -3.936 1.00 89.75 170 ALA A CA 1
ATOM 1368 C C . ALA A 1 170 ? 4.490 14.735 -4.441 1.00 89.75 170 ALA A C 1
ATOM 1370 O O . ALA A 1 170 ? 4.187 13.830 -3.660 1.00 89.75 170 ALA A O 1
ATOM 1371 N N . GLU A 1 171 ? 4.267 14.635 -5.749 1.00 91.25 171 GLU A N 1
ATOM 1372 C CA . GLU A 1 171 ? 3.647 13.492 -6.420 1.00 91.25 171 GLU A CA 1
ATOM 1373 C C . GLU A 1 171 ? 4.521 12.240 -6.310 1.00 91.25 171 GLU A C 1
ATOM 1375 O O . GLU A 1 171 ? 4.025 11.139 -6.042 1.00 91.25 171 GLU A O 1
ATOM 1380 N N . LEU A 1 172 ? 5.836 12.411 -6.474 1.00 93.50 172 LEU A N 1
ATOM 1381 C CA . LEU A 1 172 ? 6.803 11.328 -6.352 1.00 93.50 172 LEU A CA 1
ATOM 1382 C C . LEU A 1 172 ? 6.912 10.863 -4.899 1.00 93.50 172 LEU A C 1
ATOM 1384 O O . LEU A 1 172 ? 6.831 9.665 -4.638 1.00 93.50 172 LEU A O 1
ATOM 1388 N N . PHE A 1 173 ? 7.014 11.801 -3.954 1.00 89.88 173 PHE A N 1
ATOM 1389 C CA . PHE A 1 173 ? 7.015 11.513 -2.522 1.00 89.88 173 PHE A CA 1
ATOM 1390 C C . PHE A 1 173 ? 5.757 10.741 -2.106 1.00 89.88 173 PHE A C 1
ATOM 1392 O O . PHE A 1 173 ? 5.851 9.702 -1.452 1.00 89.88 173 PHE A O 1
ATOM 1399 N N . ALA A 1 174 ? 4.576 11.197 -2.534 1.00 86.12 174 ALA A N 1
ATOM 1400 C CA . ALA A 1 174 ? 3.315 10.521 -2.250 1.00 86.12 174 ALA A CA 1
ATOM 1401 C C . ALA A 1 174 ? 3.286 9.103 -2.840 1.00 86.12 174 ALA A C 1
ATOM 1403 O O . ALA A 1 174 ? 2.885 8.153 -2.161 1.00 86.12 174 ALA A O 1
ATOM 1404 N N . THR A 1 175 ? 3.750 8.938 -4.081 1.00 88.69 175 THR A N 1
ATOM 1405 C CA . THR A 1 175 ? 3.763 7.638 -4.758 1.00 88.69 175 THR A CA 1
ATOM 1406 C C . THR A 1 175 ? 4.739 6.671 -4.095 1.00 88.69 175 THR A C 1
ATOM 1408 O O . THR A 1 175 ? 4.326 5.586 -3.686 1.00 88.69 175 THR A O 1
ATOM 1411 N N . LEU A 1 176 ? 6.002 7.053 -3.905 1.00 90.81 176 LEU A N 1
ATOM 1412 C CA . LEU A 1 176 ? 7.017 6.206 -3.269 1.00 90.81 176 LEU A CA 1
ATOM 1413 C C . LEU A 1 176 ? 6.672 5.906 -1.805 1.00 90.81 176 LEU A C 1
ATOM 1415 O O . LEU A 1 176 ? 6.708 4.747 -1.384 1.00 90.81 176 LEU A O 1
ATOM 1419 N N . GLY A 1 177 ? 6.224 6.915 -1.055 1.00 84.44 177 GLY A N 1
ATOM 1420 C CA . GLY A 1 177 ? 5.759 6.757 0.321 1.00 84.44 177 GLY A CA 1
ATOM 1421 C C . GLY A 1 177 ? 4.594 5.773 0.431 1.00 84.44 177 GLY A C 1
ATOM 1422 O O . GLY A 1 177 ? 4.576 4.929 1.328 1.00 84.44 177 GLY A O 1
ATOM 1423 N N . SER A 1 178 ? 3.665 5.796 -0.534 1.00 82.56 178 SER A N 1
ATOM 1424 C CA . SER A 1 178 ? 2.571 4.823 -0.599 1.00 82.56 178 SER A CA 1
ATOM 1425 C C . SER A 1 178 ? 3.039 3.400 -0.893 1.00 82.56 178 SER A C 1
ATOM 1427 O O . SER A 1 178 ? 2.279 2.476 -0.647 1.00 82.56 178 SER A O 1
ATOM 1429 N N . TYR A 1 179 ? 4.234 3.195 -1.452 1.00 84.94 179 TYR A N 1
ATOM 1430 C CA . TYR A 1 179 ? 4.793 1.878 -1.770 1.00 84.94 179 TYR A CA 1
ATOM 1431 C C . TYR A 1 179 ? 5.706 1.327 -0.686 1.00 84.94 179 TYR A C 1
ATOM 1433 O O . TYR A 1 179 ? 5.858 0.107 -0.616 1.00 84.94 179 TYR A O 1
ATOM 1441 N N . ARG A 1 180 ? 6.255 2.194 0.173 1.00 77.75 180 ARG A N 1
ATOM 1442 C CA . ARG A 1 180 ? 7.186 1.828 1.244 1.00 77.75 180 ARG A CA 1
ATOM 1443 C C . ARG A 1 180 ? 6.695 0.603 2.010 1.00 77.75 180 ARG A C 1
ATOM 1445 O O . ARG A 1 180 ? 7.321 -0.441 1.940 1.00 77.75 180 ARG A O 1
ATOM 1452 N N . THR A 1 181 ? 5.516 0.659 2.630 1.00 72.12 181 THR A N 1
ATOM 1453 C CA . THR A 1 181 ? 4.976 -0.470 3.416 1.00 72.12 181 THR A CA 1
ATOM 1454 C C . THR A 1 181 ? 4.858 -1.777 2.626 1.00 72.12 181 THR A C 1
ATOM 1456 O O . THR A 1 181 ? 5.068 -2.846 3.187 1.00 72.12 181 THR A O 1
ATOM 1459 N N . GLY A 1 182 ? 4.526 -1.695 1.337 1.00 75.56 182 GLY A N 1
ATOM 1460 C CA . GLY A 1 182 ? 4.335 -2.861 0.483 1.00 75.56 182 GLY A CA 1
ATOM 1461 C C . GLY A 1 182 ? 5.632 -3.477 -0.041 1.00 75.56 182 GLY A C 1
ATOM 1462 O O . GLY A 1 182 ? 5.675 -4.677 -0.262 1.00 75.56 182 GLY A O 1
ATOM 1463 N N . LEU A 1 183 ? 6.686 -2.678 -0.238 1.00 79.56 183 LEU A N 1
ATOM 1464 C CA . LEU A 1 183 ? 7.959 -3.123 -0.822 1.00 79.56 183 LEU A CA 1
ATOM 1465 C C . LEU A 1 183 ? 9.013 -3.552 0.208 1.00 79.56 183 LEU A C 1
ATOM 1467 O O . LEU A 1 183 ? 10.025 -4.138 -0.191 1.00 79.56 183 LEU A O 1
ATOM 1471 N N . LEU A 1 184 ? 8.806 -3.274 1.499 1.00 74.38 184 LEU A N 1
ATOM 1472 C CA . LEU A 1 184 ? 9.697 -3.709 2.585 1.00 74.38 184 LEU A CA 1
ATOM 1473 C C . LEU A 1 184 ? 9.671 -5.240 2.775 1.00 74.38 184 LEU A C 1
ATOM 1475 O O . LEU A 1 184 ? 8.997 -5.965 2.044 1.00 74.38 184 LEU A O 1
ATOM 1479 N N . THR A 1 185 ? 10.486 -5.758 3.692 1.00 63.56 185 THR A N 1
ATOM 1480 C CA . THR A 1 185 ? 10.755 -7.196 3.873 1.00 63.56 185 THR A CA 1
ATOM 1481 C C . THR A 1 185 ? 9.510 -8.018 4.245 1.00 63.56 185 THR A C 1
ATOM 1483 O O . THR A 1 185 ? 8.548 -7.506 4.818 1.00 63.56 185 THR A O 1
ATOM 1486 N N . LYS A 1 186 ? 9.536 -9.333 3.960 1.00 67.44 186 LYS A N 1
ATOM 1487 C CA . LYS A 1 186 ? 8.408 -10.263 4.195 1.00 67.44 186 LYS A CA 1
ATOM 1488 C C . LYS A 1 186 ? 7.907 -10.282 5.644 1.00 67.44 186 LYS A C 1
ATOM 1490 O O . LYS A 1 186 ? 6.718 -10.473 5.869 1.00 67.44 186 LYS A O 1
ATOM 1495 N N . SER A 1 187 ? 8.786 -10.080 6.627 1.00 58.88 187 SER A N 1
ATOM 1496 C CA . SER A 1 187 ? 8.417 -10.043 8.051 1.00 58.88 187 SER A CA 1
ATOM 1497 C C . SER A 1 187 ? 7.494 -8.867 8.392 1.00 58.88 187 SER A C 1
ATOM 1499 O O . SER A 1 187 ? 6.739 -8.935 9.361 1.00 58.88 187 SER A O 1
ATOM 1501 N N . THR A 1 188 ? 7.505 -7.803 7.584 1.00 60.59 188 THR A N 1
ATOM 1502 C CA . THR A 1 188 ? 6.643 -6.629 7.773 1.00 60.59 188 THR A CA 1
ATOM 1503 C C . THR A 1 188 ? 5.251 -6.782 7.150 1.00 60.59 188 THR A C 1
ATOM 1505 O O . THR A 1 188 ? 4.360 -5.982 7.463 1.00 60.59 188 THR A O 1
ATOM 1508 N N . TRP A 1 189 ? 5.040 -7.808 6.314 1.00 73.69 189 TRP A N 1
ATOM 1509 C CA . TRP A 1 189 ? 3.795 -8.067 5.587 1.00 73.69 189 TRP A CA 1
ATOM 1510 C C . TRP A 1 189 ? 2.763 -8.763 6.474 1.00 73.69 189 TRP A C 1
ATOM 1512 O O . TRP A 1 189 ? 2.539 -9.971 6.415 1.00 73.69 189 TRP A O 1
ATOM 1522 N N . ASN A 1 190 ? 2.102 -7.972 7.312 1.00 77.12 190 ASN A N 1
ATOM 1523 C CA . ASN A 1 190 ? 0.873 -8.389 7.975 1.00 77.12 190 ASN A CA 1
ATOM 1524 C C . ASN A 1 190 ? -0.352 -7.849 7.227 1.00 77.12 190 ASN A C 1
ATOM 1526 O O . ASN A 1 190 ? -0.292 -6.809 6.564 1.00 77.12 190 ASN A O 1
ATOM 1530 N N . LEU A 1 191 ? -1.469 -8.572 7.339 1.00 84.44 191 LEU A N 1
ATOM 1531 C CA . LEU A 1 191 ? -2.713 -8.229 6.652 1.00 84.44 191 LEU A CA 1
ATOM 1532 C C . LEU A 1 191 ? -3.155 -6.767 6.901 1.00 84.44 191 LEU A C 1
ATOM 1534 O O . LEU A 1 191 ? -3.425 -6.093 5.915 1.00 84.44 191 LEU A O 1
ATOM 1538 N N . PRO A 1 192 ? -3.168 -6.212 8.131 1.00 82.81 192 PRO A N 1
ATOM 1539 C CA . PRO A 1 192 ? -3.551 -4.811 8.347 1.00 82.81 192 PRO A CA 1
ATOM 1540 C C . PRO A 1 192 ? -2.698 -3.797 7.575 1.00 82.81 192 PRO A C 1
ATOM 1542 O O . PRO A 1 192 ? -3.230 -2.852 6.989 1.00 82.81 192 PRO A O 1
ATOM 1545 N N . ARG A 1 193 ? -1.370 -3.978 7.553 1.00 79.56 193 ARG A N 1
ATOM 1546 C CA . ARG A 1 193 ? -0.453 -3.090 6.819 1.00 79.56 193 ARG A CA 1
ATOM 1547 C C . ARG A 1 193 ? -0.647 -3.196 5.313 1.00 79.56 193 ARG A C 1
ATOM 1549 O O . ARG A 1 193 ? -0.668 -2.171 4.634 1.00 79.56 193 ARG A O 1
ATOM 1556 N N . LEU A 1 194 ? -0.819 -4.413 4.803 1.00 84.56 194 LEU A N 1
ATOM 1557 C CA . LEU A 1 194 ? -1.102 -4.634 3.389 1.00 84.56 194 LEU A CA 1
ATOM 1558 C C . LEU A 1 194 ? -2.465 -4.055 3.007 1.00 84.56 194 LEU A C 1
ATOM 1560 O O . LEU A 1 194 ? -2.541 -3.310 2.042 1.00 84.56 194 LEU A O 1
ATOM 1564 N N . LEU A 1 195 ? -3.516 -4.272 3.798 1.00 83.94 195 LEU A N 1
ATOM 1565 C CA . LEU A 1 195 ? -4.839 -3.696 3.548 1.00 83.94 195 LEU A CA 1
ATOM 1566 C C . LEU A 1 195 ? -4.820 -2.169 3.550 1.00 83.94 195 LEU A C 1
ATOM 1568 O O . LEU A 1 195 ? -5.480 -1.554 2.715 1.00 83.94 195 LEU A O 1
ATOM 1572 N N . LEU A 1 196 ? -4.036 -1.543 4.433 1.00 78.12 196 LEU A N 1
ATOM 1573 C CA . LEU A 1 196 ? -3.822 -0.097 4.392 1.00 78.12 196 LEU A CA 1
ATOM 1574 C C . LEU A 1 196 ? -3.195 0.344 3.066 1.00 78.12 196 LEU A C 1
ATOM 1576 O O . LEU A 1 196 ? -3.639 1.322 2.471 1.00 78.12 196 LEU A O 1
ATOM 1580 N N . TRP A 1 197 ? -2.182 -0.384 2.600 1.00 83.00 197 TRP A N 1
ATOM 1581 C CA . TRP A 1 197 ? -1.546 -0.135 1.313 1.00 83.00 197 TRP A CA 1
ATOM 1582 C C . TRP A 1 197 ? -2.525 -0.336 0.141 1.00 83.00 197 TRP A C 1
ATOM 1584 O O . TRP A 1 197 ? -2.728 0.578 -0.660 1.00 83.00 197 TRP A O 1
ATOM 1594 N N . GLY A 1 198 ? -3.167 -1.504 0.059 1.00 83.62 198 GLY A N 1
ATOM 1595 C CA . GLY A 1 198 ? -4.048 -1.918 -1.035 1.00 83.62 198 GLY A CA 1
ATOM 1596 C C . GLY A 1 198 ? -5.329 -1.097 -1.125 1.00 83.62 198 GLY A C 1
ATOM 1597 O O . GLY A 1 198 ? -5.860 -0.885 -2.216 1.00 83.62 198 GLY A O 1
ATOM 1598 N N . ARG A 1 199 ? -5.789 -0.534 -0.003 1.00 80.50 199 ARG A N 1
ATOM 1599 C CA . ARG A 1 199 ? -6.933 0.380 0.031 1.00 80.50 199 ARG A CA 1
ATOM 1600 C C . ARG A 1 199 ? -6.772 1.556 -0.930 1.00 80.50 199 ARG A C 1
ATOM 1602 O O . ARG A 1 199 ? -7.737 1.914 -1.597 1.00 80.50 199 ARG A O 1
ATOM 1609 N N . PHE A 1 200 ? -5.572 2.121 -1.053 1.00 80.00 200 PHE A N 1
ATOM 1610 C CA . PHE A 1 200 ? -5.311 3.266 -1.936 1.00 80.00 200 PHE A CA 1
ATOM 1611 C C . PHE A 1 200 ? -4.989 2.874 -3.382 1.00 80.00 200 PHE A C 1
ATOM 1613 O O . PHE A 1 200 ? -4.672 3.735 -4.201 1.00 80.00 200 PHE A O 1
ATOM 1620 N N . ARG A 1 201 ? -5.062 1.582 -3.711 1.00 87.00 201 ARG A N 1
ATOM 1621 C CA . ARG A 1 201 ? -4.775 1.065 -5.048 1.00 87.00 201 ARG A CA 1
ATOM 1622 C C . ARG A 1 201 ? -6.044 0.849 -5.846 1.00 87.00 201 ARG A C 1
ATOM 1624 O O . ARG A 1 201 ? -7.064 0.449 -5.305 1.00 87.00 201 ARG A O 1
ATOM 1631 N N . LYS A 1 202 ? -5.988 1.081 -7.147 1.00 91.12 202 LYS A N 1
ATOM 1632 C CA . LYS A 1 202 ? -7.093 0.852 -8.070 1.00 91.12 202 LYS A CA 1
ATOM 1633 C C . LYS A 1 202 ? -7.287 -0.646 -8.312 1.00 91.12 202 LYS A C 1
ATOM 1635 O O . LYS A 1 202 ? -6.321 -1.398 -8.470 1.00 91.12 202 LYS A O 1
ATOM 1640 N N . CYS A 1 203 ? -8.542 -1.052 -8.390 1.00 91.06 203 CYS A N 1
ATOM 1641 C CA . CYS A 1 203 ? -8.993 -2.357 -8.854 1.00 91.06 203 CYS A CA 1
ATOM 1642 C C . CYS A 1 203 ? -10.286 -2.159 -9.647 1.00 91.06 203 CYS A C 1
ATOM 1644 O O . CYS A 1 203 ? -10.993 -1.178 -9.434 1.00 91.06 203 CYS A O 1
ATOM 1646 N N . THR A 1 204 ? -10.556 -3.053 -10.594 1.00 90.50 204 THR A N 1
ATOM 1647 C CA . THR A 1 204 ? -11.833 -3.069 -11.326 1.00 90.50 204 THR A CA 1
ATOM 1648 C C . THR A 1 204 ? -12.908 -3.785 -10.517 1.00 90.50 204 THR A C 1
ATOM 1650 O O . THR A 1 204 ? -14.077 -3.432 -10.590 1.00 90.50 204 THR A O 1
ATOM 1653 N N . ASP A 1 205 ? -12.491 -4.781 -9.742 1.00 92.44 205 ASP A N 1
ATOM 1654 C CA . ASP A 1 205 ? -13.335 -5.580 -8.876 1.00 92.44 205 ASP A CA 1
ATOM 1655 C C . ASP A 1 205 ? -12.956 -5.305 -7.420 1.00 92.44 205 ASP A C 1
ATOM 1657 O O . ASP A 1 205 ? -11.801 -5.475 -7.028 1.00 92.44 205 ASP A O 1
ATOM 1661 N N . ASP A 1 206 ? -13.917 -4.867 -6.615 1.00 92.81 206 ASP A N 1
ATOM 1662 C CA . ASP A 1 206 ? -13.685 -4.487 -5.222 1.00 92.81 206 ASP A CA 1
ATOM 1663 C C . ASP A 1 206 ? -13.132 -5.643 -4.373 1.00 92.81 206 ASP A C 1
ATOM 1665 O O . ASP A 1 206 ? -12.342 -5.426 -3.455 1.00 92.81 206 ASP A O 1
ATOM 1669 N N . ARG A 1 207 ? -13.437 -6.899 -4.716 1.00 94.19 207 ARG A N 1
ATOM 1670 C CA . ARG A 1 207 ? -12.910 -8.077 -4.000 1.00 94.19 207 ARG A CA 1
ATOM 1671 C C . ARG A 1 207 ? -11.394 -8.206 -4.112 1.00 94.19 207 ARG A C 1
ATOM 1673 O O . ARG A 1 207 ? -10.745 -8.755 -3.217 1.00 94.19 207 ARG A O 1
ATOM 1680 N N . ASP A 1 208 ? -10.802 -7.621 -5.151 1.00 93.69 208 ASP A N 1
ATOM 1681 C CA . ASP A 1 208 ? -9.355 -7.607 -5.351 1.00 93.69 208 ASP A CA 1
ATOM 1682 C C . ASP A 1 208 ? -8.629 -6.760 -4.297 1.00 93.69 208 ASP A C 1
ATOM 1684 O O . ASP A 1 208 ? -7.426 -6.933 -4.096 1.00 93.69 208 ASP A O 1
ATOM 1688 N N . LYS A 1 209 ? -9.345 -5.912 -3.544 1.00 91.50 209 LYS A N 1
ATOM 1689 C CA . LYS A 1 209 ? -8.813 -5.279 -2.327 1.00 91.50 209 LYS A CA 1
ATOM 1690 C C . LYS A 1 209 ? -8.419 -6.290 -1.255 1.00 91.50 209 LYS A C 1
ATOM 1692 O O . LYS A 1 209 ? -7.694 -5.914 -0.346 1.00 91.50 209 LYS A O 1
ATOM 1697 N N . ILE A 1 210 ? -8.883 -7.537 -1.328 1.00 92.94 210 ILE A N 1
ATOM 1698 C CA . ILE A 1 210 ? -8.407 -8.647 -0.494 1.00 92.94 210 ILE A CA 1
ATOM 1699 C C . ILE A 1 210 ? -7.585 -9.609 -1.348 1.00 92.94 210 ILE A C 1
ATOM 1701 O O . ILE A 1 210 ? -6.422 -9.875 -1.037 1.00 92.94 210 ILE A O 1
ATOM 1705 N N . TYR A 1 211 ? -8.160 -10.103 -2.448 1.00 93.62 211 TYR A N 1
ATOM 1706 C CA . TYR A 1 211 ? -7.554 -11.164 -3.259 1.00 93.62 211 TYR A CA 1
ATOM 1707 C C . TYR A 1 211 ? -6.215 -10.756 -3.874 1.00 93.62 211 TYR A C 1
ATOM 1709 O O . TYR A 1 211 ? -5.275 -11.552 -3.872 1.00 93.62 211 TYR A O 1
ATOM 1717 N N . GLY A 1 212 ? -6.075 -9.480 -4.240 1.00 90.50 212 GLY A N 1
ATOM 1718 C CA . GLY A 1 212 ? -4.837 -8.874 -4.720 1.00 90.50 212 GLY A CA 1
ATOM 1719 C C . GLY A 1 212 ? -3.709 -8.809 -3.691 1.00 90.50 212 GLY A C 1
ATOM 1720 O O . GLY A 1 212 ? -2.601 -8.419 -4.036 1.00 90.50 212 GLY A O 1
ATOM 1721 N N . MET A 1 213 ? -3.914 -9.242 -2.442 1.00 89.06 213 MET A N 1
ATOM 1722 C CA . MET A 1 213 ? -2.865 -9.295 -1.410 1.00 89.06 213 MET A CA 1
ATOM 1723 C C . MET A 1 213 ? -2.759 -10.638 -0.682 1.00 89.06 213 MET A C 1
ATOM 1725 O O . MET A 1 213 ? -1.832 -10.814 0.108 1.00 89.06 213 MET A O 1
ATOM 1729 N N . LEU A 1 214 ? -3.649 -11.599 -0.955 1.00 88.56 214 LEU A N 1
ATOM 1730 C CA . LEU A 1 214 ? -3.675 -12.883 -0.244 1.00 88.56 214 LEU A CA 1
ATOM 1731 C C . LEU A 1 214 ? -2.359 -13.658 -0.326 1.00 88.56 214 LEU A C 1
ATOM 1733 O O . LEU A 1 214 ? -1.965 -14.305 0.638 1.00 88.56 214 LEU A O 1
ATOM 1737 N N . SER A 1 215 ? -1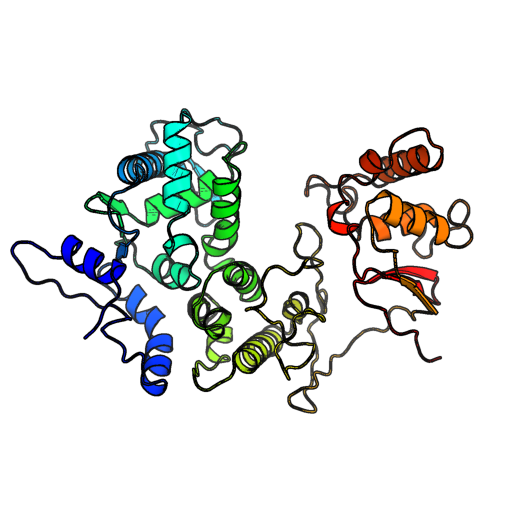.643 -13.566 -1.443 1.00 86.56 215 SER A N 1
ATOM 1738 C CA . SER A 1 215 ? -0.366 -14.261 -1.603 1.00 86.56 215 SER A CA 1
ATOM 1739 C C . SER A 1 215 ? 0.806 -13.611 -0.856 1.00 86.56 215 SER A C 1
ATOM 1741 O O . SER A 1 215 ? 1.911 -14.149 -0.871 1.00 86.56 215 SER A O 1
ATOM 1743 N N . LEU A 1 216 ? 0.599 -12.425 -0.275 1.00 86.75 216 LEU A N 1
ATOM 1744 C CA . LEU A 1 216 ? 1.620 -11.651 0.436 1.00 86.75 216 LEU A CA 1
ATOM 1745 C C . LEU A 1 216 ? 1.483 -11.765 1.959 1.00 86.75 216 LEU A C 1
ATOM 1747 O O . LEU A 1 216 ? 2.423 -11.432 2.675 1.00 86.75 216 LEU A O 1
ATOM 1751 N N . VAL A 1 217 ? 0.331 -12.217 2.465 1.00 86.38 217 VAL A N 1
ATOM 1752 C CA . VAL A 1 217 ? 0.116 -12.448 3.901 1.00 86.38 217 VAL A CA 1
ATOM 1753 C C . VAL A 1 217 ? 0.602 -13.837 4.319 1.00 86.38 217 VAL A C 1
ATOM 1755 O O . VAL A 1 217 ? 0.958 -14.671 3.487 1.00 86.38 217 VAL A O 1
ATOM 1758 N N . SER A 1 218 ? 0.625 -14.107 5.629 1.00 83.31 218 SER A N 1
ATOM 1759 C CA . SER A 1 218 ? 1.016 -15.426 6.126 1.00 83.31 218 SER A CA 1
ATOM 1760 C C . SER A 1 218 ? 0.079 -16.525 5.591 1.00 83.31 218 SER A C 1
ATOM 1762 O O . SER A 1 218 ? -1.136 -16.306 5.510 1.00 83.31 218 SER A O 1
ATOM 1764 N N . PRO A 1 219 ? 0.599 -17.732 5.287 1.00 86.81 219 PRO A N 1
ATOM 1765 C CA . PRO A 1 219 ? -0.224 -18.840 4.801 1.00 86.81 219 PRO A CA 1
ATOM 1766 C C . PRO A 1 219 ? -1.396 -19.173 5.730 1.00 86.81 219 PRO A C 1
ATOM 1768 O O . PRO A 1 219 ? -2.489 -19.455 5.257 1.00 86.81 2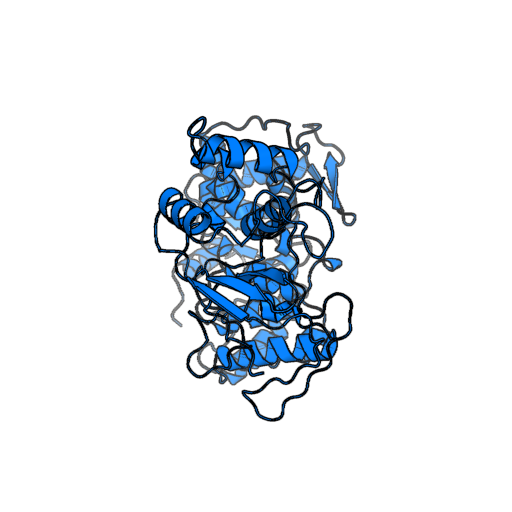19 PRO A O 1
ATOM 1771 N N . ALA A 1 220 ? -1.195 -19.060 7.047 1.00 87.50 220 ALA A N 1
ATOM 1772 C CA . ALA A 1 220 ? -2.238 -19.301 8.040 1.00 87.50 220 ALA A CA 1
ATOM 1773 C C . ALA A 1 220 ? -3.418 -18.318 7.925 1.00 87.50 220 ALA A C 1
ATOM 1775 O O . ALA A 1 220 ? -4.561 -18.724 8.105 1.00 87.50 220 ALA A O 1
ATOM 1776 N N . VAL A 1 221 ? -3.174 -17.043 7.596 1.00 86.00 221 VAL A N 1
ATOM 1777 C CA . VAL A 1 221 ? -4.261 -16.087 7.318 1.00 86.00 221 VAL A CA 1
ATOM 1778 C C . VAL A 1 221 ? -4.907 -16.411 5.973 1.00 86.00 221 VAL A C 1
ATOM 1780 O O . VAL A 1 221 ? -6.126 -16.512 5.895 1.00 86.00 221 VAL A O 1
ATOM 1783 N N . ALA A 1 222 ? -4.099 -16.607 4.926 1.00 88.50 222 ALA A N 1
ATOM 1784 C CA . ALA A 1 222 ? -4.595 -16.839 3.570 1.00 88.50 222 ALA A CA 1
ATOM 1785 C C . ALA A 1 222 ? -5.487 -18.088 3.462 1.00 88.50 222 ALA A C 1
ATOM 1787 O O . ALA A 1 222 ? -6.508 -18.044 2.786 1.00 88.50 222 ALA A O 1
ATOM 1788 N N . MET A 1 223 ? -5.144 -19.178 4.158 1.00 89.50 223 MET A N 1
ATOM 1789 C CA . MET A 1 223 ? -5.928 -20.423 4.168 1.00 89.50 223 MET A CA 1
ATOM 1790 C C . MET A 1 223 ? -7.329 -20.261 4.773 1.00 89.50 223 MET A C 1
ATOM 1792 O O . MET A 1 223 ? -8.215 -21.045 4.449 1.00 89.50 223 MET A O 1
ATOM 1796 N N . ASN A 1 224 ? -7.535 -19.253 5.625 1.00 90.50 224 ASN A N 1
ATOM 1797 C CA . ASN A 1 224 ? -8.830 -18.965 6.243 1.00 90.50 224 ASN A CA 1
ATOM 1798 C C . ASN A 1 224 ? -9.685 -17.981 5.423 1.00 90.50 224 ASN A C 1
ATOM 1800 O O . ASN A 1 224 ? -10.783 -17.635 5.847 1.00 90.50 224 ASN A O 1
ATOM 1804 N N . ILE A 1 225 ? -9.210 -17.521 4.259 1.00 91.38 225 ILE A N 1
ATOM 1805 C CA . ILE A 1 225 ? -9.951 -16.611 3.379 1.00 91.38 225 ILE A CA 1
ATOM 1806 C C . ILE A 1 225 ? -10.247 -17.331 2.063 1.00 91.38 225 ILE A C 1
ATOM 1808 O O . ILE A 1 225 ? -9.342 -17.630 1.282 1.00 91.38 225 ILE A O 1
ATOM 1812 N N . SER A 1 226 ? -11.527 -17.592 1.794 1.00 91.62 226 SER A N 1
ATOM 1813 C CA . SER A 1 226 ? -11.940 -18.204 0.531 1.00 91.62 226 SER A CA 1
ATOM 1814 C C . SER A 1 226 ? -11.915 -17.184 -0.611 1.00 91.62 226 SER A C 1
ATOM 1816 O O . SER A 1 226 ? -12.445 -16.076 -0.495 1.00 91.62 226 SER A O 1
ATOM 1818 N N . VAL A 1 227 ? -11.307 -17.572 -1.735 1.00 94.44 227 VAL A N 1
ATOM 1819 C CA . VAL A 1 227 ? -11.430 -16.839 -3.002 1.00 94.44 227 VAL A CA 1
ATOM 1820 C C . VAL A 1 227 ? -12.680 -17.324 -3.720 1.00 94.44 227 VAL A C 1
ATOM 1822 O O . VAL A 1 227 ? -12.703 -18.469 -4.184 1.00 94.44 227 VAL A O 1
ATOM 1825 N N . ASP A 1 228 ? -13.683 -16.451 -3.797 1.00 94.75 228 ASP A N 1
ATOM 1826 C CA . ASP A 1 228 ? -14.940 -16.682 -4.492 1.00 94.75 228 ASP A CA 1
ATOM 1827 C C . ASP A 1 228 ? -15.527 -15.386 -5.092 1.00 94.75 228 ASP A C 1
ATOM 1829 O O . ASP A 1 228 ? -16.114 -14.551 -4.403 1.00 94.75 228 ASP A O 1
ATOM 1833 N N . TYR A 1 229 ? -15.412 -15.236 -6.413 1.00 94.50 229 TYR A N 1
ATOM 1834 C CA . TYR A 1 229 ? -16.016 -14.150 -7.191 1.00 94.50 229 TYR A CA 1
ATOM 1835 C C . TYR A 1 229 ? -17.545 -14.288 -7.373 1.00 94.50 229 TYR A C 1
ATOM 1837 O O . TYR A 1 229 ? -18.142 -13.525 -8.138 1.00 94.50 229 TYR A O 1
ATOM 1845 N N . ASN A 1 230 ? -18.212 -15.193 -6.656 1.00 94.38 230 ASN A N 1
ATOM 1846 C CA . ASN A 1 230 ? -19.668 -15.165 -6.486 1.00 94.38 230 ASN A CA 1
ATOM 1847 C C . ASN A 1 230 ? -20.103 -14.423 -5.211 1.00 94.38 230 ASN A C 1
ATOM 1849 O O . ASN A 1 230 ? -21.247 -13.981 -5.130 1.00 94.38 230 ASN A O 1
ATOM 1853 N N . MET A 1 231 ? -19.199 -14.233 -4.244 1.00 93.19 231 MET A N 1
ATOM 1854 C CA . MET A 1 231 ? -19.472 -13.444 -3.041 1.00 93.19 231 MET A CA 1
ATOM 1855 C C . MET A 1 231 ? -19.526 -11.949 -3.366 1.00 93.19 231 MET A C 1
ATOM 1857 O O . MET A 1 231 ? -18.858 -11.463 -4.288 1.00 93.19 231 MET A O 1
ATOM 1861 N N . SER A 1 232 ? -20.272 -11.195 -2.563 1.00 93.12 232 SER A N 1
ATOM 1862 C CA . SER A 1 232 ? -20.193 -9.734 -2.553 1.00 93.12 232 SER A CA 1
ATOM 1863 C C . SER A 1 232 ? -18.872 -9.255 -1.935 1.00 93.12 232 SER A C 1
ATOM 1865 O O . SER A 1 232 ? -18.278 -9.925 -1.089 1.00 93.12 232 SER A O 1
ATOM 1867 N N . ALA A 1 233 ? -18.414 -8.051 -2.297 1.00 92.81 233 ALA A N 1
ATOM 1868 C CA . ALA A 1 233 ? -17.209 -7.472 -1.694 1.00 92.81 233 ALA A CA 1
ATOM 1869 C C . ALA A 1 233 ? -17.314 -7.354 -0.161 1.00 92.81 233 ALA A C 1
ATOM 1871 O O . ALA A 1 233 ? -16.347 -7.629 0.545 1.00 92.81 233 ALA A O 1
ATOM 1872 N N . GLY A 1 234 ? -18.499 -7.019 0.364 1.00 92.25 234 GLY A N 1
ATOM 1873 C CA . GLY A 1 234 ? -18.741 -6.931 1.806 1.00 92.25 234 GLY A CA 1
ATOM 1874 C C . GLY A 1 234 ? -18.562 -8.264 2.536 1.00 92.25 234 GLY A C 1
ATOM 1875 O O . GLY A 1 234 ? -17.981 -8.289 3.620 1.00 92.25 234 GLY A O 1
ATOM 1876 N N . GLU A 1 235 ? -18.994 -9.376 1.939 1.00 92.75 235 GLU A N 1
ATOM 1877 C CA . GLU A 1 235 ? -18.771 -10.715 2.500 1.00 92.75 235 GLU A CA 1
ATOM 1878 C C . GLU A 1 235 ? -17.289 -11.087 2.488 1.00 92.75 235 GLU A C 1
ATOM 1880 O O . GLU A 1 235 ? -16.773 -11.571 3.490 1.00 92.75 235 GLU A O 1
ATOM 1885 N N . VAL A 1 236 ? -16.574 -10.779 1.403 1.00 94.00 236 VAL A N 1
ATOM 1886 C CA . VAL A 1 236 ? -15.125 -11.017 1.317 1.00 94.00 236 VAL A CA 1
ATOM 1887 C C . VAL A 1 236 ? -14.364 -10.202 2.370 1.00 94.00 236 VAL A C 1
ATOM 1889 O O . VAL A 1 236 ? -13.453 -10.714 3.021 1.00 94.00 236 VAL A O 1
ATOM 1892 N N . TYR A 1 237 ? -14.747 -8.942 2.591 1.00 93.50 237 TYR A N 1
ATOM 1893 C CA . TYR A 1 237 ? -14.137 -8.090 3.618 1.00 93.50 237 TYR A CA 1
ATOM 1894 C C . TYR A 1 237 ? -14.437 -8.584 5.034 1.00 93.50 237 TYR A C 1
ATOM 1896 O O . TYR A 1 237 ? -13.554 -8.554 5.895 1.00 93.50 237 TYR A O 1
ATOM 1904 N N . ARG A 1 238 ? -15.665 -9.060 5.272 1.00 92.81 238 ARG A N 1
ATOM 1905 C CA . ARG A 1 238 ? -16.073 -9.678 6.536 1.00 92.81 238 ARG A CA 1
ATOM 1906 C C . ARG A 1 238 ? -15.233 -10.910 6.832 1.00 92.81 238 ARG A C 1
ATOM 1908 O O . ARG A 1 238 ? -14.662 -11.005 7.915 1.00 92.81 238 ARG A O 1
ATOM 1915 N N . ASP A 1 239 ? -15.134 -11.818 5.874 1.00 92.00 239 ASP A N 1
ATOM 1916 C CA . ASP A 1 239 ? -14.438 -13.086 6.053 1.00 92.00 239 ASP A CA 1
ATOM 1917 C C . ASP A 1 239 ? -12.931 -12.854 6.249 1.00 92.00 239 ASP A C 1
ATOM 1919 O O . ASP A 1 239 ? -12.327 -13.462 7.130 1.00 92.00 239 ASP A O 1
ATOM 1923 N N . ALA A 1 240 ? -12.338 -11.881 5.546 1.00 92.94 240 ALA A N 1
ATOM 1924 C CA . ALA A 1 240 ? -10.958 -11.455 5.782 1.00 92.94 240 ALA A CA 1
ATOM 1925 C C . ALA A 1 240 ? -10.732 -10.895 7.197 1.00 92.94 240 ALA A C 1
ATOM 1927 O O . ALA A 1 240 ? -9.714 -11.193 7.831 1.00 92.94 240 ALA A O 1
ATOM 1928 N N . LEU A 1 241 ? -11.676 -10.096 7.709 1.00 92.88 241 LEU A N 1
ATOM 1929 C CA . LEU A 1 241 ? -11.598 -9.562 9.066 1.00 92.88 241 LEU A CA 1
ATOM 1930 C C . LEU A 1 241 ? -11.690 -10.672 10.113 1.00 92.88 241 LEU A C 1
ATOM 1932 O O . LEU A 1 241 ? -10.883 -10.693 11.043 1.00 92.88 241 LEU A O 1
ATOM 1936 N N . LEU A 1 242 ? -12.645 -11.589 9.954 1.00 92.50 242 LEU A N 1
ATOM 1937 C CA . LEU A 1 242 ? -12.853 -12.703 10.876 1.00 92.50 242 LEU A CA 1
ATOM 1938 C C . LEU A 1 242 ? -11.672 -13.669 10.868 1.00 92.50 242 LEU A C 1
ATOM 1940 O O . LEU A 1 242 ? -11.141 -13.961 11.934 1.00 92.50 242 LEU A O 1
ATOM 1944 N N . ALA A 1 243 ? -11.190 -14.071 9.689 1.00 92.12 243 ALA A N 1
ATOM 1945 C CA . ALA A 1 243 ? -10.014 -14.926 9.547 1.00 92.12 243 ALA A CA 1
ATOM 1946 C C . ALA A 1 243 ? -8.799 -14.346 10.287 1.00 92.12 243 ALA A C 1
ATOM 1948 O O . ALA A 1 243 ? -8.087 -15.049 11.007 1.00 92.12 243 ALA A O 1
ATOM 1949 N N . HIS A 1 244 ? -8.580 -13.036 10.155 1.00 91.31 244 HIS A N 1
ATOM 1950 C CA . HIS A 1 244 ? -7.520 -12.354 10.881 1.00 91.31 244 HIS A CA 1
ATOM 1951 C C . HIS A 1 244 ? -7.769 -12.329 12.390 1.00 91.31 244 HIS A C 1
ATOM 1953 O O . HIS A 1 244 ? -6.871 -12.687 13.148 1.00 91.31 244 HIS A O 1
ATOM 1959 N N . ALA A 1 245 ? -8.960 -11.921 12.832 1.00 91.81 245 ALA A N 1
ATOM 1960 C CA . ALA A 1 245 ? -9.282 -11.790 14.249 1.00 91.81 245 ALA A CA 1
ATOM 1961 C C . ALA A 1 245 ? -9.249 -13.136 14.987 1.00 91.81 245 ALA A C 1
ATOM 1963 O O . ALA A 1 245 ? -8.734 -13.220 16.102 1.00 91.81 245 ALA A O 1
ATOM 1964 N N . GLU A 1 246 ? -9.746 -14.201 14.362 1.00 91.75 246 GLU A N 1
ATOM 1965 C CA . GLU A 1 246 ? -9.778 -15.545 14.934 1.00 91.75 246 GLU A CA 1
ATOM 1966 C C . GLU A 1 246 ? -8.374 -16.147 15.056 1.00 91.75 246 GLU A C 1
ATOM 1968 O O . GLU A 1 246 ? -8.080 -16.775 16.077 1.00 91.75 246 GLU A O 1
ATOM 1973 N N . LEU A 1 247 ? -7.497 -15.907 14.075 1.00 91.12 247 LEU A N 1
ATOM 1974 C CA . LEU A 1 247 ? -6.124 -16.408 14.082 1.00 91.12 247 LEU A CA 1
ATOM 1975 C C . LEU A 1 247 ? -5.211 -15.608 15.019 1.00 91.12 247 LEU A C 1
ATOM 1977 O O . LEU A 1 247 ? -4.470 -16.190 15.807 1.00 91.12 247 LEU A O 1
ATOM 1981 N N . THR A 1 248 ? -5.229 -14.276 14.927 1.00 89.12 248 THR A N 1
ATOM 1982 C CA . THR A 1 248 ? -4.285 -13.416 15.663 1.00 89.12 248 THR A CA 1
ATOM 1983 C C . THR A 1 248 ? -4.777 -13.045 17.057 1.00 89.12 248 THR A C 1
ATOM 1985 O O . THR A 1 248 ? -3.999 -12.535 17.864 1.00 89.12 248 THR A O 1
ATOM 1988 N N . LYS A 1 249 ? -6.070 -13.268 17.337 1.00 91.94 249 LYS A N 1
ATOM 1989 C CA . LYS A 1 249 ? -6.772 -12.743 18.516 1.00 91.94 249 LYS A CA 1
ATOM 1990 C C . LYS A 1 249 ? -6.633 -11.220 18.626 1.00 91.94 249 LYS A C 1
ATOM 1992 O O . LYS A 1 249 ? -6.494 -10.684 19.724 1.00 91.94 249 LYS A O 1
ATOM 1997 N N . ARG A 1 250 ? -6.656 -10.508 17.491 1.00 89.69 250 ARG A N 1
ATOM 1998 C CA . ARG A 1 250 ? -6.592 -9.038 17.419 1.00 89.69 250 ARG A CA 1
ATOM 1999 C C . ARG A 1 250 ? -7.806 -8.461 16.703 1.00 89.69 250 ARG A C 1
ATOM 2001 O O . ARG A 1 250 ? -8.231 -8.954 15.668 1.00 89.69 250 ARG A O 1
ATOM 2008 N N . LEU A 1 251 ? -8.303 -7.339 17.219 1.00 89.25 251 LEU A N 1
ATOM 2009 C CA . LEU A 1 251 ? -9.399 -6.561 16.621 1.00 89.25 251 LEU A CA 1
ATOM 2010 C C . LEU A 1 251 ? -8.905 -5.327 15.864 1.00 89.25 251 LEU A C 1
ATOM 2012 O O . LEU A 1 251 ? -9.620 -4.346 15.674 1.00 89.25 251 LEU A O 1
ATOM 2016 N N . GLU A 1 252 ? -7.648 -5.340 15.438 1.00 83.44 252 GLU A N 1
ATOM 2017 C CA . GLU A 1 252 ? -7.034 -4.162 14.849 1.00 83.44 252 GLU A CA 1
ATOM 2018 C C . GLU A 1 252 ? -7.649 -3.728 13.525 1.00 83.44 252 GLU A C 1
ATOM 2020 O O . GLU A 1 252 ? -7.559 -2.548 13.197 1.00 83.44 252 GLU A O 1
ATOM 2025 N N . LEU A 1 253 ? -8.291 -4.638 12.789 1.00 86.06 253 LEU A N 1
ATOM 2026 C CA . LEU A 1 253 ? -8.946 -4.301 11.530 1.00 86.06 253 LEU A CA 1
ATOM 2027 C C . LEU A 1 253 ? -10.198 -3.432 11.717 1.00 86.06 253 LEU A C 1
ATOM 2029 O O . LEU A 1 253 ? -10.571 -2.716 10.788 1.00 86.06 253 LEU A O 1
ATOM 2033 N N . LEU A 1 254 ? -10.777 -3.381 12.927 1.00 86.81 254 LEU A N 1
ATOM 2034 C CA . LEU A 1 254 ? -11.879 -2.465 13.248 1.00 86.81 254 LEU A CA 1
ATOM 2035 C C . LEU A 1 254 ? -11.488 -1.000 13.049 1.00 86.81 254 LEU A C 1
ATOM 2037 O O . LEU A 1 254 ? -12.335 -0.174 12.722 1.00 86.81 254 LEU A O 1
ATOM 2041 N N . ARG A 1 255 ? -10.192 -0.676 13.146 1.00 79.62 255 ARG A N 1
ATOM 2042 C CA . ARG A 1 255 ? -9.687 0.676 12.884 1.00 79.62 255 ARG A CA 1
ATOM 2043 C C . ARG A 1 255 ? -9.953 1.149 11.443 1.00 79.62 255 ARG A C 1
ATOM 2045 O O . ARG A 1 255 ? -9.887 2.344 11.182 1.00 79.62 255 ARG A O 1
ATOM 2052 N N . HIS A 1 256 ? -10.209 0.229 10.507 1.00 80.19 256 HIS A N 1
ATOM 2053 C CA . HIS A 1 256 ? -10.551 0.538 9.114 1.00 80.19 256 HIS A CA 1
ATOM 2054 C C . HIS A 1 256 ? -12.060 0.737 8.890 1.00 80.19 256 HIS A C 1
ATOM 2056 O O . HIS A 1 256 ? -12.458 1.069 7.770 1.00 80.19 256 HIS A O 1
ATOM 2062 N N . CYS A 1 257 ? -12.899 0.505 9.904 1.00 82.31 257 CYS A N 1
ATOM 2063 C CA . CYS A 1 257 ? -14.346 0.654 9.788 1.00 82.31 257 CYS A CA 1
ATOM 2064 C C . CYS A 1 257 ? -14.737 2.133 9.784 1.00 82.31 257 CYS A C 1
ATOM 2066 O O . CYS A 1 257 ? -14.168 2.952 10.504 1.00 82.31 257 CYS A O 1
ATOM 2068 N N . GLN A 1 258 ? -15.723 2.466 8.957 1.00 74.94 258 GLN A N 1
ATOM 2069 C CA . GLN A 1 258 ? -16.296 3.803 8.847 1.00 74.94 258 GLN A CA 1
ATOM 2070 C C . GLN A 1 258 ? -17.810 3.681 8.891 1.00 74.94 258 GLN A C 1
ATOM 2072 O O . GLN A 1 258 ? -18.365 2.781 8.265 1.00 74.94 258 GLN A O 1
ATOM 2077 N N . LEU A 1 259 ? -18.472 4.590 9.604 1.00 73.19 259 LEU A N 1
ATOM 2078 C CA . LEU A 1 259 ? -19.932 4.584 9.720 1.00 73.19 259 LEU A CA 1
ATOM 2079 C C . LEU A 1 259 ? -20.613 5.122 8.451 1.00 73.19 259 LEU A C 1
ATOM 2081 O O . LEU A 1 259 ? -21.643 4.588 8.044 1.00 73.19 259 LEU A O 1
ATOM 2085 N N . GLU A 1 260 ? -20.007 6.121 7.803 1.00 72.75 260 GLU A N 1
ATOM 2086 C CA . GLU A 1 260 ? -20.558 6.814 6.626 1.00 72.75 260 GLU A CA 1
ATOM 2087 C C . GLU A 1 260 ? -20.423 6.010 5.325 1.00 72.75 260 GLU A C 1
ATOM 2089 O O . GLU A 1 260 ? -21.282 6.086 4.451 1.00 72.75 260 GLU A O 1
ATOM 2094 N N . HIS A 1 261 ? -19.366 5.203 5.196 1.00 78.94 261 HIS A N 1
ATOM 2095 C CA . HIS A 1 261 ? -19.031 4.486 3.959 1.00 78.94 261 HIS A CA 1
ATOM 2096 C C . HIS A 1 261 ? -19.059 2.963 4.127 1.00 78.94 261 HIS A C 1
ATOM 2098 O O . HIS A 1 261 ? -18.186 2.254 3.625 1.00 78.94 261 HIS A O 1
ATOM 2104 N N . ARG A 1 262 ? -20.049 2.436 4.854 1.00 83.94 262 ARG A N 1
ATOM 2105 C CA . ARG A 1 262 ? -20.223 0.984 5.036 1.00 83.94 262 ARG A CA 1
ATOM 2106 C C . ARG A 1 262 ? -20.523 0.281 3.711 1.00 83.94 262 ARG A C 1
ATOM 2108 O O . ARG A 1 262 ? -21.022 0.890 2.769 1.00 83.94 262 ARG A O 1
ATOM 2115 N N . CYS A 1 263 ? -20.241 -1.019 3.649 1.00 84.00 263 CYS A N 1
ATOM 2116 C CA . CYS A 1 263 ? -20.758 -1.846 2.560 1.00 84.00 263 CYS A CA 1
ATOM 2117 C C . CYS A 1 263 ? -22.292 -1.883 2.656 1.00 84.00 263 CYS A C 1
ATOM 2119 O O . CYS A 1 263 ? -22.823 -2.066 3.752 1.00 84.00 263 CYS A O 1
ATOM 2121 N N . THR A 1 264 ? -23.005 -1.715 1.541 1.00 80.69 264 THR A N 1
ATOM 2122 C CA . THR A 1 264 ? -24.477 -1.747 1.523 1.00 80.69 264 THR A CA 1
ATOM 2123 C C . THR A 1 264 ? -24.992 -3.063 2.110 1.00 80.69 264 THR A C 1
ATOM 2125 O O . THR A 1 264 ? -24.586 -4.133 1.669 1.00 80.69 264 THR A O 1
ATOM 2128 N N . GLY A 1 265 ? -25.853 -2.989 3.132 1.00 77.62 265 GLY A N 1
ATOM 2129 C CA . GLY A 1 265 ? -26.377 -4.165 3.844 1.00 77.62 265 GLY A CA 1
ATOM 2130 C C . GLY A 1 265 ? -25.361 -4.906 4.730 1.00 77.62 265 GLY A C 1
ATOM 2131 O O . GLY A 1 265 ? -25.720 -5.895 5.365 1.00 77.62 265 GLY A O 1
ATOM 2132 N N . GLY A 1 266 ? -24.111 -4.437 4.797 1.00 82.94 266 GLY A N 1
ATOM 2133 C CA . GLY A 1 266 ? -23.049 -5.022 5.611 1.00 82.94 266 GLY A CA 1
ATOM 2134 C C . GLY A 1 266 ? -23.053 -4.515 7.061 1.00 82.94 266 GLY A C 1
ATOM 2135 O O . GLY A 1 266 ? -23.516 -3.403 7.339 1.00 82.94 266 GLY A O 1
ATOM 2136 N N . PRO A 1 267 ? -22.519 -5.302 8.008 1.00 90.00 267 PRO A N 1
ATOM 2137 C CA . PRO A 1 267 ? -22.472 -4.910 9.412 1.00 90.00 267 PRO A CA 1
ATOM 2138 C C . PRO A 1 267 ? -21.461 -3.780 9.677 1.00 90.00 267 PRO A C 1
ATOM 2140 O O . PRO A 1 267 ? -20.486 -3.602 8.948 1.00 90.00 267 PRO A O 1
ATOM 2143 N N . SER A 1 268 ? -21.671 -3.012 10.753 1.00 88.06 268 SER A N 1
ATOM 2144 C CA . SER A 1 268 ? -20.852 -1.833 11.106 1.00 88.06 268 SER A CA 1
ATOM 2145 C C . SER A 1 268 ? -19.391 -2.145 11.439 1.00 88.06 268 SER A C 1
ATOM 2147 O O . SER A 1 268 ? -18.537 -1.269 11.320 1.00 88.06 268 SER A O 1
ATOM 2149 N N . TRP A 1 269 ? -19.104 -3.383 11.837 1.00 89.75 269 TRP A N 1
ATOM 2150 C CA . TRP A 1 269 ? -17.766 -3.864 12.175 1.00 89.75 269 TRP A CA 1
ATOM 2151 C C . TRP A 1 269 ? -16.996 -4.414 10.965 1.00 89.75 269 TRP A C 1
ATOM 2153 O O . TRP A 1 269 ? -15.886 -4.912 11.139 1.00 89.75 269 TRP A O 1
ATOM 2163 N N . VAL A 1 270 ? -17.550 -4.325 9.746 1.00 91.62 270 VAL A N 1
ATOM 2164 C CA . VAL A 1 270 ? -16.860 -4.724 8.511 1.00 91.62 270 VAL A CA 1
ATOM 2165 C C . VAL A 1 270 ? -16.369 -3.489 7.752 1.00 91.62 270 VAL A C 1
ATOM 2167 O O . VAL A 1 270 ? -17.175 -2.649 7.339 1.00 91.62 270 VAL A O 1
ATOM 2170 N N . PRO A 1 271 ? -15.051 -3.360 7.525 1.00 88.25 271 PRO A N 1
ATOM 2171 C CA . PRO A 1 271 ? -14.499 -2.235 6.792 1.00 88.25 271 PRO A CA 1
ATOM 2172 C C . PRO A 1 271 ? -14.848 -2.331 5.308 1.00 88.25 271 PRO A C 1
ATOM 2174 O O . PRO A 1 271 ? -14.725 -3.382 4.686 1.00 88.25 271 PRO A O 1
ATOM 2177 N N . ASN A 1 272 ? -15.216 -1.202 4.710 1.00 88.31 272 ASN A N 1
ATOM 2178 C CA . ASN A 1 272 ? -15.331 -1.092 3.262 1.00 88.31 272 ASN A CA 1
ATOM 2179 C C . ASN A 1 272 ? -13.976 -0.678 2.679 1.00 88.31 272 ASN A C 1
ATOM 2181 O O . ASN A 1 272 ? -13.599 0.488 2.799 1.00 88.31 272 ASN A O 1
ATOM 2185 N N . PHE A 1 273 ? -13.227 -1.608 2.079 1.00 86.50 273 PHE A N 1
ATOM 2186 C CA . PHE A 1 273 ? -11.924 -1.315 1.461 1.00 86.50 273 PHE A CA 1
ATOM 2187 C C . PHE A 1 273 ? -12.017 -0.702 0.056 1.00 86.50 273 PHE A C 1
ATOM 2189 O O . PHE A 1 273 ? -11.005 -0.208 -0.449 1.00 86.50 273 PHE A O 1
ATOM 2196 N N . ALA A 1 274 ? -13.206 -0.699 -0.552 1.00 84.69 274 ALA A N 1
ATOM 2197 C CA . ALA A 1 274 ? -13.470 -0.052 -1.835 1.00 84.69 274 ALA A CA 1
ATOM 2198 C C . ALA A 1 274 ? -13.767 1.443 -1.689 1.00 84.69 274 ALA A C 1
ATOM 2200 O O . ALA A 1 274 ? -13.456 2.216 -2.589 1.00 84.69 274 ALA A O 1
ATOM 2201 N N . ALA A 1 275 ? -14.317 1.857 -0.541 1.00 80.31 275 ALA A N 1
ATOM 2202 C CA . ALA A 1 275 ? -14.625 3.257 -0.285 1.00 80.31 275 ALA A CA 1
ATOM 2203 C C . ALA A 1 275 ? -13.385 4.148 -0.455 1.00 80.31 275 ALA A C 1
ATOM 2205 O O . ALA A 1 275 ? -12.357 3.954 0.219 1.00 80.31 275 ALA A O 1
ATOM 2206 N N . GLU A 1 276 ? -13.528 5.137 -1.343 1.00 65.50 276 GLU A N 1
ATOM 2207 C CA . GLU A 1 276 ? -12.559 6.203 -1.568 1.00 65.50 276 GLU A CA 1
ATOM 2208 C C . GLU A 1 276 ? -12.303 6.997 -0.280 1.00 65.50 276 GLU A C 1
ATOM 2210 O O . GLU A 1 276 ? -12.974 6.810 0.732 1.00 65.50 276 GLU A O 1
ATOM 2215 N N . ARG A 1 277 ? -11.261 7.835 -0.295 1.00 55.97 277 ARG A N 1
ATOM 2216 C CA . ARG A 1 277 ? -10.727 8.588 0.852 1.00 55.97 277 ARG A CA 1
ATOM 2217 C C . ARG A 1 277 ? -11.811 9.175 1.779 1.00 55.97 277 ARG A C 1
ATOM 2219 O O . ARG A 1 277 ? -12.149 10.347 1.674 1.00 55.97 277 ARG A O 1
ATOM 2226 N N . GLY A 1 278 ? -12.238 8.415 2.784 1.00 52.16 278 GLY A N 1
ATOM 2227 C CA . GLY A 1 278 ? -12.770 8.993 4.012 1.00 52.16 278 GLY A CA 1
ATOM 2228 C C . GLY A 1 278 ? -11.616 9.551 4.852 1.00 52.16 278 GLY A C 1
ATOM 2229 O O . GLY A 1 278 ? -10.473 9.094 4.748 1.00 52.16 278 GLY A O 1
ATOM 2230 N N . ARG A 1 279 ? -11.875 10.551 5.697 1.00 51.47 279 ARG A N 1
ATOM 2231 C CA . ARG A 1 279 ? -10.874 11.090 6.633 1.00 51.47 279 ARG A CA 1
ATOM 2232 C C . ARG A 1 279 ? -10.624 10.057 7.732 1.00 51.47 279 ARG A C 1
ATOM 2234 O O . ARG A 1 279 ? -11.302 10.036 8.752 1.00 51.47 279 ARG A O 1
ATOM 2241 N N . PHE A 1 280 ? -9.692 9.131 7.504 1.00 50.00 280 PHE A N 1
ATOM 2242 C CA . PHE A 1 280 ? -9.471 8.036 8.445 1.00 50.00 280 PHE A CA 1
ATOM 2243 C C . PHE A 1 280 ? -8.877 8.538 9.759 1.00 50.00 280 PHE A C 1
ATOM 2245 O O . PHE A 1 280 ? -7.722 8.966 9.853 1.00 50.00 280 PHE A O 1
ATOM 2252 N N . PHE A 1 281 ? -9.675 8.411 10.806 1.00 45.00 281 PHE A N 1
ATOM 2253 C CA . PHE A 1 281 ? -9.263 8.644 12.172 1.00 45.00 281 PHE A CA 1
ATOM 2254 C C . PHE A 1 281 ? -8.279 7.548 12.620 1.00 45.00 281 PHE A C 1
ATOM 2256 O O . PHE A 1 281 ? -8.613 6.369 12.633 1.00 45.00 281 PHE A O 1
ATOM 2263 N N . GLY A 1 282 ? -7.046 7.917 12.992 1.00 45.34 282 GLY A N 1
ATOM 2264 C CA . GLY A 1 282 ? -6.093 6.987 13.628 1.00 45.34 282 GLY A CA 1
ATOM 2265 C C . GLY A 1 282 ? -5.074 6.278 12.722 1.00 45.34 282 GLY A C 1
ATOM 2266 O O . GLY A 1 282 ? -4.400 5.372 13.200 1.00 45.34 282 GLY A O 1
ATOM 2267 N N . PHE A 1 283 ? -4.903 6.689 11.459 1.00 50.34 283 PHE A N 1
ATOM 2268 C CA . PHE A 1 283 ? -3.858 6.140 10.567 1.00 50.34 283 PHE A CA 1
ATOM 2269 C C . PHE A 1 283 ? -2.563 6.960 10.482 1.00 50.34 283 PHE A C 1
ATOM 2271 O O . PHE A 1 283 ? -1.669 6.624 9.708 1.00 50.34 283 PHE A O 1
ATOM 2278 N N . ARG A 1 284 ? -2.426 8.027 11.275 1.00 54.00 284 ARG A N 1
ATOM 2279 C CA . ARG A 1 284 ? -1.184 8.815 11.325 1.00 54.00 284 ARG A CA 1
ATOM 2280 C C . ARG A 1 284 ? -0.194 8.199 12.323 1.00 54.00 284 ARG A C 1
ATOM 2282 O O . ARG A 1 284 ? -0.609 7.602 13.321 1.00 54.00 284 ARG A O 1
ATOM 2289 N N . LYS A 1 285 ? 1.111 8.324 12.033 1.00 48.28 285 LYS A N 1
ATOM 2290 C CA . LYS A 1 285 ? 2.211 7.854 12.901 1.00 48.28 285 LYS A CA 1
ATOM 2291 C C . LYS A 1 285 ? 1.958 8.308 14.346 1.00 48.28 285 LYS A C 1
ATOM 2293 O O . LYS A 1 285 ? 1.507 9.423 14.556 1.00 48.28 285 LYS A O 1
ATOM 2298 N N . GLY A 1 286 ? 2.206 7.443 15.327 1.00 44.59 286 GLY A N 1
ATOM 2299 C CA . GLY A 1 286 ? 2.063 7.784 16.749 1.00 44.59 286 GLY A CA 1
ATOM 2300 C C . GLY A 1 286 ? 0.684 7.562 17.361 1.00 44.59 286 GLY A C 1
ATOM 2301 O O . GLY A 1 286 ? 0.548 7.721 18.557 1.00 44.59 286 GLY A O 1
ATOM 2302 N N . HIS A 1 287 ? -0.335 7.128 16.615 1.00 53.28 287 HIS A N 1
ATOM 2303 C CA . HIS A 1 287 ? -1.632 6.802 17.217 1.00 53.28 287 HIS A CA 1
ATOM 2304 C C . HIS A 1 287 ? -2.113 5.420 16.770 1.00 53.28 287 HIS A C 1
ATOM 2306 O O . HIS A 1 287 ? -2.951 5.293 15.882 1.00 53.28 287 HIS A O 1
ATOM 2312 N N . THR A 1 288 ? -1.593 4.353 17.382 1.00 54.78 288 THR A N 1
ATOM 2313 C CA . THR A 1 288 ? -2.089 2.996 17.103 1.00 54.78 288 THR A CA 1
ATOM 2314 C C . THR A 1 288 ? -3.370 2.756 17.900 1.00 54.78 288 THR A C 1
ATOM 2316 O O . THR A 1 288 ? -3.338 2.392 19.068 1.00 54.78 288 THR A O 1
ATOM 2319 N N . ARG A 1 289 ? -4.536 2.999 17.287 1.00 64.19 289 ARG A N 1
ATOM 2320 C CA . ARG A 1 289 ? -5.816 2.587 17.888 1.00 64.19 289 ARG A CA 1
ATOM 2321 C C . ARG A 1 289 ? -5.900 1.066 17.835 1.00 64.19 289 ARG A C 1
ATOM 2323 O O . ARG A 1 289 ? -6.217 0.494 16.795 1.00 64.19 289 ARG A O 1
ATOM 2330 N N . GLN A 1 290 ? -5.533 0.425 18.937 1.00 70.94 290 GLN A N 1
ATOM 2331 C CA . GLN A 1 290 ? -5.572 -1.023 19.103 1.00 70.94 290 GLN A CA 1
ATOM 2332 C C . GLN A 1 290 ? -6.821 -1.364 19.909 1.00 70.94 290 GLN A C 1
ATOM 2334 O O . GLN A 1 290 ? -6.818 -1.216 21.125 1.00 70.94 290 GLN A O 1
ATOM 2339 N N . ALA A 1 291 ? -7.889 -1.798 19.235 1.00 78.19 291 ALA A N 1
ATOM 2340 C CA . ALA A 1 291 ? -9.178 -2.068 19.878 1.00 78.19 291 ALA A CA 1
ATOM 2341 C C . ALA A 1 291 ? -9.086 -3.090 21.030 1.00 78.19 291 ALA A C 1
ATOM 2343 O O . ALA A 1 291 ? -9.839 -2.991 21.988 1.00 78.19 291 ALA A O 1
ATOM 2344 N N . SER A 1 292 ? -8.138 -4.033 20.965 1.00 80.25 292 SER A N 1
ATOM 2345 C CA . SER A 1 292 ? -7.860 -4.987 22.048 1.00 80.25 292 SER A CA 1
ATOM 2346 C C . SER A 1 292 ? -6.584 -4.673 22.842 1.00 80.25 292 SER A C 1
ATOM 2348 O O . SER A 1 292 ? -6.160 -5.486 23.659 1.00 80.25 292 SER A O 1
ATOM 2350 N N . GLY A 1 293 ? -5.935 -3.526 22.601 1.00 78.56 293 GLY A N 1
ATOM 2351 C CA . GLY A 1 293 ? -4.635 -3.194 23.191 1.00 78.56 293 GLY A CA 1
ATOM 2352 C C . GLY A 1 293 ? -3.623 -4.332 23.017 1.00 78.56 293 GLY A C 1
ATOM 2353 O O . GLY A 1 29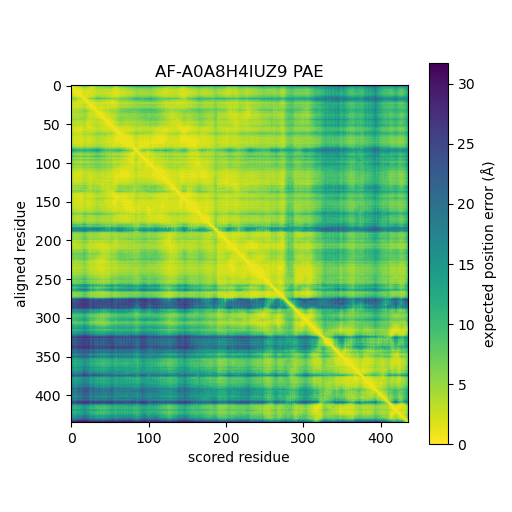3 ? -3.490 -4.895 21.929 1.00 78.56 293 GLY A O 1
ATOM 2354 N N . HIS A 1 294 ? -2.955 -4.714 24.108 1.00 80.56 294 HIS A N 1
ATOM 2355 C CA . HIS A 1 294 ? -2.065 -5.881 24.158 1.00 80.56 294 HIS A CA 1
ATOM 2356 C C . HIS A 1 294 ? -2.775 -7.198 24.514 1.00 80.56 294 HIS A C 1
ATOM 2358 O O . HIS A 1 294 ? -2.145 -8.253 24.443 1.00 80.56 294 HIS A O 1
ATOM 2364 N N . SER A 1 295 ? -4.067 -7.150 24.836 1.00 86.69 295 SER A N 1
ATOM 2365 C CA . SER A 1 295 ? -4.867 -8.312 25.214 1.00 86.69 295 SER A CA 1
ATOM 2366 C C . SER A 1 295 ? -5.293 -9.136 23.998 1.00 86.69 295 SER A C 1
ATOM 2368 O O . SER A 1 295 ? -5.519 -8.612 22.900 1.00 86.69 295 SER A O 1
ATOM 2370 N N . ALA A 1 296 ? -5.441 -10.445 24.214 1.00 91.75 296 ALA A N 1
ATOM 2371 C CA . ALA A 1 296 ? -6.093 -11.330 23.261 1.00 91.75 296 ALA A CA 1
ATOM 2372 C C . ALA A 1 296 ? -7.594 -11.011 23.215 1.00 91.75 296 ALA A C 1
ATOM 2374 O O . ALA A 1 296 ? -8.278 -11.050 24.238 1.00 91.75 296 ALA A O 1
ATOM 2375 N N . ALA A 1 297 ? -8.105 -10.696 22.029 1.00 92.38 297 ALA A N 1
ATOM 2376 C CA . ALA A 1 297 ? -9.521 -10.451 21.8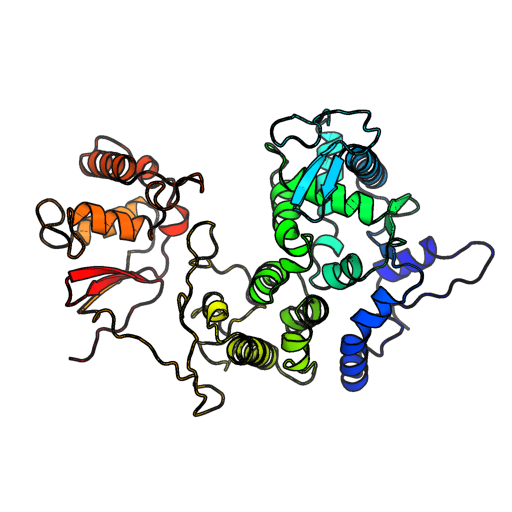21 1.00 92.38 297 ALA A CA 1
ATOM 2377 C C . ALA A 1 297 ? -10.329 -11.744 21.995 1.00 92.38 297 ALA A C 1
ATOM 2379 O O . ALA A 1 297 ? -10.003 -12.780 21.408 1.00 92.38 297 ALA A O 1
ATOM 2380 N N . GLN A 1 298 ? -11.412 -11.659 22.764 1.00 93.00 298 GLN A N 1
ATOM 2381 C CA . GLN A 1 298 ? -12.419 -12.707 22.877 1.00 93.00 298 GLN A CA 1
ATOM 2382 C C . GLN A 1 298 ? -13.658 -12.244 22.120 1.00 93.00 298 GLN A C 1
ATOM 2384 O O . GLN A 1 298 ? -14.255 -11.233 22.486 1.00 93.00 298 GLN A O 1
ATOM 2389 N N . ILE A 1 299 ? -14.000 -12.956 21.046 1.00 93.62 299 ILE A N 1
ATOM 2390 C CA . ILE A 1 299 ? -15.131 -12.622 20.180 1.00 93.62 299 ILE A CA 1
ATOM 2391 C C . ILE A 1 299 ? -16.079 -13.805 20.015 1.00 93.62 299 ILE A C 1
ATOM 2393 O O . ILE A 1 299 ? -15.651 -14.961 20.038 1.00 93.62 299 ILE A O 1
ATOM 2397 N N . ARG A 1 300 ? -17.364 -13.509 19.828 1.00 93.94 300 ARG A N 1
ATOM 2398 C CA . ARG A 1 300 ? -18.420 -14.467 19.481 1.00 93.94 300 ARG A CA 1
ATOM 2399 C C . ARG A 1 300 ? -19.285 -13.892 18.362 1.00 93.94 300 ARG A C 1
ATOM 2401 O O . ARG A 1 300 ? -19.334 -12.682 18.157 1.00 93.94 300 ARG A O 1
ATOM 2408 N N . ARG A 1 301 ? -19.956 -14.770 17.618 1.00 92.19 301 ARG A N 1
ATOM 2409 C CA . ARG A 1 301 ? -20.833 -14.393 16.501 1.00 92.19 301 ARG A CA 1
ATOM 2410 C C . ARG A 1 301 ? -22.212 -15.017 16.699 1.00 92.19 301 ARG A C 1
ATOM 2412 O O . ARG A 1 301 ? -22.433 -16.122 16.208 1.00 92.19 301 ARG A O 1
ATOM 2419 N N . PRO A 1 302 ? -23.129 -14.355 17.427 1.00 92.62 302 PRO A N 1
ATOM 2420 C CA . PRO A 1 302 ? -24.480 -14.880 17.629 1.00 92.62 302 PRO A CA 1
ATOM 2421 C C . PRO A 1 302 ? -25.298 -14.897 16.327 1.00 92.62 302 PRO A C 1
ATOM 2423 O O . PRO A 1 302 ? -26.233 -15.677 16.194 1.00 92.62 302 PRO A O 1
ATOM 2426 N N . SER A 1 303 ? -24.948 -14.056 15.348 1.00 90.19 303 SER A N 1
ATOM 2427 C CA . SER A 1 303 ? -25.541 -14.059 14.008 1.00 90.19 303 SER A CA 1
ATOM 2428 C C . SER A 1 303 ? -24.535 -13.544 12.963 1.00 90.19 303 SER A C 1
ATOM 2430 O O . SER A 1 303 ? -23.500 -12.988 13.340 1.00 90.19 303 SER A O 1
ATOM 2432 N N . PRO A 1 304 ? -24.803 -13.682 11.647 1.00 84.38 304 PRO A N 1
ATOM 2433 C CA . PRO A 1 304 ? -23.860 -13.273 10.598 1.00 84.38 304 PRO A CA 1
ATOM 2434 C C . PRO A 1 304 ? -23.430 -11.799 10.643 1.00 84.38 304 PRO A C 1
ATOM 2436 O O . PRO A 1 304 ? -22.312 -11.480 10.241 1.00 84.38 304 PRO A O 1
ATOM 2439 N N . ASN A 1 305 ? -24.298 -10.913 11.142 1.00 88.62 305 ASN A N 1
ATOM 2440 C CA . ASN A 1 305 ? -24.080 -9.464 11.159 1.00 88.62 305 ASN A CA 1
ATOM 2441 C C . ASN A 1 305 ? -23.783 -8.904 12.558 1.00 88.62 305 ASN A C 1
ATOM 2443 O O . ASN A 1 305 ? -23.560 -7.702 12.700 1.00 88.62 305 ASN A O 1
ATOM 2447 N N . VAL A 1 306 ? -23.732 -9.749 13.588 1.00 91.88 306 VAL A N 1
ATOM 2448 C CA . VAL A 1 306 ? -23.462 -9.331 14.968 1.00 91.88 306 VAL A CA 1
ATOM 2449 C C . VAL A 1 306 ? -22.140 -9.935 15.429 1.00 91.88 306 VAL A C 1
ATOM 2451 O O . VAL A 1 306 ? -21.953 -11.150 15.387 1.00 91.88 306 VAL A O 1
ATOM 2454 N N . LEU A 1 307 ? -21.230 -9.069 15.874 1.00 92.88 307 LEU A N 1
ATOM 2455 C CA . LEU A 1 307 ? -19.962 -9.440 16.491 1.00 92.88 307 LEU A CA 1
ATOM 2456 C C . LEU A 1 307 ? -20.009 -9.023 17.961 1.00 92.88 307 LEU A C 1
ATOM 2458 O O . LEU A 1 307 ? -20.043 -7.834 18.267 1.00 92.88 307 LEU A O 1
ATOM 2462 N N . GLU A 1 308 ? -20.002 -10.001 18.857 1.00 94.38 308 GLU A N 1
ATOM 2463 C CA . GLU A 1 308 ? -19.824 -9.775 20.288 1.00 94.38 308 GLU A CA 1
ATOM 2464 C C . GLU A 1 308 ? -18.332 -9.797 20.609 1.00 94.38 308 GLU A C 1
ATOM 2466 O O . GLU A 1 308 ? -17.607 -10.672 20.133 1.00 94.38 308 GLU A O 1
ATOM 2471 N N . ALA A 1 309 ? -17.871 -8.858 21.432 1.00 92.12 309 ALA A N 1
ATOM 2472 C CA . ALA A 1 309 ? -16.499 -8.810 21.914 1.00 92.12 309 ALA A CA 1
ATOM 2473 C C . ALA A 1 309 ? -16.480 -8.522 23.417 1.00 92.12 309 ALA A C 1
ATOM 2475 O O . ALA A 1 309 ? -17.242 -7.687 23.902 1.00 92.12 309 ALA A O 1
ATOM 2476 N N . THR A 1 310 ? -15.594 -9.186 24.156 1.00 91.31 310 THR A N 1
ATOM 2477 C CA . THR A 1 310 ? -15.361 -8.863 25.568 1.00 91.31 310 THR A CA 1
ATOM 2478 C C . THR A 1 310 ? -14.575 -7.559 25.671 1.00 91.31 310 THR A C 1
ATOM 2480 O O . THR A 1 310 ? -13.491 -7.435 25.098 1.00 91.31 310 THR A O 1
ATOM 2483 N N . GLY A 1 311 ? -15.119 -6.596 26.413 1.00 88.69 311 GLY A N 1
ATOM 2484 C CA . GLY A 1 311 ? -14.494 -5.306 26.688 1.00 88.69 311 GLY A CA 1
ATOM 2485 C C . GLY A 1 311 ? -14.335 -5.050 28.184 1.00 88.69 311 GLY A C 1
ATOM 2486 O O . GLY A 1 311 ? -14.818 -5.813 29.018 1.00 88.69 311 GLY A O 1
ATOM 2487 N N . VAL A 1 312 ? -13.655 -3.955 28.509 1.00 85.56 312 VAL A N 1
ATOM 2488 C CA . VAL A 1 312 ? -13.575 -3.410 29.868 1.00 85.56 312 VAL A CA 1
ATOM 2489 C C . VAL A 1 312 ? -14.414 -2.141 29.890 1.00 85.56 312 VAL A C 1
ATOM 2491 O O . VAL A 1 312 ? -14.259 -1.300 29.005 1.00 85.56 312 VAL A O 1
ATOM 2494 N N . SER A 1 313 ? -15.300 -2.008 30.878 1.00 87.62 313 SER A N 1
ATOM 2495 C CA . SER A 1 313 ? -15.991 -0.740 31.108 1.00 87.62 313 SER A CA 1
ATOM 2496 C C . SER A 1 313 ? -14.972 0.278 31.614 1.00 87.62 313 SER A C 1
ATOM 2498 O O . SER A 1 313 ? -14.348 0.055 32.652 1.00 87.62 313 SER A O 1
ATOM 2500 N N . CYS A 1 314 ? -14.741 1.339 30.841 1.00 84.88 314 CYS A N 1
ATOM 2501 C CA . CYS A 1 314 ? -13.770 2.378 31.189 1.00 84.88 314 CYS A CA 1
ATOM 2502 C C . CYS A 1 314 ? -14.437 3.599 31.814 1.00 84.88 314 CYS A C 1
ATOM 2504 O O . CYS A 1 314 ? -13.937 4.109 32.812 1.00 84.88 314 CYS A O 1
ATOM 2506 N N . ALA A 1 315 ? -15.499 4.090 31.176 1.00 90.38 315 ALA A N 1
ATOM 2507 C CA . ALA A 1 315 ? -16.191 5.304 31.566 1.00 90.38 315 ALA A CA 1
ATOM 2508 C C . ALA A 1 315 ? -17.588 5.360 30.931 1.00 90.38 315 ALA A C 1
ATOM 2510 O O . ALA A 1 315 ? -17.799 4.781 29.859 1.00 90.38 315 ALA A O 1
ATOM 2511 N N . THR A 1 316 ? -18.506 6.094 31.556 1.00 92.44 316 THR A N 1
ATOM 2512 C CA . THR A 1 316 ? -19.881 6.280 31.073 1.00 92.44 316 THR A CA 1
ATOM 2513 C C . THR A 1 316 ? -20.033 7.667 30.472 1.00 92.44 316 THR A C 1
ATOM 2515 O O . THR A 1 316 ? -19.833 8.654 31.170 1.00 92.44 316 THR A O 1
ATOM 2518 N N . VAL A 1 317 ? -20.386 7.768 29.187 1.00 92.31 317 VAL A N 1
ATOM 2519 C CA . VAL A 1 317 ? -20.625 9.067 28.536 1.00 92.31 317 VAL A CA 1
ATOM 2520 C C . VAL A 1 317 ? -21.877 9.712 29.128 1.00 92.31 317 VAL A C 1
ATOM 2522 O O . VAL A 1 317 ? -22.951 9.118 29.080 1.00 92.31 317 VAL A O 1
ATOM 2525 N N . THR A 1 318 ? -21.737 10.923 29.662 1.00 90.56 318 THR A N 1
ATOM 2526 C CA . THR A 1 318 ? -22.828 11.681 30.303 1.00 90.56 318 THR A CA 1
ATOM 2527 C C . THR A 1 318 ? -23.338 12.823 29.450 1.00 90.56 318 THR A C 1
ATOM 2529 O O . THR A 1 318 ? -24.473 13.256 29.612 1.00 90.56 318 THR A O 1
ATOM 2532 N N . SER A 1 319 ? -22.500 13.348 28.562 1.00 87.31 319 SER A N 1
ATOM 2533 C CA . SER A 1 319 ? -22.921 14.362 27.610 1.00 87.31 319 SER A CA 1
ATOM 2534 C C . SER A 1 319 ? -22.038 14.337 26.379 1.00 87.31 319 SER A C 1
ATOM 2536 O O . SER A 1 319 ? -20.850 14.007 26.442 1.00 87.31 319 SER A O 1
ATOM 2538 N N . ALA A 1 320 ? -22.619 14.716 25.247 1.00 87.56 320 ALA A N 1
ATOM 2539 C CA . ALA A 1 320 ? -21.883 14.906 24.014 1.00 87.56 320 ALA A CA 1
ATOM 2540 C C . ALA A 1 320 ? -22.370 16.138 23.268 1.00 87.56 320 ALA A C 1
ATOM 2542 O O . ALA A 1 320 ? -23.567 16.411 23.174 1.00 87.56 320 ALA A O 1
ATOM 2543 N N . ARG A 1 321 ? -21.432 16.890 22.700 1.00 80.19 321 ARG A N 1
ATOM 2544 C CA . ARG A 1 321 ? -21.730 18.098 21.935 1.00 80.19 321 ARG A CA 1
ATOM 2545 C C . ARG A 1 321 ? -21.047 18.043 20.585 1.00 80.19 321 ARG A C 1
ATOM 2547 O O . ARG A 1 321 ? -19.856 17.748 20.482 1.00 80.19 321 ARG A O 1
ATOM 2554 N N . LYS A 1 322 ? -21.821 18.329 19.540 1.00 79.38 322 LYS A N 1
ATOM 2555 C CA . LYS A 1 322 ? -21.310 18.426 18.175 1.00 79.38 322 LYS A CA 1
ATOM 2556 C C . LYS A 1 322 ? -20.458 19.683 18.057 1.00 79.38 322 LYS A C 1
ATOM 2558 O O . LYS A 1 322 ? -20.904 20.767 18.426 1.00 79.38 322 LYS A O 1
ATOM 2563 N N . VAL A 1 323 ? -19.262 19.544 17.506 1.00 73.62 323 VAL A N 1
ATOM 2564 C CA . VAL A 1 323 ? -18.448 20.692 17.110 1.00 73.62 323 VAL A CA 1
ATOM 2565 C C . VAL A 1 323 ? -19.074 21.271 15.829 1.00 73.62 323 VAL A C 1
ATOM 2567 O O . VAL A 1 323 ? -19.265 20.512 14.872 1.00 73.62 323 VAL A O 1
ATOM 2570 N N . PRO A 1 324 ? -19.457 22.565 15.799 1.00 66.31 324 PRO A N 1
ATOM 2571 C CA . PRO A 1 324 ? -19.984 23.227 14.614 1.00 66.31 324 PRO A CA 1
ATOM 2572 C C . PRO A 1 324 ? -19.078 23.014 13.406 1.00 66.31 324 PRO A C 1
ATOM 2574 O O . PRO A 1 324 ? -17.853 23.110 13.507 1.00 66.31 324 PRO A O 1
ATOM 2577 N N . ALA A 1 325 ? -19.705 22.734 12.266 1.00 59.84 325 ALA A N 1
ATOM 2578 C CA . ALA A 1 325 ? -18.997 22.617 11.006 1.00 59.84 325 ALA A CA 1
ATOM 2579 C C . ALA A 1 325 ? -18.439 23.982 10.597 1.00 59.84 325 ALA A C 1
ATOM 2581 O O . ALA A 1 325 ? -19.152 24.985 10.645 1.00 59.84 325 ALA A O 1
ATOM 2582 N N . GLY A 1 326 ? -17.166 24.032 10.212 1.00 58.25 326 GLY A N 1
ATOM 2583 C CA . GLY A 1 326 ? -16.530 25.290 9.843 1.00 58.25 326 GLY A CA 1
ATOM 2584 C C . GLY A 1 326 ? -15.016 25.213 9.723 1.00 58.25 326 GLY A C 1
ATOM 2585 O O . GLY A 1 326 ? -14.409 24.139 9.749 1.00 58.25 326 GLY A O 1
ATOM 2586 N N . ASP A 1 327 ? -14.413 26.386 9.567 1.00 59.62 327 ASP A N 1
ATOM 2587 C CA . ASP A 1 327 ? -12.972 26.569 9.660 1.00 59.62 327 ASP A CA 1
ATOM 2588 C C . ASP A 1 327 ? -12.490 26.444 11.121 1.00 59.62 327 ASP A C 1
ATOM 2590 O O . ASP A 1 327 ? -13.244 26.150 12.053 1.00 59.62 327 ASP A O 1
ATOM 2594 N N . LEU A 1 328 ? -11.197 26.647 11.339 1.00 62.50 328 LEU A N 1
ATOM 2595 C CA . LEU A 1 328 ? -10.576 26.496 12.656 1.00 62.50 328 LEU A CA 1
ATOM 2596 C C . LEU A 1 328 ? -11.089 27.490 13.684 1.00 62.50 328 LEU A C 1
ATOM 2598 O O . LEU A 1 328 ? -11.078 27.183 14.874 1.00 62.50 328 LEU A O 1
ATOM 2602 N N . ASN A 1 329 ? -11.583 28.641 13.230 1.00 64.31 329 ASN A N 1
ATOM 2603 C CA . ASN A 1 329 ? -12.231 29.608 14.099 1.00 64.31 329 ASN A CA 1
ATOM 2604 C C . ASN A 1 329 ? -13.574 29.067 14.592 1.00 64.31 329 ASN A C 1
ATOM 2606 O O . ASN A 1 329 ? -13.883 29.230 15.768 1.00 64.31 329 ASN A O 1
ATOM 2610 N N . GLY A 1 330 ? -14.331 28.361 13.747 1.00 63.59 330 GLY A N 1
ATOM 2611 C CA . GLY A 1 330 ? -15.542 27.639 14.151 1.00 63.59 330 GLY A CA 1
ATOM 2612 C C . GLY A 1 330 ? -15.266 26.530 15.171 1.00 63.59 330 GLY A C 1
ATOM 2613 O O . GLY A 1 330 ? -15.911 26.480 16.221 1.00 63.59 330 GLY A O 1
ATOM 2614 N N . ALA A 1 331 ? -14.255 25.691 14.921 1.00 60.34 331 ALA A N 1
ATOM 2615 C CA . ALA A 1 331 ? -13.834 24.657 15.872 1.00 60.34 331 ALA A CA 1
ATOM 2616 C C . ALA A 1 331 ? -13.341 25.269 17.195 1.00 60.34 331 ALA A C 1
ATOM 2618 O O . ALA A 1 331 ? -13.644 24.760 18.274 1.00 60.34 331 ALA A O 1
ATOM 2619 N N . PHE A 1 332 ? -12.640 26.403 17.130 1.00 65.56 332 PHE A N 1
ATOM 2620 C CA . PHE A 1 332 ? -12.208 27.121 18.319 1.00 65.56 332 PHE A CA 1
ATOM 2621 C C . PHE A 1 332 ? -13.356 27.747 19.103 1.00 65.56 332 PHE A C 1
ATOM 2623 O O . PHE A 1 332 ? -13.411 27.628 20.324 1.00 65.56 332 PHE A O 1
ATOM 2630 N N . GLN A 1 333 ? -14.291 28.403 18.425 1.00 65.56 333 GLN A N 1
ATOM 2631 C CA . GLN A 1 333 ? -15.500 28.934 19.047 1.00 65.56 333 GLN A CA 1
ATOM 2632 C C . GLN A 1 333 ? -16.252 27.812 19.770 1.00 65.56 333 GLN A C 1
ATOM 2634 O O . GLN A 1 333 ? -16.642 27.985 20.921 1.00 65.56 333 GLN A O 1
ATOM 2639 N N . ALA A 1 334 ? -16.334 26.624 19.163 1.00 61.19 334 ALA A N 1
ATOM 2640 C CA . ALA A 1 334 ? -16.856 25.423 19.811 1.00 61.19 334 ALA A CA 1
ATOM 2641 C C . ALA A 1 334 ? -16.083 25.060 21.082 1.00 61.19 334 ALA A C 1
ATOM 2643 O O . ALA A 1 334 ? -16.690 24.826 22.120 1.00 61.19 334 ALA A O 1
ATOM 2644 N N . THR A 1 335 ? -14.745 25.052 21.026 1.00 60.09 335 THR A N 1
ATOM 2645 C CA . THR A 1 335 ? -13.902 24.789 22.205 1.00 60.09 335 THR A CA 1
ATOM 2646 C C . THR A 1 335 ? -14.060 25.854 23.295 1.00 60.09 335 THR A C 1
ATOM 2648 O O . THR A 1 335 ? -13.962 25.535 24.474 1.00 60.09 335 THR A O 1
ATOM 2651 N N . GLN A 1 336 ? -14.349 27.110 22.934 1.00 64.88 336 GLN A N 1
ATOM 2652 C CA . GLN A 1 336 ? -14.624 28.181 23.894 1.00 64.88 336 GLN A CA 1
ATOM 2653 C C . GLN A 1 336 ? -16.023 28.088 24.511 1.00 64.88 336 GLN A C 1
ATOM 2655 O O . GLN A 1 336 ? -16.186 28.440 25.679 1.00 64.88 336 GLN A O 1
ATOM 2660 N N . GLN A 1 337 ? -17.016 27.644 23.741 1.00 64.62 337 GLN A N 1
ATOM 2661 C CA . GLN A 1 337 ? -18.381 27.395 24.212 1.00 64.62 337 GLN A CA 1
ATOM 2662 C C . GLN A 1 337 ? -18.459 26.120 25.062 1.00 64.62 337 GLN A C 1
ATOM 2664 O O . GLN A 1 337 ? -19.254 26.052 25.992 1.00 64.62 337 GLN A O 1
ATOM 2669 N N . TRP A 1 338 ? -17.605 25.134 24.776 1.00 63.16 338 TRP A N 1
ATOM 2670 C CA . TRP A 1 338 ? -17.492 23.859 25.487 1.00 63.16 338 TRP A CA 1
ATOM 2671 C C . TRP A 1 338 ? -16.441 23.891 26.606 1.00 63.16 338 TRP A C 1
ATOM 2673 O O . TRP A 1 338 ? -15.852 22.866 26.916 1.00 63.16 338 TRP A O 1
ATOM 2683 N N . LYS A 1 339 ? -16.150 25.046 27.217 1.00 67.12 339 LYS A N 1
ATOM 2684 C CA . LYS A 1 339 ? -15.241 25.080 28.375 1.00 67.12 339 LYS A CA 1
ATOM 2685 C C . LYS A 1 339 ? -15.806 24.154 29.464 1.00 67.12 339 LYS A C 1
ATOM 2687 O O . LYS A 1 339 ? -16.839 24.513 30.025 1.00 67.12 339 LYS A O 1
ATOM 2692 N N . PRO A 1 340 ? -15.155 23.014 29.771 1.00 67.12 340 PRO A N 1
ATOM 2693 C CA . PRO A 1 340 ? -15.545 22.190 30.904 1.00 67.12 340 PRO A CA 1
ATOM 2694 C C . PRO A 1 340 ? -15.506 23.041 32.172 1.00 67.12 340 PRO A C 1
ATOM 2696 O O . PRO A 1 340 ? -14.679 23.961 32.282 1.00 67.12 340 PRO A O 1
ATOM 2699 N N . ASP A 1 341 ? -16.365 22.728 33.136 1.00 68.88 341 ASP A N 1
ATOM 2700 C CA . ASP A 1 341 ? -16.360 23.424 34.417 1.00 68.88 341 ASP A CA 1
ATOM 2701 C C . ASP A 1 341 ? -14.965 23.361 35.050 1.00 68.88 341 ASP A C 1
ATOM 2703 O O . ASP A 1 341 ? -14.310 22.319 35.114 1.00 68.88 341 ASP A O 1
ATOM 2707 N N . GLY A 1 342 ? -14.459 24.525 35.463 1.00 74.75 342 GLY A N 1
ATOM 2708 C CA . GLY A 1 342 ? -13.116 24.628 36.022 1.00 74.75 342 GLY A CA 1
ATOM 2709 C C . GLY A 1 342 ? -11.983 24.371 35.022 1.00 74.75 342 GLY A C 1
ATOM 2710 O O . GLY A 1 342 ? -10.892 24.042 35.466 1.00 74.75 342 GLY A O 1
ATOM 2711 N N . LEU A 1 343 ? -12.163 24.557 33.705 1.00 77.75 343 LEU A N 1
ATOM 2712 C CA . LEU A 1 343 ? -11.095 24.357 32.703 1.00 77.75 343 LEU A CA 1
ATOM 2713 C C . LEU A 1 343 ? -9.726 24.921 33.134 1.00 77.75 343 LEU A C 1
ATOM 2715 O O . LEU A 1 343 ? -8.701 24.267 32.974 1.00 77.75 343 LEU A O 1
ATOM 2719 N N . TRP A 1 344 ? -9.710 26.131 33.694 1.00 79.88 344 TRP A N 1
ATOM 2720 C CA . TRP A 1 344 ? -8.480 26.841 34.059 1.00 79.88 344 TRP A CA 1
ATOM 2721 C C . TRP A 1 344 ? -7.944 26.523 35.453 1.00 79.88 344 TRP A C 1
ATOM 2723 O O . TRP A 1 344 ? -6.752 26.693 35.702 1.00 79.88 344 TRP A O 1
ATOM 2733 N N . THR A 1 345 ? -8.825 26.136 36.370 1.00 80.75 345 THR A N 1
ATOM 2734 C CA . THR A 1 345 ? -8.556 26.104 37.817 1.00 80.75 345 THR A CA 1
ATOM 2735 C C . THR A 1 345 ? -8.765 24.727 38.437 1.00 80.75 345 THR A C 1
ATOM 2737 O O . THR A 1 345 ? -8.364 24.502 39.574 1.00 80.75 345 THR A O 1
ATOM 2740 N N . GLY A 1 346 ? -9.398 23.816 37.705 1.00 83.69 346 GLY A N 1
ATOM 2741 C CA . GLY A 1 346 ? -9.724 22.463 38.116 1.00 83.69 346 GLY A CA 1
ATOM 2742 C C . GLY A 1 346 ? -8.563 21.497 37.908 1.00 83.69 346 GLY A C 1
ATOM 2743 O O . GLY A 1 346 ? -7.716 21.669 37.023 1.00 83.69 346 GLY A O 1
ATOM 2744 N N . GLY A 1 347 ? -8.539 20.467 38.750 1.00 87.81 347 GLY A N 1
ATOM 2745 C CA . GLY A 1 347 ? -7.679 19.305 38.571 1.00 87.81 347 GLY A CA 1
ATOM 2746 C C . GLY A 1 347 ? -8.316 18.296 37.618 1.00 87.81 347 GLY A C 1
ATOM 2747 O O . GLY A 1 347 ? -9.534 18.130 37.616 1.00 87.81 347 GLY A O 1
ATOM 2748 N N . TYR A 1 348 ? -7.491 17.610 36.830 1.00 90.50 348 TYR A N 1
ATOM 2749 C CA . TYR A 1 348 ? -7.945 16.544 35.940 1.00 90.50 348 TYR A CA 1
ATOM 2750 C C . TYR A 1 348 ? -7.834 15.165 36.602 1.00 90.50 348 TYR A C 1
ATOM 2752 O O . TYR A 1 348 ? -6.969 14.948 37.451 1.00 90.50 348 TYR A O 1
ATOM 2760 N N . VAL A 1 349 ? -8.683 14.217 36.190 1.00 88.69 349 VAL A N 1
ATOM 2761 C CA . VAL A 1 349 ? -8.844 12.887 36.821 1.00 88.69 349 VAL A CA 1
ATOM 2762 C C . VAL A 1 349 ? -7.534 12.093 36.878 1.00 88.69 349 VAL A C 1
ATOM 2764 O O . VAL A 1 349 ? -7.275 11.372 37.837 1.00 88.69 349 VAL A O 1
ATOM 2767 N N . THR A 1 350 ? -6.665 12.254 35.879 1.00 84.88 350 THR A N 1
ATOM 2768 C CA . THR A 1 350 ? -5.354 11.584 35.808 1.00 84.88 350 THR A CA 1
ATOM 2769 C C . THR A 1 350 ? -4.223 12.366 36.488 1.00 84.88 350 THR A C 1
ATOM 2771 O O . THR A 1 350 ? -3.058 12.002 36.345 1.00 84.88 350 THR A O 1
ATOM 2774 N N . GLY A 1 351 ? -4.541 13.458 37.186 1.00 86.00 351 GLY A N 1
ATOM 2775 C CA . GLY A 1 351 ? -3.583 14.457 37.653 1.00 86.00 351 GLY A CA 1
ATOM 2776 C C . GLY A 1 351 ? -3.293 15.537 36.603 1.00 86.00 351 GLY A C 1
ATOM 2777 O O . GLY A 1 351 ? -3.499 15.341 35.405 1.00 86.00 351 GLY A O 1
ATOM 2778 N N . GLY A 1 352 ? -2.816 16.697 37.063 1.00 87.69 352 GLY A N 1
ATOM 2779 C CA . GLY A 1 352 ? -2.624 17.890 36.228 1.00 87.69 352 GLY A CA 1
ATOM 2780 C C . GLY A 1 352 ? -3.862 18.789 36.178 1.00 87.69 352 GLY A C 1
ATOM 2781 O O . GLY A 1 352 ? -4.771 18.647 36.996 1.00 87.69 352 GLY A O 1
ATOM 2782 N N . SER A 1 353 ? -3.883 19.743 35.244 1.00 90.12 353 SER A N 1
ATOM 2783 C CA . SER A 1 353 ? -5.004 20.680 35.095 1.00 90.12 353 SER A CA 1
ATOM 2784 C C . SER A 1 353 ? -6.030 20.191 34.075 1.00 90.12 353 SER A C 1
ATOM 2786 O O . SER A 1 353 ? -5.667 19.549 33.087 1.00 90.12 353 SER A O 1
ATOM 2788 N N . THR A 1 354 ? -7.304 20.544 34.264 1.00 87.50 354 THR A N 1
ATOM 2789 C CA . THR A 1 354 ? -8.367 20.275 33.277 1.00 87.50 354 THR A CA 1
ATOM 2790 C C . THR A 1 354 ? -8.007 20.836 31.899 1.00 87.50 354 THR A C 1
ATOM 2792 O O . THR A 1 354 ? -8.318 20.220 30.882 1.00 87.50 354 THR A O 1
ATOM 2795 N N . PHE A 1 355 ? -7.282 21.960 31.851 1.00 86.06 355 PHE A N 1
ATOM 2796 C CA . PHE A 1 355 ? -6.776 22.535 30.607 1.00 86.06 355 PHE A CA 1
ATOM 2797 C C . PHE A 1 355 ? -5.815 21.599 29.878 1.00 86.06 355 PHE A C 1
ATOM 2799 O O . PHE A 1 355 ? -5.964 21.407 28.678 1.00 86.06 355 PHE A O 1
ATOM 2806 N N . ASP A 1 356 ? -4.878 20.962 30.580 1.00 88.12 356 ASP A N 1
ATOM 2807 C CA . ASP A 1 356 ? -3.961 20.011 29.945 1.00 88.12 356 ASP A CA 1
ATOM 2808 C C . ASP A 1 356 ? -4.732 18.787 29.414 1.00 88.12 356 ASP A C 1
ATOM 2810 O O . ASP A 1 356 ? -4.511 18.371 28.277 1.00 88.12 356 ASP A O 1
ATOM 2814 N N . GLY A 1 357 ? -5.704 18.268 30.178 1.00 87.25 357 GLY A N 1
ATOM 2815 C CA . GLY A 1 357 ? -6.587 17.183 29.728 1.00 87.25 357 GLY A CA 1
ATOM 2816 C C . GLY A 1 357 ? -7.380 17.551 28.468 1.00 87.25 357 GLY A C 1
ATOM 2817 O O . GLY A 1 357 ? -7.439 16.785 27.508 1.00 87.25 357 GLY A O 1
ATOM 2818 N N . PHE A 1 358 ? -7.916 18.769 28.418 1.00 83.81 358 PHE A N 1
ATOM 2819 C CA . PHE A 1 358 ? -8.604 19.315 27.251 1.00 83.81 358 PHE A CA 1
ATOM 2820 C C . PHE A 1 358 ? -7.691 19.436 26.022 1.00 83.81 358 PHE A C 1
ATOM 2822 O O . PHE A 1 358 ? -8.072 19.060 24.910 1.00 83.81 358 PHE A O 1
ATOM 2829 N N . LEU A 1 359 ? -6.459 19.909 26.219 1.00 83.12 359 LEU A N 1
ATOM 2830 C CA . LEU A 1 359 ? -5.452 19.985 25.163 1.00 83.12 359 LEU A CA 1
ATOM 2831 C C . LEU A 1 359 ? -5.084 18.599 24.626 1.00 83.12 359 LEU A C 1
ATOM 2833 O O . LEU A 1 359 ? -4.903 18.452 23.417 1.00 83.12 359 LEU A O 1
ATOM 2837 N N . GLU A 1 360 ? -5.031 17.569 25.477 1.00 84.19 360 GLU A N 1
ATOM 2838 C CA . GLU A 1 360 ? -4.840 16.190 25.017 1.00 84.19 360 GLU A CA 1
ATOM 2839 C C . GLU A 1 360 ? -5.987 15.707 24.123 1.00 84.19 360 GLU A C 1
ATOM 2841 O O . GLU A 1 360 ? -5.727 15.022 23.129 1.00 84.19 360 GLU A O 1
ATOM 2846 N N . VAL A 1 361 ? -7.238 16.079 24.422 1.00 82.19 361 VAL A N 1
ATOM 2847 C CA . VAL A 1 361 ? -8.402 15.747 23.581 1.00 82.19 361 VAL A CA 1
ATOM 2848 C C . VAL A 1 361 ? -8.311 16.434 22.219 1.00 82.19 361 VAL A C 1
ATOM 2850 O O . VAL A 1 361 ? -8.470 15.769 21.191 1.00 82.19 361 VAL A O 1
ATOM 2853 N N . ILE A 1 362 ? -7.986 17.732 22.192 1.00 77.62 362 ILE A N 1
ATOM 2854 C CA . ILE A 1 362 ? -7.787 18.502 20.950 1.00 77.62 362 ILE A CA 1
ATOM 2855 C C . ILE A 1 362 ? -6.650 17.901 20.119 1.00 77.62 362 ILE A C 1
ATOM 2857 O O . ILE A 1 362 ? -6.814 17.644 18.924 1.00 77.62 362 ILE A O 1
ATOM 2861 N N . ALA A 1 363 ? -5.518 17.607 20.763 1.00 78.31 363 ALA A N 1
ATOM 2862 C CA . ALA A 1 363 ? -4.367 16.973 20.132 1.00 78.31 363 ALA A CA 1
ATOM 2863 C C . ALA A 1 363 ? -4.614 15.496 19.783 1.00 78.31 363 ALA A C 1
ATOM 2865 O O . ALA A 1 363 ? -3.789 14.868 19.112 1.00 78.31 363 ALA A O 1
ATOM 2866 N N . LYS A 1 364 ? -5.726 14.907 20.249 1.00 78.56 364 LYS A N 1
ATOM 2867 C CA . LYS A 1 364 ? -6.045 13.478 20.131 1.00 78.56 364 LYS A CA 1
ATOM 2868 C C . LYS A 1 364 ? -4.872 12.617 20.616 1.00 78.56 364 LYS A C 1
ATOM 2870 O O . LYS A 1 364 ? -4.485 11.671 19.938 1.00 78.56 364 LYS A O 1
ATOM 2875 N N . GLY A 1 365 ? -4.244 13.008 21.726 1.00 79.81 365 GLY A N 1
ATOM 2876 C CA . GLY A 1 365 ? -3.070 12.358 22.320 1.00 79.81 365 GLY A CA 1
ATOM 2877 C C . GLY A 1 365 ? -1.745 12.526 21.559 1.00 79.81 365 GLY A C 1
ATOM 2878 O O . GLY A 1 365 ? -0.737 11.956 21.974 1.00 79.81 365 GLY A O 1
ATOM 2879 N N . ARG A 1 366 ? -1.700 13.281 20.453 1.00 79.38 366 ARG A N 1
ATOM 2880 C CA . ARG A 1 366 ? -0.499 13.438 19.612 1.00 79.38 366 ARG A CA 1
ATOM 2881 C C . ARG A 1 366 ? 0.378 14.586 20.089 1.00 79.38 366 ARG A C 1
ATOM 2883 O O . ARG A 1 366 ? 0.406 15.663 19.499 1.00 79.38 366 ARG A O 1
ATOM 2890 N N . LEU A 1 367 ? 1.100 14.323 21.166 1.00 84.06 367 LEU A N 1
ATOM 2891 C CA . LEU A 1 367 ? 2.048 15.255 21.759 1.00 84.06 367 LEU A CA 1
ATOM 2892 C C . LEU A 1 367 ? 3.459 14.684 21.675 1.00 84.06 367 LEU A C 1
ATOM 2894 O O . LEU A 1 367 ? 3.657 13.476 21.836 1.00 84.06 367 LEU A O 1
ATOM 2898 N N . ARG A 1 368 ? 4.448 15.553 21.463 1.00 86.62 368 ARG A N 1
ATOM 2899 C CA . ARG A 1 368 ? 5.868 15.176 21.456 1.00 86.62 368 ARG A CA 1
ATOM 2900 C C . ARG A 1 368 ? 6.305 14.584 22.793 1.00 86.62 368 ARG A C 1
ATOM 2902 O O . ARG A 1 368 ? 7.148 13.701 22.805 1.00 86.62 368 ARG A O 1
ATOM 2909 N N . ASP A 1 369 ? 5.688 15.002 23.895 1.00 87.69 369 ASP A N 1
ATOM 2910 C CA . ASP A 1 369 ? 5.947 14.462 25.235 1.00 87.69 369 ASP A CA 1
ATOM 2911 C C . ASP A 1 369 ? 5.595 12.967 25.335 1.00 87.69 369 ASP A C 1
ATOM 2913 O O . ASP A 1 369 ? 6.245 12.222 26.062 1.00 87.69 369 ASP A O 1
ATOM 2917 N N . ARG A 1 370 ? 4.598 12.506 24.565 1.00 83.06 370 ARG A N 1
ATOM 2918 C CA . ARG A 1 370 ? 4.216 11.085 24.464 1.00 83.06 370 ARG A CA 1
ATOM 2919 C C . ARG A 1 370 ? 4.973 10.357 23.350 1.00 83.06 370 ARG A C 1
ATOM 2921 O O . ARG A 1 370 ? 5.245 9.164 23.463 1.00 83.06 370 ARG A O 1
ATOM 2928 N N . TYR A 1 371 ? 5.298 11.065 22.270 1.00 82.56 371 TYR A N 1
ATOM 2929 C CA . TYR A 1 371 ? 5.916 10.511 21.065 1.00 82.56 371 TYR A CA 1
ATOM 2930 C C . TYR A 1 371 ? 7.126 11.348 20.620 1.00 82.56 371 TYR A C 1
ATOM 2932 O O . TYR A 1 371 ? 7.054 12.035 19.596 1.00 82.56 371 TYR A O 1
ATOM 2940 N N . PRO A 1 372 ? 8.261 11.281 21.342 1.00 80.69 372 PRO A N 1
ATOM 2941 C CA . PRO A 1 372 ? 9.398 12.183 21.126 1.00 80.69 372 PRO A CA 1
ATOM 2942 C C . PRO A 1 372 ? 10.029 12.043 19.737 1.00 80.69 372 PRO A C 1
ATOM 2944 O O . PRO A 1 372 ? 10.513 13.018 19.171 1.00 80.69 372 PRO A O 1
ATOM 2947 N N . ASN A 1 373 ? 9.951 10.845 19.155 1.00 75.94 373 ASN A N 1
ATOM 2948 C CA . ASN A 1 373 ? 10.567 10.512 17.869 1.00 75.94 373 ASN A CA 1
ATOM 2949 C C . ASN A 1 373 ? 9.606 10.661 16.677 1.00 75.94 373 ASN A C 1
ATOM 2951 O O . ASN A 1 373 ? 9.918 10.206 15.577 1.00 75.94 373 ASN A O 1
ATOM 2955 N N . ILE A 1 374 ? 8.410 11.228 16.882 1.00 67.88 374 ILE A N 1
ATOM 2956 C CA . ILE A 1 374 ? 7.397 11.376 15.829 1.00 67.88 374 ILE A CA 1
ATOM 2957 C C . ILE A 1 374 ? 7.164 12.867 15.561 1.00 67.88 374 ILE A C 1
ATOM 2959 O O . ILE A 1 374 ? 6.249 13.470 16.129 1.00 67.88 374 ILE A O 1
ATOM 2963 N N . PRO A 1 375 ? 7.983 13.491 14.697 1.00 66.56 375 PRO A N 1
ATOM 2964 C CA . PRO A 1 375 ? 7.703 14.838 14.229 1.00 66.56 375 PRO A CA 1
ATOM 2965 C C . PRO A 1 375 ? 6.456 14.845 13.318 1.00 66.56 375 PRO A C 1
ATOM 2967 O O . PRO A 1 375 ? 6.171 13.835 12.664 1.00 66.56 375 PRO A O 1
ATOM 2970 N N . PRO A 1 376 ? 5.716 15.966 13.225 1.00 74.25 376 PRO A N 1
ATOM 2971 C CA . PRO A 1 376 ? 5.969 17.261 13.861 1.00 74.25 376 PRO A CA 1
ATOM 2972 C C . PRO A 1 376 ? 4.997 17.559 15.026 1.00 74.25 376 PRO A C 1
ATOM 2974 O O . PRO A 1 376 ? 4.312 18.575 15.014 1.00 74.25 376 PRO A O 1
ATOM 2977 N N . PHE A 1 377 ? 4.864 16.681 16.027 1.00 82.62 377 PHE A N 1
ATOM 2978 C CA . PHE A 1 377 ? 3.930 16.950 17.133 1.00 82.62 377 PHE A CA 1
ATOM 2979 C C . PHE A 1 377 ? 4.403 18.092 18.054 1.00 82.62 377 PHE A C 1
ATOM 2981 O O . PHE A 1 377 ? 5.599 18.175 18.350 1.00 82.62 377 PHE A O 1
ATOM 2988 N N . PRO A 1 378 ? 3.497 18.964 18.542 1.00 86.62 378 PRO A N 1
ATOM 2989 C CA . PRO A 1 378 ? 3.843 19.987 19.526 1.00 86.62 378 PRO A CA 1
ATOM 2990 C C . PRO A 1 378 ? 4.064 19.365 20.912 1.00 86.62 378 PRO A C 1
ATOM 2992 O O . PRO A 1 378 ? 3.593 18.261 21.194 1.00 86.62 378 PRO A O 1
ATOM 2995 N N . THR A 1 379 ? 4.767 20.075 21.800 1.00 90.38 379 THR A N 1
ATOM 2996 C CA . THR A 1 379 ? 4.753 19.734 23.235 1.00 90.38 379 THR A CA 1
ATOM 2997 C C . THR A 1 379 ? 3.486 20.235 23.898 1.00 90.38 379 THR A C 1
ATOM 2999 O O . THR A 1 379 ? 2.920 21.238 23.463 1.00 90.38 379 THR A O 1
ATOM 3002 N N . MET A 1 380 ? 3.099 19.607 25.007 1.00 90.00 380 MET A N 1
ATOM 3003 C CA . MET A 1 380 ? 2.029 20.086 25.880 1.00 90.00 380 MET A CA 1
ATOM 3004 C C . MET A 1 380 ? 2.259 21.548 26.270 1.00 90.00 380 MET A C 1
ATOM 3006 O O . MET A 1 380 ? 1.367 22.376 26.132 1.00 90.00 380 MET A O 1
ATOM 3010 N N . HIS A 1 381 ? 3.487 21.895 26.667 1.00 90.94 381 HIS A N 1
ATOM 3011 C CA . HIS A 1 381 ? 3.843 23.272 27.008 1.00 90.94 381 HIS A CA 1
ATOM 3012 C C . HIS A 1 381 ? 3.625 24.251 25.842 1.00 90.94 381 HIS A C 1
ATOM 3014 O O . HIS A 1 381 ? 2.999 25.293 26.024 1.00 90.94 381 HIS A O 1
ATOM 3020 N N . GLY A 1 382 ? 4.096 23.903 24.638 1.00 89.19 382 GLY A N 1
ATOM 3021 C CA . GLY A 1 382 ? 3.947 24.759 23.458 1.00 89.19 382 GLY A CA 1
ATOM 3022 C C . GLY A 1 382 ? 2.488 24.917 23.033 1.00 89.19 382 GLY A C 1
ATOM 3023 O O . GLY A 1 382 ? 2.051 26.022 22.720 1.00 89.19 382 GLY A O 1
ATOM 3024 N N . LEU A 1 383 ? 1.711 23.832 23.092 1.00 87.56 383 LEU A N 1
ATOM 3025 C CA . LEU A 1 383 ? 0.280 23.852 22.799 1.00 87.56 383 LEU A CA 1
ATOM 3026 C C . LEU A 1 383 ? -0.491 24.697 23.825 1.00 87.56 383 LEU A C 1
ATOM 3028 O O . LEU A 1 383 ? -1.331 25.514 23.448 1.00 87.56 383 LEU A O 1
ATOM 3032 N N . ARG A 1 384 ? -0.159 24.554 25.113 1.00 88.62 384 ARG A N 1
ATOM 3033 C CA . ARG A 1 384 ? -0.734 25.337 26.211 1.00 88.62 384 ARG A CA 1
ATOM 3034 C C . ARG A 1 384 ? -0.485 26.826 26.030 1.00 88.62 384 ARG A C 1
ATOM 3036 O O . ARG A 1 384 ? -1.424 27.611 26.159 1.00 88.62 384 ARG A O 1
ATOM 3043 N N . GLN A 1 385 ? 0.753 27.208 25.728 1.00 88.62 385 GLN A N 1
ATOM 3044 C CA . GLN A 1 385 ? 1.118 28.598 25.473 1.00 88.62 385 GLN A CA 1
ATOM 3045 C C . GLN A 1 385 ? 0.370 29.143 24.252 1.00 88.62 385 GLN A C 1
ATOM 3047 O O . GLN A 1 385 ? -0.348 30.132 24.376 1.00 88.62 385 GLN A O 1
ATOM 3052 N N . GLY A 1 386 ? 0.449 28.450 23.112 1.00 86.31 386 GLY A N 1
ATOM 3053 C CA . GLY A 1 386 ? -0.183 28.889 21.868 1.00 86.31 386 GLY A CA 1
ATOM 3054 C C . GLY A 1 386 ? -1.693 29.081 22.000 1.00 86.31 386 GLY A C 1
ATOM 3055 O O . GLY A 1 386 ? -2.220 30.108 21.572 1.00 86.31 386 GLY A O 1
ATOM 3056 N N . LEU A 1 387 ? -2.398 28.135 22.634 1.00 81.19 387 LEU A N 1
ATOM 3057 C CA . LEU A 1 387 ? -3.845 28.251 22.815 1.00 81.19 387 LEU A CA 1
ATOM 3058 C C . LEU A 1 387 ? -4.212 29.327 23.847 1.00 81.19 387 LEU A C 1
ATOM 3060 O O . LEU A 1 387 ? -5.186 30.047 23.647 1.00 81.19 387 LEU A O 1
ATOM 3064 N N . SER A 1 388 ? -3.424 29.488 24.915 1.00 83.56 388 SER A N 1
ATOM 3065 C CA . SER A 1 388 ? -3.639 30.563 25.898 1.00 83.56 388 SER A CA 1
ATOM 3066 C C . SER A 1 388 ? -3.477 31.945 25.265 1.00 83.56 388 SER A C 1
ATOM 3068 O O . SER A 1 388 ? -4.307 32.825 25.495 1.00 83.56 388 SER A O 1
ATOM 3070 N N . ASP A 1 389 ? -2.443 32.128 24.443 1.00 85.06 389 ASP A N 1
ATOM 3071 C CA . ASP A 1 389 ? -2.188 33.380 23.730 1.00 85.06 389 ASP A CA 1
ATOM 3072 C C . ASP A 1 389 ? -3.293 33.665 22.710 1.00 85.06 389 ASP A C 1
ATOM 3074 O O . ASP A 1 389 ? -3.790 34.790 22.646 1.00 85.06 389 ASP A O 1
ATOM 3078 N N . ALA A 1 390 ? -3.757 32.641 21.985 1.00 80.69 390 ALA A N 1
ATOM 3079 C CA . ALA A 1 390 ? -4.895 32.768 21.079 1.00 80.69 390 ALA A CA 1
ATOM 3080 C C . ALA A 1 390 ? -6.196 33.136 21.813 1.00 80.69 390 ALA A C 1
ATOM 3082 O O . ALA A 1 390 ? -6.925 34.026 21.382 1.00 80.69 390 ALA A O 1
ATOM 3083 N N . MET A 1 391 ? -6.477 32.514 22.964 1.00 76.75 391 MET A N 1
ATOM 3084 C CA . MET A 1 391 ? -7.662 32.822 23.781 1.00 76.75 391 MET A CA 1
ATOM 3085 C C . MET A 1 391 ? -7.621 34.222 24.406 1.00 76.75 391 MET A C 1
ATOM 3087 O O . MET A 1 391 ? -8.677 34.785 24.684 1.00 76.75 391 MET A O 1
ATOM 3091 N N . ARG A 1 392 ? -6.427 34.789 24.614 1.00 81.94 392 ARG A N 1
ATOM 3092 C CA . ARG A 1 392 ? -6.225 36.166 25.095 1.00 81.94 392 ARG A CA 1
ATOM 3093 C C . ARG A 1 392 ? -6.199 37.210 23.973 1.00 81.94 392 ARG A C 1
ATOM 3095 O O . ARG A 1 392 ? -6.103 38.393 24.273 1.00 81.94 392 ARG A O 1
ATOM 3102 N N . GLY A 1 393 ? -6.282 36.790 22.708 1.00 79.94 393 GLY A N 1
ATOM 3103 C CA . GLY A 1 393 ? -6.205 37.678 21.543 1.00 79.94 393 GLY A CA 1
ATOM 3104 C C . GLY A 1 393 ? -4.783 38.110 21.163 1.00 79.94 393 GLY A C 1
ATOM 3105 O O . GLY A 1 393 ? -4.621 38.989 20.324 1.00 79.94 393 GLY A O 1
ATOM 3106 N N . ASN A 1 394 ? -3.754 37.493 21.750 1.00 82.94 394 ASN A N 1
ATOM 3107 C CA . ASN A 1 394 ? -2.346 37.833 21.521 1.00 82.94 394 ASN A CA 1
ATOM 3108 C C . ASN A 1 394 ? -1.729 37.098 20.316 1.00 82.94 394 ASN A C 1
ATOM 3110 O O . ASN A 1 394 ? -0.629 37.438 19.888 1.00 82.94 394 ASN A O 1
ATOM 3114 N N . SER A 1 395 ? -2.396 36.070 19.785 1.00 81.94 395 SER A N 1
ATOM 3115 C CA . SER A 1 395 ? -1.939 35.293 18.627 1.00 81.94 395 SER A CA 1
ATOM 3116 C C . SER A 1 395 ? -3.126 34.757 17.827 1.00 81.94 395 SER A C 1
ATOM 3118 O O . SER A 1 395 ? -4.233 34.637 18.352 1.00 81.94 395 SER A O 1
ATOM 3120 N N . SER A 1 396 ? -2.902 34.406 16.559 1.00 79.00 396 SER A N 1
ATOM 3121 C CA . SER A 1 396 ? -3.900 33.669 15.782 1.00 79.00 396 SER A CA 1
ATOM 3122 C C . SER A 1 396 ? -3.977 32.226 16.265 1.00 79.00 396 SER A C 1
ATOM 3124 O O . SER A 1 396 ? -2.954 31.558 16.448 1.00 79.00 396 SER A O 1
ATOM 3126 N N . ILE A 1 397 ? -5.194 31.708 16.398 1.00 73.06 397 ILE A N 1
ATOM 3127 C CA . ILE A 1 397 ? -5.387 30.293 16.691 1.00 73.06 397 ILE A CA 1
ATOM 3128 C C . ILE A 1 397 ? -4.856 29.371 15.600 1.00 73.06 397 ILE A C 1
ATOM 3130 O O . ILE A 1 397 ? -4.421 28.257 15.893 1.00 73.06 397 ILE A O 1
ATOM 3134 N N . ASP A 1 398 ? -4.823 29.848 14.359 1.00 72.31 398 ASP A N 1
ATOM 3135 C CA . ASP A 1 398 ? -4.257 29.086 13.258 1.00 72.31 398 ASP A CA 1
ATOM 3136 C C . ASP A 1 398 ? -2.810 28.691 13.531 1.00 72.31 398 ASP A C 1
ATOM 3138 O O . ASP A 1 398 ? -2.408 27.623 13.094 1.00 72.31 398 ASP A O 1
ATOM 3142 N N . ASN A 1 399 ? -2.060 29.500 14.286 1.00 73.75 399 ASN A N 1
ATOM 3143 C CA . ASN A 1 399 ? -0.688 29.190 14.679 1.00 73.75 399 ASN A CA 1
ATOM 3144 C C . ASN A 1 399 ? -0.637 28.154 15.812 1.00 73.75 399 ASN A C 1
ATOM 3146 O O . ASN A 1 399 ? 0.247 27.302 15.834 1.00 73.75 399 ASN A O 1
ATOM 3150 N N . ALA A 1 400 ? -1.582 28.214 16.754 1.00 71.19 400 ALA A N 1
ATOM 3151 C CA . ALA A 1 400 ? -1.643 27.299 17.894 1.00 71.19 400 ALA A CA 1
ATOM 3152 C C . ALA A 1 400 ? -2.108 25.889 17.494 1.00 71.19 400 ALA A C 1
ATOM 3154 O O . ALA A 1 400 ? -1.641 24.895 18.050 1.00 71.19 400 ALA A O 1
ATOM 3155 N N . LEU A 1 401 ? -3.026 25.806 16.527 1.00 73.31 401 LEU A N 1
ATOM 3156 C CA . LEU A 1 401 ? -3.661 24.566 16.083 1.00 73.31 401 LEU A CA 1
ATOM 3157 C C . LEU A 1 401 ? -3.263 24.160 14.659 1.00 73.31 401 LEU A C 1
ATOM 3159 O O . LEU A 1 401 ? -3.882 23.248 14.114 1.00 73.31 401 LEU A O 1
ATOM 3163 N N . ASP A 1 402 ? -2.223 24.772 14.072 1.00 73.38 402 ASP A N 1
ATOM 3164 C CA . ASP A 1 402 ? -1.747 24.478 12.707 1.00 73.38 402 ASP A CA 1
ATOM 3165 C C . ASP A 1 402 ? -1.534 22.973 12.473 1.00 73.38 402 ASP A C 1
ATOM 3167 O O . ASP A 1 402 ? -1.987 22.382 11.491 1.00 73.38 402 ASP A O 1
ATOM 3171 N N . TYR A 1 403 ? -0.938 22.319 13.469 1.00 69.56 403 TYR A N 1
ATOM 3172 C CA . TYR A 1 403 ? -0.666 20.883 13.462 1.00 69.56 403 TYR A CA 1
ATOM 3173 C C . TYR A 1 403 ? -1.915 20.001 13.483 1.00 69.56 403 TYR A C 1
ATOM 3175 O O . TYR A 1 403 ? -1.840 18.831 13.106 1.00 69.56 403 TYR A O 1
ATOM 3183 N N . PHE A 1 404 ? -3.043 20.541 13.940 1.00 70.25 404 PHE A N 1
ATOM 3184 C CA . PHE A 1 404 ? -4.298 19.819 14.116 1.00 70.25 404 PHE A CA 1
ATOM 3185 C C . PHE A 1 404 ? -5.378 20.289 13.140 1.00 70.25 404 PHE A C 1
ATOM 3187 O O . PHE A 1 404 ? -6.529 19.877 13.273 1.00 70.25 404 PHE A O 1
ATOM 3194 N N . LYS A 1 405 ? -5.044 21.132 12.149 1.00 65.56 405 LYS A N 1
ATOM 3195 C CA . LYS A 1 405 ? -6.040 21.723 11.244 1.00 65.56 405 LYS A CA 1
ATOM 3196 C C . LYS A 1 405 ? -6.862 20.676 10.511 1.00 65.56 405 LYS A C 1
ATOM 3198 O O . LYS A 1 405 ? -8.081 20.758 10.474 1.00 65.56 405 LYS A O 1
ATOM 3203 N N . GLU A 1 406 ? -6.212 19.657 9.960 1.00 60.97 406 GLU A N 1
ATOM 3204 C CA . GLU A 1 406 ? -6.897 18.566 9.258 1.00 60.97 406 GLU A CA 1
ATOM 3205 C C . GLU A 1 406 ? -7.733 17.692 10.206 1.00 60.97 406 GLU A C 1
ATOM 3207 O O . GLU A 1 406 ? -8.757 17.136 9.814 1.00 60.97 406 GLU A O 1
ATOM 3212 N N . GLU A 1 407 ? -7.313 17.578 11.464 1.00 61.91 407 GLU A N 1
ATOM 3213 C CA . GLU A 1 407 ? -7.981 16.821 12.516 1.00 61.91 407 GLU A CA 1
ATOM 3214 C C . GLU A 1 407 ? -9.179 17.559 13.122 1.00 61.91 407 GLU A C 1
ATOM 3216 O O . GLU A 1 407 ? -10.085 16.900 13.638 1.00 61.91 407 GLU A O 1
ATOM 3221 N N . LEU A 1 408 ? -9.155 18.890 13.087 1.00 59.00 408 LEU A N 1
ATOM 3222 C CA . LEU A 1 408 ? -10.184 19.798 13.587 1.00 59.00 408 LEU A CA 1
ATOM 3223 C C . LEU A 1 408 ? -11.064 20.368 12.469 1.00 59.00 408 LEU A C 1
ATOM 3225 O O . LEU A 1 408 ? -12.017 21.080 12.759 1.00 59.00 408 LEU A O 1
ATOM 3229 N N . LYS A 1 409 ? -10.794 20.069 11.193 1.00 55.16 409 LYS A N 1
ATOM 3230 C CA . LYS A 1 409 ? -11.748 20.306 10.101 1.00 55.16 409 LYS A CA 1
ATOM 3231 C C . LYS A 1 409 ? -12.904 19.324 10.260 1.00 55.16 409 LYS A C 1
ATOM 3233 O O . LYS A 1 409 ? -12.846 18.192 9.772 1.00 55.16 409 LYS A O 1
ATOM 3238 N N . VAL A 1 410 ? -13.914 19.765 10.996 1.00 53.97 410 VAL A N 1
ATOM 3239 C CA . VAL A 1 410 ? -14.996 18.938 11.501 1.00 53.97 410 VAL A CA 1
ATOM 3240 C C . VAL A 1 410 ? -16.235 19.060 10.623 1.00 53.97 410 VAL A C 1
ATOM 3242 O O . VAL A 1 410 ? -16.966 20.033 10.726 1.00 53.97 410 VAL A O 1
ATOM 3245 N N . ASP A 1 411 ? -16.553 18.012 9.879 1.00 59.16 411 ASP A N 1
ATOM 3246 C CA . ASP A 1 411 ? -17.939 17.548 9.872 1.00 59.16 411 ASP A CA 1
ATOM 3247 C C . ASP A 1 411 ? -17.994 16.315 10.784 1.00 59.16 411 ASP A C 1
ATOM 3249 O O . ASP A 1 411 ? -17.071 15.503 10.790 1.00 59.16 411 ASP A O 1
ATOM 3253 N N . GLY A 1 412 ? -19.022 16.212 11.629 1.00 67.50 412 GLY A N 1
ATOM 3254 C CA . GLY A 1 412 ? -19.286 14.997 12.417 1.00 67.50 412 GLY A CA 1
ATOM 3255 C C . GLY A 1 412 ? -18.438 14.751 13.679 1.00 67.50 412 GLY A C 1
ATOM 3256 O O . GLY A 1 412 ? -18.565 13.689 14.276 1.00 67.50 412 GLY A O 1
ATOM 3257 N N . THR A 1 413 ? -17.608 15.688 14.153 1.00 76.00 413 THR A N 1
ATOM 3258 C CA . THR A 1 413 ? -16.858 15.519 15.421 1.00 76.00 413 THR A CA 1
ATOM 3259 C C . THR A 1 413 ? -17.715 15.913 16.614 1.00 76.00 413 THR A C 1
ATOM 3261 O O . THR A 1 413 ? -18.396 16.939 16.603 1.00 76.00 413 THR A O 1
ATOM 3264 N N . PHE A 1 414 ? -17.626 15.103 17.663 1.00 80.62 414 PHE A N 1
ATOM 3265 C CA . PHE A 1 414 ? -18.279 15.325 18.940 1.00 80.62 414 PHE A CA 1
ATOM 3266 C C . PHE A 1 414 ? -17.234 15.331 20.037 1.00 80.62 414 PHE A C 1
ATOM 3268 O O . PHE A 1 414 ? -16.368 14.455 20.072 1.00 80.62 414 PHE A O 1
ATOM 3275 N N . PHE A 1 415 ? -17.341 16.293 20.937 1.00 82.00 415 PHE A N 1
ATOM 3276 C CA . PHE A 1 415 ? -16.686 16.208 22.227 1.00 82.00 415 PHE A CA 1
ATOM 3277 C C . PHE A 1 415 ? -17.647 15.616 23.238 1.00 82.00 415 PHE A C 1
ATOM 3279 O O . PHE A 1 415 ? -18.854 15.838 23.142 1.00 82.00 415 PHE A O 1
ATOM 3286 N N . PHE A 1 416 ? -17.122 14.825 24.161 1.00 86.69 416 PHE A N 1
ATOM 3287 C CA . PHE A 1 416 ? -17.937 14.182 25.174 1.00 86.69 416 PHE A CA 1
ATOM 3288 C C . PHE A 1 416 ? -17.272 14.221 26.537 1.00 86.69 416 PHE A C 1
ATOM 3290 O O . PHE A 1 416 ? -16.046 14.289 26.653 1.00 86.69 416 PHE A O 1
ATOM 3297 N N . GLU A 1 417 ? -18.116 14.164 27.551 1.00 88.19 417 GLU A N 1
ATOM 3298 C CA . GLU A 1 417 ? -17.740 14.074 28.952 1.00 88.19 417 GLU A CA 1
ATOM 3299 C C . GLU A 1 417 ? -18.235 12.747 29.501 1.00 88.19 417 GLU A C 1
ATOM 3301 O O . GLU A 1 417 ? -19.166 12.134 28.966 1.00 88.19 417 GLU A O 1
ATOM 3306 N N . THR A 1 418 ? -17.582 12.290 30.557 1.00 91.75 418 THR A N 1
ATOM 3307 C CA . THR A 1 418 ? -17.933 11.039 31.218 1.00 91.75 418 THR A CA 1
ATOM 3308 C C . THR A 1 418 ? -18.251 11.270 32.683 1.00 91.75 418 THR A C 1
ATOM 3310 O O . THR A 1 418 ? -17.800 12.253 33.273 1.00 91.75 418 THR A O 1
ATOM 3313 N N . GLN A 1 419 ? -19.011 10.356 33.279 1.00 90.81 419 GLN A N 1
ATOM 3314 C CA . GLN A 1 419 ? -19.381 10.390 34.692 1.00 90.81 419 GLN A CA 1
ATOM 3315 C C . GLN A 1 419 ? -18.147 10.426 35.603 1.00 90.81 419 GLN A C 1
ATOM 3317 O O . GLN A 1 419 ? -18.154 11.067 36.648 1.00 90.81 419 GLN A O 1
ATOM 3322 N N . GLU A 1 420 ? -17.072 9.771 35.177 1.00 91.69 420 GLU A N 1
ATOM 3323 C CA . GLU A 1 420 ? -15.791 9.684 35.865 1.00 91.69 420 GLU A CA 1
ATOM 3324 C C . GLU A 1 420 ? -14.922 10.941 35.686 1.00 91.69 420 GLU A C 1
ATOM 3326 O O . GLU A 1 420 ? -13.848 11.023 36.276 1.00 91.69 420 GLU A O 1
ATOM 3331 N N . GLY A 1 421 ? -15.368 11.922 34.892 1.00 88.44 421 GLY A N 1
ATOM 3332 C CA . GLY A 1 421 ? -14.692 13.206 34.680 1.00 88.44 421 GLY A CA 1
ATOM 3333 C C . GLY A 1 421 ? -13.688 13.234 33.521 1.00 88.44 421 GLY A C 1
ATOM 3334 O O . GLY A 1 421 ? -12.962 14.216 33.365 1.00 88.44 421 GLY A O 1
ATOM 3335 N N . TYR A 1 422 ? -13.617 12.183 32.696 1.00 90.50 422 TYR A N 1
ATOM 3336 C CA . TYR A 1 422 ? -12.803 12.201 31.478 1.00 90.50 422 TYR A CA 1
ATOM 3337 C C . TYR A 1 422 ? -13.453 13.029 30.375 1.00 90.50 422 TYR A C 1
ATOM 3339 O O . TYR A 1 422 ? -14.665 12.962 30.159 1.00 90.50 422 TYR A O 1
ATOM 3347 N N . LEU A 1 423 ? -12.603 13.720 29.620 1.00 87.88 423 LEU A N 1
ATOM 3348 C CA . LEU A 1 423 ? -12.939 14.384 28.369 1.00 87.88 423 LEU A CA 1
ATOM 3349 C C . LEU A 1 423 ? -12.568 13.480 27.189 1.00 87.88 423 LEU A C 1
ATOM 3351 O O . LEU A 1 423 ? -11.530 12.811 27.201 1.00 87.88 423 LEU A O 1
ATOM 3355 N N . GLY A 1 424 ? -13.377 13.495 26.133 1.00 85.19 424 GLY A N 1
ATOM 3356 C CA . GLY A 1 424 ? -13.150 12.671 24.954 1.00 85.19 424 GLY A CA 1
ATOM 3357 C C . GLY A 1 424 ? -13.606 13.302 23.644 1.00 85.19 424 GLY A C 1
ATOM 3358 O O . GLY A 1 424 ? -14.252 14.346 23.605 1.00 85.19 424 GLY A O 1
ATOM 3359 N N . VAL A 1 425 ? -13.228 12.652 22.539 1.00 80.81 425 VAL A N 1
ATOM 3360 C CA . VAL A 1 425 ? -13.559 13.074 21.173 1.00 80.81 425 VAL A CA 1
ATOM 3361 C C . VAL A 1 425 ? -13.949 11.881 20.302 1.00 80.81 425 VAL A C 1
ATOM 3363 O O . VAL A 1 425 ? -13.257 10.860 20.271 1.00 80.81 425 VAL A O 1
ATOM 3366 N N . SER A 1 426 ? -15.039 12.032 19.555 1.00 79.00 426 SER A N 1
ATOM 3367 C CA . SER A 1 426 ? -15.611 11.045 18.635 1.00 79.00 426 SER A CA 1
ATOM 3368 C C . SER A 1 426 ? -15.856 11.655 17.247 1.00 79.00 426 SER A C 1
ATOM 3370 O O . SER A 1 426 ? -15.871 12.872 17.094 1.00 79.00 426 SER A O 1
ATOM 3372 N N . GLN A 1 427 ? -16.013 10.813 16.223 1.00 74.19 427 GLN A N 1
ATOM 3373 C CA . GLN A 1 427 ? -16.391 11.194 14.844 1.00 74.19 427 GLN A CA 1
ATOM 3374 C C . GLN A 1 427 ? -17.850 10.827 14.516 1.00 74.19 427 GLN A C 1
ATOM 3376 O O . GLN A 1 427 ? -18.277 10.851 13.368 1.00 74.19 427 GLN A O 1
ATOM 3381 N N . SER A 1 428 ? -18.604 10.444 15.538 1.00 74.56 428 SER A N 1
ATOM 3382 C CA . SER A 1 428 ? -20.044 10.239 15.503 1.00 74.56 428 SER A CA 1
ATOM 3383 C C . SER A 1 428 ? -20.612 10.616 16.860 1.00 74.56 428 SER A C 1
ATOM 3385 O O . SER A 1 428 ? -19.877 10.609 17.853 1.00 74.56 428 SER A O 1
ATOM 3387 N N . GLN A 1 429 ? -21.904 10.932 16.911 1.00 83.56 429 GLN A N 1
ATOM 3388 C CA . GLN A 1 429 ? -22.577 11.185 18.178 1.00 83.56 429 GLN A CA 1
ATOM 3389 C C . GLN A 1 429 ? -22.436 9.934 19.055 1.00 83.56 429 GLN A C 1
ATOM 3391 O O . GLN A 1 429 ? -22.886 8.867 18.630 1.00 83.56 429 GLN A O 1
ATOM 3396 N N . PRO A 1 430 ? -21.742 10.010 20.204 1.00 83.56 430 PRO A N 1
ATOM 3397 C CA . PRO A 1 430 ? -21.725 8.901 21.138 1.00 83.56 430 PRO A CA 1
ATOM 3398 C C . PRO A 1 430 ? -23.105 8.797 21.792 1.00 83.56 430 PRO A C 1
ATOM 3400 O O . PRO A 1 430 ? -23.794 9.803 21.975 1.00 83.56 430 PRO A O 1
ATOM 3403 N N . GLU A 1 431 ? -23.506 7.577 22.116 1.00 84.44 431 GLU A N 1
ATOM 3404 C CA . GLU A 1 431 ? -24.707 7.337 22.909 1.00 84.44 431 GLU A CA 1
ATOM 3405 C C . GLU A 1 431 ? -24.400 7.666 24.373 1.00 84.44 431 GLU A C 1
ATOM 3407 O O . GLU A 1 431 ? -23.342 7.295 24.890 1.00 84.44 431 GLU A O 1
ATOM 3412 N N . GLU A 1 432 ? -25.304 8.396 25.024 1.00 82.00 432 GLU A N 1
ATOM 3413 C CA . GLU A 1 432 ? -25.245 8.594 26.472 1.00 82.00 432 GLU A CA 1
ATOM 3414 C C . GLU A 1 432 ? -25.532 7.256 27.160 1.00 82.00 432 GLU A C 1
ATOM 3416 O O . GLU A 1 432 ? -26.386 6.484 26.714 1.00 82.00 432 GLU A O 1
ATOM 3421 N N . GLY A 1 433 ? -24.780 6.950 28.217 1.00 74.12 433 GLY A N 1
ATOM 3422 C CA . GLY A 1 433 ? -24.962 5.699 28.942 1.00 74.12 433 GLY A CA 1
ATOM 3423 C C . GLY A 1 433 ? -2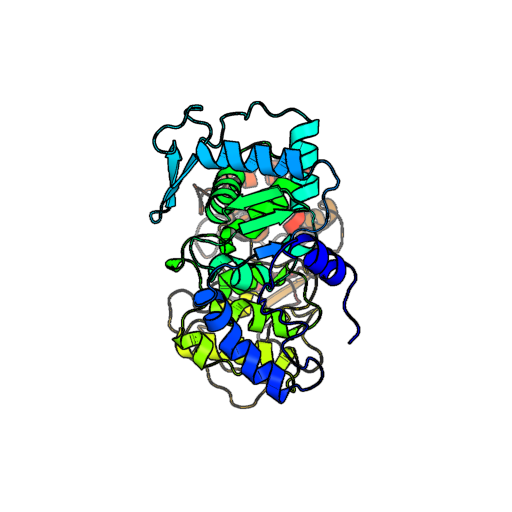6.346 5.629 29.584 1.00 74.12 433 GLY A C 1
ATOM 3424 O O . GLY A 1 433 ? -26.802 6.594 30.194 1.00 74.12 433 GLY A O 1
ATOM 3425 N N . ALA A 1 434 ? -27.013 4.480 29.468 1.00 60.94 434 ALA A N 1
ATOM 3426 C CA . ALA A 1 434 ? -28.172 4.191 30.301 1.00 60.94 434 ALA A CA 1
ATOM 3427 C C . ALA A 1 434 ? -27.685 3.971 31.742 1.00 60.94 434 ALA A C 1
ATOM 3429 O O . ALA A 1 434 ? -26.843 3.099 31.965 1.00 60.94 434 ALA A O 1
ATOM 3430 N N . ASN A 1 435 ? -28.181 4.788 32.676 1.00 46.94 435 ASN A N 1
ATOM 3431 C CA . ASN A 1 435 ? -27.936 4.623 34.114 1.00 46.94 435 ASN A CA 1
ATOM 3432 C C . ASN A 1 435 ? -28.441 3.279 34.641 1.00 46.94 435 ASN A C 1
ATOM 3434 O O . ASN A 1 435 ? -29.540 2.856 34.207 1.00 46.94 435 ASN A O 1
#

Sequence (435 aa):
MPIGANLACALRYLRHPDRSRTLWIDAICIDQSLNEEKNAQVKRMAQMYSYAHRVIIWLGKEQDESTHALTTLKYFGEQVEYTADECIGDSPGALEPTWWDAERRLPYDAATWSSLVSLFSRPWFSRVWVLQEALLANQRALVQCGDYSIPWSILRKAMVVLAEKVGLPAELFATLGSYRTGLLTKSTWNLPRLLLWGRFRKCTDDRDKIYGMLSLVSPAVAMNISVDYNMSAGEVYRDALLAHAELTKRLELLRHCQLEHRCTGGPSWVPNFAAERGRFFGFRKGHTRQASGHSAAQIRRPSPNVLEATGVSCATVTSARKVPAGDLNGAFQATQQWKPDGLWTGGYVTGGSTFDGFLEVIAKGRLRDRYPNIPPFPTMHGLRQGLSDAMRGNSSIDNALDYFKEELKVDGTFFFETQEGYLGVSQSQPEEGAN

Foldseek 3Di:
DDDDPQVVQVCVLPDDPPDDDDDDDCVPNFPPVDQVRVLVVLVCLLVCQQVPPEFEAELGADDLCLLLQVVVLLLLLQQWDADLVRDIAGHDVHPDHPSLPQEDDDPDDPSNLRSNLVSCPGQLLQALLNLSRLVSHDQRYWYDHHNDIDGSSSNLSSLQSVLSHPPRDPSSVVSSVLCNQSSHDLVSDAPVSSLVSSLRGDDPAQLCSRSSCLSSHDPQLSVQQRRGPVDHSQVNQLSSQCSCCVVVLFLQCQLQFDPVDHDVVAARSGHRSNDDDDPRDQPAPPGRPGVQPPDRWDWDDPDPRDIDTDDDDDFFWADKDAQDADFVVSNVVSVVVPCPVQQPNDAALVGDGNVLLSLCQLCVVQACVSVVPDPDHHHSVQLSVLVVCCVVVNDPVCVSCVVCRSVSNDDQKMWTATPSGHIHIDSHDDDGDDD

pLDDT: mean 85.58, std 11.46, range [44.59, 98.62]

Organism: NCBI:txid55169